Protein 6O93 (pdb70)

Structure (mmCIF, N/CA/C/O backbone):
data_6O93
#
_entry.id   6O93
#
_cell.length_a   102.750
_cell.length_b   102.750
_cell.length_c   205.750
_cell.angle_alpha   90.000
_cell.angle_beta   90.000
_cell.angle_gamma   120.000
#
_symmetry.space_group_name_H-M   'P 65 2 2'
#
loop_
_entity.id
_entity.type
_entity.pdbx_description
1 polymer 'D-alanyl transferase DltD'
2 non-polymer GLYCEROL
3 non-polymer 'PHOSPHATE ION'
4 non-polymer 'CHLORIDE ION'
5 non-polymer 'SODIUM ION'
6 water water
#
loop_
_atom_site.group_PDB
_atom_site.id
_atom_site.type_symbol
_atom_site.label_atom_id
_atom_site.label_alt_id
_atom_site.label_comp_id
_atom_site.label_asym_id
_atom_site.label_entity_id
_atom_site.label_seq_id
_atom_site.pdbx_PDB_ins_code
_atom_site.Cartn_x
_atom_site.Cartn_y
_atom_site.Cartn_z
_atom_site.occupancy
_atom_site.B_iso_or_equiv
_atom_site.auth_seq_id
_atom_site.auth_comp_id
_atom_site.auth_asym_id
_atom_site.auth_atom_id
_atom_site.pdbx_PDB_model_num
ATOM 1 N N . GLY A 1 1 ? -38.314 -26.581 22.977 1.00 39.19 27 GLY A N 1
ATOM 2 C CA . GLY A 1 1 ? -37.474 -25.680 23.744 1.00 37.92 27 GLY A CA 1
ATOM 3 C C . GLY A 1 1 ? -37.998 -24.257 23.755 1.00 35.59 27 GLY A C 1
ATOM 4 O O . GLY A 1 1 ? -38.685 -23.834 22.826 1.00 36.57 27 GLY A O 1
ATOM 7 N N . ALA A 1 2 ? -37.676 -23.517 24.814 1.00 31.73 28 ALA A N 1
ATOM 8 C CA . ALA A 1 2 ? -38.121 -22.134 24.918 1.00 28.94 28 ALA A CA 1
ATOM 9 C C . ALA A 1 2 ? -37.640 -21.327 23.718 1.00 26.79 28 ALA A C 1
ATOM 10 O O . ALA A 1 2 ? -36.495 -21.460 23.274 1.00 24.53 28 ALA A O 1
ATOM 17 N N . MET A 1 3 ? -38.529 -20.483 23.189 1.00 27.82 29 MET A N 1
ATOM 18 C CA . MET A 1 3 ? -38.178 -19.655 22.042 1.00 29.68 29 MET A CA 1
ATOM 19 C C . MET A 1 3 ? -36.989 -18.747 22.332 1.00 28.93 29 MET A C 1
ATOM 20 O O . MET A 1 3 ? -36.293 -18.338 21.396 1.00 28.55 29 MET A O 1
ATOM 34 N N . ALA A 1 4 ? -36.737 -18.427 23.605 1.00 28.60 30 ALA A N 1
ATOM 35 C CA . ALA A 1 4 ? -35.607 -17.575 23.952 1.00 28.96 30 ALA A CA 1
ATOM 36 C C . ALA A 1 4 ? -34.268 -18.255 23.699 1.00 27.34 30 ALA A C 1
ATOM 37 O O . ALA A 1 4 ? -33.240 -17.571 23.658 1.00 26.91 30 ALA A O 1
ATOM 44 N N . ILE A 1 5 ? -34.252 -19.577 23.537 1.00 27.09 31 ILE A N 1
ATOM 45 C CA . ILE A 1 5 ? -33.027 -20.297 23.193 1.00 26.89 31 ILE A CA 1
ATOM 46 C C . ILE A 1 5 ? -32.795 -20.084 21.700 1.00 25.37 31 ILE A C 1
ATOM 47 O O . ILE A 1 5 ? -33.418 -20.738 20.862 1.00 24.91 31 ILE A O 1
ATOM 63 N N . ASN A 1 6 ? -31.901 -19.162 21.362 1.00 25.60 32 ASN A N 1
ATOM 64 C CA . ASN A 1 6 ? -31.662 -18.757 19.978 1.00 24.11 32 ASN A CA 1
ATOM 65 C C . ASN A 1 6 ? -30.303 -19.302 19.549 1.00 22.23 32 ASN A C 1
ATOM 66 O O . ASN A 1 6 ? -29.263 -18.702 19.839 1.00 21.10 32 ASN A O 1
ATOM 77 N N . LEU A 1 7 ? -30.319 -20.439 18.847 1.00 22.87 33 LEU A N 1
ATOM 78 C CA . LEU A 1 7 ? -29.079 -21.097 18.450 1.00 24.57 33 LEU A CA 1
ATOM 79 C C . LEU A 1 7 ? -28.263 -20.271 17.467 1.00 25.30 33 LEU A C 1
ATOM 80 O O . LEU A 1 7 ? -27.054 -20.495 17.349 1.00 25.42 33 LEU A O 1
ATOM 96 N N . THR A 1 8 ? -28.887 -19.330 16.760 1.00 25.49 34 THR A N 1
ATOM 97 C CA . THR A 1 8 ? -28.198 -18.523 15.763 1.00 24.60 34 THR A CA 1
ATOM 98 C C . THR A 1 8 ? -27.907 -17.110 16.247 1.00 24.75 34 THR A C 1
ATOM 99 O O . THR A 1 8 ? -27.521 -16.259 15.439 1.00 25.09 34 THR A O 1
ATOM 110 N N . SER A 1 9 ? -28.081 -16.837 17.538 1.00 24.36 35 SER A N 1
ATOM 111 C CA . SER A 1 9 ? -27.777 -15.515 18.060 1.00 24.81 35 SER A CA 1
ATOM 112 C C . SER A 1 9 ?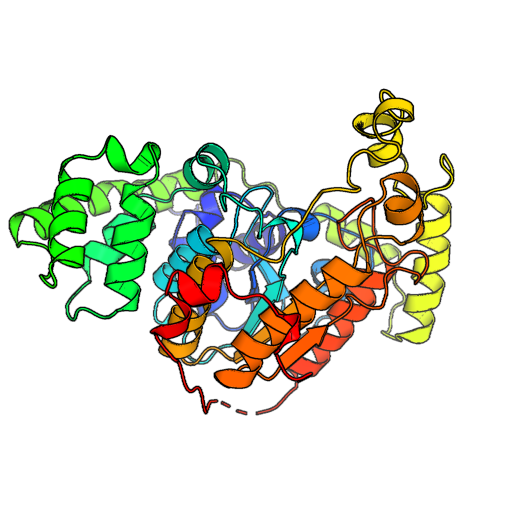 -26.289 -15.217 17.910 1.00 25.63 35 SER A C 1
ATOM 113 O O . SER A 1 9 ? -25.453 -16.118 17.804 1.00 22.82 35 SER A O 1
ATOM 121 N N . GLU A 1 10 ? -25.967 -13.923 17.900 1.00 29.10 36 GLU A N 1
ATOM 122 C CA . GLU A 1 10 ? -24.576 -13.502 17.782 1.00 32.29 36 GLU A CA 1
ATOM 123 C C . GLU A 1 10 ? -23.731 -14.078 18.912 1.00 30.67 36 GLU A C 1
ATOM 124 O O . GLU A 1 10 ? -22.615 -14.558 18.682 1.00 30.09 36 GLU A O 1
ATOM 136 N N . LYS A 1 11 ? -24.249 -14.044 20.141 1.00 31.01 37 LYS A N 1
ATOM 137 C CA . LYS A 1 11 ? -23.498 -14.563 21.279 1.00 30.66 37 LYS A CA 1
ATOM 138 C C . LYS A 1 11 ? -23.304 -16.074 21.177 1.00 27.01 37 LYS A C 1
ATOM 139 O O . LYS A 1 11 ? -22.236 -16.592 21.524 1.00 25.49 37 LYS A O 1
ATOM 158 N N . THR A 1 12 ? -24.321 -16.800 20.704 1.00 24.24 38 THR A N 1
ATOM 159 C CA . THR A 1 12 ? -24.198 -18.251 20.586 1.00 21.84 38 THR A CA 1
ATOM 160 C C . THR A 1 12 ? -23.096 -18.630 19.602 1.00 21.68 38 THR A C 1
ATOM 161 O O . THR A 1 12 ? -22.258 -19.493 19.891 1.00 20.57 38 THR A O 1
ATOM 172 N N . LEU A 1 13 ? -23.081 -17.995 18.427 1.00 22.46 39 LEU A N 1
ATOM 173 C CA . LEU A 1 13 ? -22.041 -18.289 17.446 1.00 23.60 39 LEU A CA 1
ATOM 174 C C . LEU A 1 13 ? -20.660 -17.954 17.996 1.00 23.75 39 LEU A C 1
ATOM 175 O O . LEU A 1 13 ? -19.705 -18.717 17.805 1.00 23.98 39 LEU A O 1
ATOM 191 N N . LYS A 1 14 ? -20.533 -16.819 18.688 1.00 22.77 40 LYS A N 1
ATOM 192 C CA . LYS A 1 14 ? -19.248 -16.452 19.274 1.00 23.30 40 LYS A CA 1
ATOM 193 C C . LYS A 1 14 ? -18.802 -17.477 20.309 1.00 23.49 40 LYS A C 1
ATOM 194 O O . LYS A 1 14 ? -17.635 -17.889 20.325 1.00 23.72 40 LYS A O 1
ATOM 213 N N . GLU A 1 15 ? -19.718 -17.903 21.182 1.00 23.07 41 GLU A N 1
ATOM 214 C CA . GLU A 1 15 ? -19.366 -18.863 22.222 1.00 23.08 41 GLU A CA 1
ATOM 215 C C . GLU A 1 15 ? -19.000 -20.217 21.629 1.00 21.66 41 GLU A C 1
ATOM 216 O O . GLU A 1 15 ? -18.077 -20.883 22.112 1.00 21.30 41 GLU A O 1
ATOM 228 N N . ALA A 1 16 ? -19.711 -20.641 20.584 1.00 21.44 42 ALA A N 1
ATOM 229 C CA . ALA A 1 16 ? -19.457 -21.942 19.975 1.00 20.76 42 ALA A CA 1
ATOM 230 C C . ALA A 1 16 ? -18.193 -21.964 19.124 1.00 19.16 42 ALA A C 1
ATOM 231 O O . ALA A 1 16 ? -17.637 -23.044 18.894 1.00 18.03 42 ALA A O 1
ATOM 238 N N . SER A 1 17 ? -17.722 -20.802 18.662 1.00 18.64 43 SER A N 1
ATOM 239 C CA . SER A 1 17 ? -16.606 -20.772 17.724 1.00 17.50 43 SER A CA 1
ATOM 240 C C . SER A 1 17 ? -15.338 -21.363 18.328 1.00 18.18 43 SER A C 1
ATOM 241 O O . SER A 1 17 ? -14.503 -21.906 17.596 1.00 18.05 43 SER A O 1
ATOM 249 N N . THR A 1 18 ? -15.174 -21.270 19.649 1.00 18.70 44 THR A N 1
ATOM 250 C CA . THR A 1 18 ? -13.989 -21.780 20.328 1.00 20.02 44 THR A CA 1
ATOM 251 C C . THR A 1 18 ? -14.283 -23.005 21.183 1.00 19.72 44 THR A C 1
ATOM 252 O O . THR A 1 18 ? -13.397 -23.465 21.913 1.00 20.20 44 THR A O 1
ATOM 263 N N . SER A 1 19 ? -15.501 -23.546 21.112 1.00 19.25 45 SER A N 1
ATOM 264 C CA . SER A 1 19 ? -15.891 -24.635 22.001 1.00 19.60 45 SER A CA 1
ATOM 265 C C . SER A 1 19 ? -15.369 -25.984 21.530 1.00 19.58 45 SER A C 1
ATOM 266 O O . SER A 1 19 ? -15.105 -26.861 22.360 1.00 19.99 45 SER A O 1
ATOM 274 N N . MET A 1 20 ? -15.211 -26.172 20.218 1.00 19.23 46 MET A N 1
ATOM 275 C CA . MET A 1 20 ? -14.872 -27.481 19.661 1.00 20.59 46 MET A CA 1
ATOM 276 C C . MET A 1 20 ? -15.882 -28.536 20.105 1.00 21.06 46 MET A C 1
ATOM 277 O O . MET A 1 20 ? -15.555 -29.718 20.239 1.00 21.40 46 MET A O 1
ATOM 291 N N . ALA A 1 21 ? -17.116 -28.109 20.336 1.00 20.23 47 ALA A N 1
ATOM 292 C CA . ALA A 1 21 ? -18.152 -29.011 20.825 1.00 19.41 47 ALA A CA 1
ATOM 293 C C . ALA A 1 21 ? -18.462 -30.066 19.769 1.00 18.13 47 ALA A C 1
ATOM 294 O O . ALA A 1 21 ? -18.834 -29.707 18.644 1.00 17.71 47 ALA A O 1
ATOM 301 N N . PRO A 1 22 ? -18.324 -31.361 20.071 1.00 18.05 48 PRO A N 1
ATOM 302 C CA . PRO A 1 22 ? -18.633 -32.376 19.049 1.00 19.49 48 PRO A CA 1
ATOM 303 C C . PRO A 1 22 ? -20.087 -32.374 18.603 1.00 20.89 48 PRO A C 1
ATOM 304 O O . PRO A 1 22 ? -20.364 -32.719 17.448 1.00 21.15 48 PRO A O 1
ATOM 315 N N . ASN A 1 23 ? -21.028 -31.995 19.472 1.00 22.52 49 ASN A N 1
ATOM 316 C CA . ASN A 1 23 ? -22.422 -31.921 19.046 1.00 22.91 49 ASN A CA 1
ATOM 317 C C . ASN A 1 23 ? -22.641 -30.802 18.035 1.00 21.30 49 ASN A C 1
ATOM 318 O O . ASN A 1 23 ? -23.539 -30.899 17.193 1.00 21.90 49 ASN A O 1
ATOM 329 N N . VAL A 1 24 ? -21.840 -29.735 18.102 1.00 19.56 50 VAL A N 1
ATOM 330 C CA . VAL A 1 24 ? -21.888 -28.713 17.062 1.00 15.75 50 VAL A CA 1
ATOM 331 C C . VAL A 1 24 ? -21.241 -29.230 15.784 1.00 17.41 50 VAL A C 1
ATOM 332 O O . VAL A 1 24 ? -21.739 -28.992 14.677 1.00 17.35 50 VAL A O 1
ATOM 345 N N . LEU A 1 25 ? -20.120 -29.943 15.915 1.00 19.05 51 LEU A N 1
ATOM 346 C CA . LEU A 1 25 ? -19.458 -30.510 14.746 1.00 19.13 51 LEU A CA 1
ATOM 347 C C . LEU A 1 25 ? -20.375 -31.477 14.006 1.00 19.34 51 LEU A C 1
ATOM 348 O O . LEU A 1 25 ? -20.386 -31.509 12.770 1.00 18.48 51 LEU A O 1
ATOM 364 N N . LYS A 1 26 ? -21.149 -32.277 14.744 1.00 20.13 52 LYS A N 1
ATOM 365 C CA . LYS A 1 26 ? -22.063 -33.237 14.137 1.00 21.62 52 LYS A CA 1
ATOM 366 C C . LYS A 1 26 ? -23.379 -32.615 13.689 1.00 19.50 52 LYS A C 1
ATOM 367 O O . LYS A 1 26 ? -24.134 -33.268 12.958 1.00 19.09 52 LYS A O 1
ATOM 386 N N . GLY A 1 27 ? -23.681 -31.390 14.116 1.00 17.34 53 GLY A N 1
ATOM 387 C CA . GLY A 1 27 ? -24.923 -30.735 13.770 1.00 17.41 53 GLY A CA 1
ATOM 388 C C . GLY A 1 27 ? -24.791 -29.873 12.530 1.00 17.83 53 GLY A C 1
ATOM 389 O O . GLY A 1 27 ? -23.783 -29.893 11.821 1.00 17.73 53 GLY A O 1
ATOM 393 N N . ASN A 1 28 ? -25.844 -29.098 12.272 1.00 19.10 54 ASN A N 1
ATOM 394 C CA . ASN A 1 28 ? -25.883 -28.192 11.127 1.00 19.70 54 ASN A CA 1
ATOM 395 C C . ASN A 1 28 ? -26.222 -26.758 11.502 1.00 19.50 54 ASN A C 1
ATOM 396 O O . ASN A 1 28 ? -25.588 -25.835 10.988 1.00 19.81 54 ASN A O 1
ATOM 407 N N . VAL A 1 29 ? -27.199 -26.549 12.388 1.00 19.98 55 VAL A N 1
ATOM 408 C CA . VAL A 1 29 ? -27.738 -25.208 12.621 1.00 19.70 55 VAL A CA 1
ATOM 409 C C . VAL A 1 29 ? -26.620 -24.227 12.957 1.00 18.97 55 VAL A C 1
ATOM 410 O O . VAL A 1 29 ? -26.438 -23.205 12.285 1.00 19.28 55 VAL A O 1
ATOM 423 N N . ILE A 1 30 ? -25.854 -24.522 14.008 1.00 18.58 56 ILE A N 1
ATOM 424 C CA . ILE A 1 30 ? -24.927 -23.530 14.546 1.00 19.06 56 ILE A CA 1
ATOM 425 C C . ILE A 1 30 ? -23.737 -23.338 13.613 1.00 19.22 56 ILE A C 1
ATOM 426 O O . ILE A 1 30 ? -23.402 -22.208 13.236 1.00 19.78 56 ILE A O 1
ATOM 442 N N . LYS A 1 31 ? -23.074 -24.431 13.225 1.00 17.97 57 LYS A N 1
ATOM 443 C CA . LYS A 1 31 ? -21.861 -24.289 12.426 1.00 17.17 57 LYS A CA 1
ATOM 444 C C . LYS A 1 31 ? -22.170 -23.713 11.048 1.00 16.16 57 LYS A C 1
ATOM 445 O O . LYS A 1 31 ? -21.405 -22.891 10.530 1.00 17.20 57 LYS A O 1
ATOM 464 N N . ASN A 1 32 ? -23.288 -24.123 10.441 1.00 15.94 58 ASN A N 1
ATOM 465 C CA . ASN A 1 32 ? -23.632 -23.611 9.117 1.00 17.24 58 ASN A CA 1
ATOM 466 C C . ASN A 1 32 ? -23.952 -22.124 9.168 1.00 19.19 58 ASN A C 1
ATOM 467 O O . ASN A 1 32 ? -23.548 -21.366 8.279 1.00 20.18 58 ASN A O 1
ATOM 478 N N . LYS A 1 33 ? -24.682 -21.688 10.196 1.00 20.06 59 LYS A N 1
ATOM 479 C CA . LYS A 1 33 ? -24.998 -20.270 10.325 1.00 21.06 59 LYS A CA 1
ATOM 480 C C . LYS A 1 33 ? -23.732 -19.443 10.508 1.00 19.15 59 LYS A C 1
ATOM 481 O O . LYS A 1 33 ? -23.592 -18.369 9.914 1.00 19.87 59 LYS A O 1
ATOM 500 N N . ALA A 1 34 ? -22.792 -19.935 11.316 1.00 18.40 60 ALA A N 1
ATOM 501 C CA . ALA A 1 34 ? -21.554 -19.199 11.557 1.00 18.55 60 ALA A CA 1
ATOM 502 C C . ALA A 1 34 ? -20.763 -19.017 10.267 1.00 18.79 60 ALA A C 1
ATOM 503 O O . ALA A 1 34 ? -20.268 -17.920 9.976 1.00 19.01 60 ALA A O 1
ATOM 510 N N . VAL A 1 35 ? -20.628 -20.086 9.481 1.00 18.33 61 VAL A N 1
ATOM 511 C CA . VAL A 1 35 ? -19.857 -20.007 8.244 1.00 17.79 61 VAL A CA 1
ATOM 512 C C . VAL A 1 35 ? -20.606 -19.194 7.195 1.00 17.58 61 VAL A C 1
ATOM 513 O O . VAL A 1 35 ? -19.998 -18.431 6.433 1.00 18.72 61 VAL A O 1
ATOM 526 N N . ALA A 1 36 ? -21.934 -19.332 7.141 1.00 16.83 62 ALA A N 1
ATOM 527 C CA . ALA A 1 36 ? -22.716 -18.583 6.163 1.00 18.67 62 ALA A CA 1
ATOM 528 C C . ALA A 1 36 ? -22.637 -17.081 6.407 1.00 20.20 62 ALA A C 1
ATOM 529 O O . ALA A 1 36 ? -22.812 -16.292 5.471 1.00 20.36 62 ALA A O 1
ATOM 536 N N . SER A 1 37 ? -22.374 -16.667 7.650 1.00 22.09 63 SER A N 1
ATOM 537 C CA . SER A 1 37 ? -22.311 -15.244 7.964 1.00 25.77 63 SER A CA 1
ATOM 538 C C . SER A 1 37 ? -21.108 -14.563 7.329 1.00 26.53 63 SER A C 1
ATOM 539 O O . SER A 1 37 ? -21.116 -13.337 7.181 1.00 27.83 63 SER A O 1
ATOM 547 N N . GLY A 1 38 ? -20.079 -15.321 6.954 1.00 26.96 64 GLY A N 1
ATOM 548 C CA . GLY A 1 38 ? -18.867 -14.752 6.406 1.00 28.59 64 GLY A CA 1
ATOM 549 C C . GLY A 1 38 ? -17.904 -14.201 7.433 1.00 29.59 64 GLY A C 1
ATOM 550 O O . GLY A 1 38 ? -16.770 -13.857 7.073 1.00 30.15 64 GLY A O 1
ATOM 554 N N . LYS A 1 39 ? -18.309 -14.110 8.699 1.00 31.03 65 LYS A N 1
ATOM 555 C CA . LYS A 1 39 ? -17.449 -13.589 9.750 1.00 33.96 65 LYS A CA 1
ATOM 556 C C . LYS A 1 39 ? -16.603 -14.663 10.416 1.00 30.12 65 LYS A C 1
ATOM 557 O O . LYS A 1 39 ? -15.579 -14.334 11.025 1.00 30.45 65 LYS A O 1
ATOM 576 N N . TYR A 1 40 ? -16.999 -15.929 10.316 1.00 25.87 66 TYR A N 1
ATOM 577 C CA . TYR A 1 40 ? -16.299 -17.028 10.967 1.00 24.04 66 TYR A CA 1
ATOM 578 C C . TYR A 1 40 ? -15.614 -17.886 9.912 1.00 22.95 66 TYR A C 1
ATOM 579 O O . TYR A 1 40 ? -16.273 -18.419 9.011 1.00 22.78 66 TYR A O 1
ATOM 597 N N . VAL A 1 41 ? -14.296 -18.016 10.030 1.00 21.06 67 VAL A N 1
ATOM 598 C CA . VAL A 1 41 ? -13.499 -18.832 9.117 1.00 19.35 67 VAL A CA 1
ATOM 599 C C . VAL A 1 41 ? -13.401 -20.232 9.719 1.00 18.23 67 VAL A C 1
ATOM 600 O O . VAL A 1 41 ? -12.809 -20.385 10.801 1.00 18.88 67 VAL A O 1
ATOM 613 N N . PRO A 1 42 ? -13.960 -21.261 9.081 1.00 17.05 68 PRO A N 1
ATOM 614 C CA . PRO A 1 42 ? -13.864 -22.608 9.659 1.00 16.82 68 PRO A CA 1
ATOM 615 C C . PRO A 1 42 ? -12.423 -23.097 9.664 1.00 16.61 68 PRO A C 1
ATOM 616 O O . PRO A 1 42 ? -11.727 -23.038 8.648 1.00 16.48 68 PRO A O 1
ATOM 627 N N . PHE A 1 43 ? -11.980 -23.568 10.827 1.00 16.97 69 PHE A N 1
ATOM 628 C CA . PHE A 1 43 ? -10.676 -24.203 10.999 1.00 16.61 69 PHE A CA 1
ATOM 629 C C . PHE A 1 43 ? -10.924 -25.701 11.125 1.00 16.76 69 PHE A C 1
ATOM 630 O O . PHE A 1 43 ? -11.298 -26.184 12.197 1.00 16.41 69 PHE A O 1
ATOM 647 N N . PHE A 1 44 ? -10.715 -26.433 10.033 1.00 17.94 70 PHE A N 1
ATOM 648 C CA . PHE A 1 44 ? -10.830 -27.885 10.055 1.00 17.99 70 PHE A CA 1
ATOM 649 C C . PHE A 1 44 ? -9.522 -28.485 10.558 1.00 20.04 70 PHE A C 1
ATOM 650 O O . PHE A 1 44 ? -8.458 -28.250 9.974 1.00 21.05 70 PHE A O 1
ATOM 667 N N . GLY A 1 45 ? -9.599 -29.255 11.640 1.00 19.63 71 GLY A N 1
ATOM 668 C CA . GLY A 1 45 ? -8.422 -29.882 12.211 1.00 18.94 71 GLY A CA 1
ATOM 669 C C . GLY A 1 45 ? -8.782 -30.970 13.201 1.00 17.48 71 GLY A C 1
ATOM 670 O O . GLY A 1 45 ? -9.835 -31.601 13.077 1.00 16.53 71 GLY A O 1
ATOM 674 N N . SER A 1 46 ? -7.918 -31.197 14.191 1.00 17.00 72 SER A N 1
ATOM 675 C CA . SER A 1 46 ? -8.192 -32.191 15.221 1.00 17.39 72 SER A CA 1
ATOM 676 C C . SER A 1 46 ? -7.743 -31.669 16.586 1.00 17.86 72 SER A C 1
ATOM 677 O O . SER A 1 46 ? -8.005 -30.507 16.914 1.00 18.80 72 SER A O 1
ATOM 685 N N . SER A 1 47 ? -7.078 -32.503 17.396 1.00 17.23 73 SER A N 1
ATOM 686 C CA . SER A 1 47 ? -6.857 -32.154 18.797 1.00 18.18 73 SER A CA 1
ATOM 687 C C . SER A 1 47 ? -5.952 -30.939 18.973 1.00 18.91 73 SER A C 1
ATOM 688 O O . SER A 1 47 ? -5.999 -30.297 20.029 1.00 19.05 73 SER A O 1
ATOM 696 N N . GLU A 1 48 ? -5.134 -30.602 17.976 1.00 19.41 74 GLU A N 1
ATOM 697 C CA . GLU A 1 48 ? -4.241 -29.457 18.119 1.00 19.88 74 GLU A CA 1
ATOM 698 C C . GLU A 1 48 ? -5.004 -28.146 18.265 1.00 19.54 74 GLU A C 1
ATOM 699 O O . GLU A 1 48 ? -4.460 -27.182 18.816 1.00 19.21 74 GLU A O 1
ATOM 711 N N . LEU A 1 49 ? -6.250 -28.089 17.789 1.00 18.97 75 LEU A N 1
ATOM 712 C CA . LEU A 1 49 ? -7.031 -26.860 17.859 1.00 18.18 75 LEU A CA 1
ATOM 713 C C . LEU A 1 49 ? -7.251 -26.381 19.290 1.00 19.20 75 LEU A C 1
ATOM 714 O O . LEU A 1 49 ? -7.472 -25.184 19.500 1.00 19.00 75 LEU A O 1
ATOM 730 N N . SER A 1 50 ? -7.199 -27.278 20.274 1.00 20.62 76 SER A N 1
ATOM 731 C CA . SER A 1 50 ? -7.471 -26.914 21.659 1.00 21.86 76 SER A CA 1
ATOM 732 C C . SER A 1 50 ? -6.250 -26.371 22.390 1.00 23.51 76 SER A C 1
ATOM 733 O O . SER A 1 50 ? -6.380 -25.942 23.542 1.00 23.73 76 SER A O 1
ATOM 741 N N . ARG A 1 51 ? -5.076 -26.373 21.757 1.00 24.78 77 ARG A N 1
ATOM 742 C CA . ARG A 1 51 ? -3.849 -25.888 22.389 1.00 27.48 77 ARG A CA 1
ATOM 743 C C . ARG A 1 51 ? -3.872 -24.362 22.393 1.00 26.59 77 ARG A C 1
ATOM 744 O O . ARG A 1 51 ? -3.197 -23.685 21.613 1.00 25.76 77 ARG A O 1
ATOM 765 N N . PHE A 1 52 ? -4.665 -23.817 23.308 1.00 25.44 78 PHE A N 1
ATOM 766 C CA . PHE A 1 52 ? -4.850 -22.379 23.392 1.00 24.93 78 PHE A CA 1
ATOM 767 C C . PHE A 1 52 ? -3.693 -21.715 24.128 1.00 25.18 78 PHE A C 1
ATOM 768 O O . PHE A 1 52 ? -3.084 -22.290 25.035 1.00 25.49 78 PHE A O 1
ATOM 785 N N . SER A 1 53 ? -3.393 -20.490 23.713 1.00 24.25 79 SER A N 1
ATOM 786 C CA . SER A 1 53 ? -2.455 -19.617 24.405 1.00 24.65 79 SER A CA 1
ATOM 787 C C . SER A 1 53 ? -2.706 -18.204 23.899 1.00 25.54 79 SER A C 1
ATOM 788 O O . SER A 1 53 ? -3.618 -17.964 23.104 1.00 24.28 79 SER A O 1
ATOM 796 N N . ALA A 1 54 ? -1.884 -17.261 24.362 1.00 28.48 80 ALA A N 1
ATOM 797 C CA . ALA A 1 54 ? -2.012 -15.885 23.899 1.00 29.56 80 ALA A CA 1
ATOM 798 C C . ALA A 1 54 ? -1.809 -15.766 22.394 1.00 27.79 80 ALA A C 1
ATOM 799 O O . ALA A 1 54 ? -2.243 -14.776 21.797 1.00 27.56 80 ALA A O 1
ATOM 806 N N . PHE A 1 55 ? -1.175 -16.757 21.770 1.00 26.23 81 PHE A N 1
ATOM 807 C CA . PHE A 1 55 ? -0.828 -16.704 20.358 1.00 24.02 81 PHE A CA 1
ATOM 808 C C . PHE A 1 55 ? -1.679 -17.631 19.506 1.00 23.20 81 PHE A C 1
ATOM 809 O O . PHE A 1 55 ? -1.430 -17.748 18.301 1.00 21.74 81 PHE A O 1
ATOM 826 N N . HIS A 1 56 ? -2.668 -18.291 20.098 1.00 23.53 82 HIS A N 1
ATOM 827 C CA . HIS A 1 56 ? -3.634 -19.054 19.326 1.00 22.47 82 HIS A CA 1
ATOM 828 C C . HIS A 1 56 ? -4.453 -18.105 18.451 1.00 21.77 82 HIS A C 1
ATOM 829 O O . HIS A 1 56 ? -4.800 -17.002 18.889 1.00 21.07 82 HIS A O 1
ATOM 843 N N . PRO A 1 57 ? -4.776 -18.494 17.213 1.00 21.92 83 PRO A N 1
ATOM 844 C CA . PRO A 1 57 ? -5.520 -17.574 16.335 1.00 21.73 83 PRO A CA 1
ATOM 845 C C . PRO A 1 57 ? -6.829 -17.076 16.923 1.00 22.64 83 PRO A C 1
ATOM 846 O O . PRO A 1 57 ? -7.223 -15.937 16.647 1.00 23.63 83 PRO A O 1
ATOM 857 N N . SER A 1 58 ? -7.525 -17.893 17.718 1.00 22.63 84 SER A N 1
ATOM 858 C CA . SER A 1 58 ? -8.763 -17.437 18.341 1.00 22.39 84 SER A CA 1
ATOM 859 C C . SER A 1 58 ? -8.515 -16.279 19.298 1.00 23.20 84 SER A C 1
ATOM 860 O O . SER A 1 58 ? -9.367 -15.393 19.435 1.00 23.35 84 SER A O 1
ATOM 868 N N . VAL A 1 59 ? -7.361 -16.266 19.966 1.00 23.25 85 VAL A N 1
ATOM 869 C CA . VAL A 1 59 ? -7.064 -15.203 20.921 1.00 23.57 85 VAL A CA 1
ATOM 870 C C . VAL A 1 59 ? -6.538 -13.968 20.203 1.00 23.79 85 VAL A C 1
ATOM 871 O O . VAL A 1 59 ? -6.947 -12.841 20.503 1.00 25.34 85 VAL A O 1
ATOM 884 N N . LEU A 1 60 ? -5.624 -14.157 19.249 1.00 22.38 86 LEU A N 1
ATOM 885 C CA . LEU A 1 60 ? -5.070 -13.022 18.520 1.00 21.99 86 LEU A CA 1
ATOM 886 C C . LEU A 1 60 ? -6.149 -12.296 17.726 1.00 21.66 86 LEU A C 1
ATOM 887 O O . LEU A 1 60 ? -6.145 -11.062 17.645 1.00 21.83 86 LEU A O 1
ATOM 903 N N . SER A 1 61 ? -7.084 -13.042 17.133 1.00 20.75 87 SER A N 1
ATOM 904 C CA . SER A 1 61 ? -8.139 -12.408 16.348 1.00 22.15 87 SER A CA 1
ATOM 905 C C . SER A 1 61 ? -9.049 -11.560 17.229 1.00 23.59 87 SER A C 1
ATOM 906 O O . SER A 1 61 ? -9.482 -10.477 16.820 1.00 23.45 87 SER A O 1
ATOM 914 N N . GLU A 1 62 ? -9.349 -12.036 18.439 1.00 24.67 88 GLU A N 1
ATOM 915 C CA . GLU A 1 62 ? -10.178 -11.263 19.359 1.00 26.36 88 GLU A CA 1
ATOM 916 C C . GLU A 1 62 ? -9.405 -10.083 19.938 1.00 27.00 88 GLU A C 1
ATOM 917 O O . GLU A 1 62 ? -9.953 -8.983 20.080 1.00 27.41 88 GLU A O 1
ATOM 929 N N . LYS A 1 63 ? -8.131 -10.292 20.277 1.00 27.25 89 LYS A N 1
ATOM 930 C CA . LYS A 1 63 ? -7.338 -9.225 20.879 1.00 28.06 89 LYS A CA 1
ATOM 931 C C . LYS A 1 63 ? -7.243 -8.018 19.957 1.00 28.39 89 LYS A C 1
ATOM 932 O O . LYS A 1 63 ? -7.347 -6.872 20.410 1.00 28.59 89 LYS A O 1
ATOM 951 N N . TYR A 1 64 ? -7.049 -8.252 18.658 1.00 28.11 90 TYR A N 1
ATOM 952 C CA . TYR A 1 64 ? -6.811 -7.176 17.705 1.00 29.33 90 TYR A CA 1
ATOM 953 C C . TYR A 1 64 ? -8.012 -6.917 16.801 1.00 29.75 90 TYR A C 1
ATOM 954 O O . TYR A 1 64 ? -7.864 -6.308 15.737 1.00 29.97 90 TYR A O 1
ATOM 972 N N . GLN A 1 65 ? -9.199 -7.364 17.211 1.00 30.45 91 GLN A N 1
ATOM 973 C CA . GLN A 1 65 ? -10.461 -6.931 16.613 1.00 31.18 91 GLN A CA 1
ATOM 974 C C . GLN A 1 65 ? -10.432 -7.031 15.089 1.00 29.61 91 GLN A C 1
ATOM 975 O O . GLN A 1 65 ? -10.708 -6.068 14.370 1.00 30.02 91 GLN A O 1
ATOM 989 N N . ARG A 1 66 ? -10.102 -8.218 14.594 1.00 27.78 92 ARG A N 1
ATOM 990 C CA . ARG A 1 66 ? -10.079 -8.449 13.160 1.00 26.71 92 ARG A CA 1
ATOM 991 C C . ARG A 1 66 ? -11.502 -8.589 12.622 1.00 27.16 92 ARG A C 1
ATOM 992 O O . ARG A 1 66 ? -12.472 -8.726 13.371 1.00 26.84 92 ARG A O 1
ATOM 1013 N N . ASN A 1 67 ? -11.621 -8.541 11.297 1.00 28.63 93 ASN A N 1
ATOM 1014 C CA . ASN A 1 67 ? -12.914 -8.697 10.642 1.00 31.11 93 ASN A CA 1
ATOM 1015 C C . ASN A 1 67 ? -13.317 -10.157 10.477 1.00 28.39 93 ASN A C 1
ATOM 1016 O O . ASN A 1 67 ? -14.252 -10.446 9.723 1.00 28.36 93 ASN A O 1
ATOM 1027 N N . TYR A 1 68 ? -12.635 -11.076 11.157 1.00 25.64 94 TYR A N 1
ATOM 1028 C CA . TYR A 1 68 ? -12.978 -12.488 11.109 1.00 23.29 94 TYR A CA 1
ATOM 1029 C C . TYR A 1 68 ? -12.589 -13.126 12.432 1.00 22.71 94 TYR A C 1
ATOM 1030 O O . TYR A 1 68 ? -11.770 -12.594 13.186 1.00 23.73 94 TYR A O 1
ATOM 1048 N N . ARG A 1 69 ? -13.185 -14.285 12.704 1.00 22.23 95 ARG A N 1
ATOM 1049 C CA . ARG A 1 69 ? -12.830 -15.093 13.855 1.00 21.76 95 ARG A CA 1
ATOM 1050 C C . ARG A 1 69 ? -12.728 -16.537 13.387 1.00 21.91 95 ARG A C 1
ATOM 1051 O O . ARG A 1 69 ? -13.501 -16.957 12.514 1.00 23.40 95 ARG A O 1
ATOM 1072 N N . PRO A 1 70 ? -11.794 -17.314 13.926 1.00 19.61 96 PRO A N 1
ATOM 1073 C CA . PRO A 1 70 ? -11.803 -18.752 13.645 1.00 18.50 96 PRO A CA 1
ATOM 1074 C C . PRO A 1 70 ? -13.039 -19.415 14.227 1.00 18.77 96 PRO A C 1
ATOM 1075 O O . PRO A 1 70 ? -13.590 -18.980 15.242 1.00 19.50 96 PRO A O 1
ATOM 1086 N N . PHE A 1 71 ? -13.479 -20.481 13.566 1.00 17.46 97 PHE A N 1
ATOM 1087 C CA . PHE A 1 71 ? -14.509 -21.366 14.106 1.00 17.55 97 PHE A CA 1
ATOM 1088 C C . PHE A 1 71 ? -13.908 -22.766 14.132 1.00 17.37 97 PHE A C 1
ATOM 1089 O O . PHE A 1 71 ? -13.821 -23.432 13.096 1.00 17.05 97 PHE A O 1
ATOM 1106 N N . LEU A 1 72 ? -13.486 -23.203 15.315 1.00 18.23 98 LEU A N 1
ATOM 1107 C CA . LEU A 1 72 ? -12.743 -24.450 15.444 1.00 17.59 98 LEU A CA 1
ATOM 1108 C C . LEU A 1 72 ? -13.671 -25.640 15.221 1.00 17.05 98 LEU A C 1
ATOM 1109 O O . LEU A 1 72 ? -14.677 -25.797 15.920 1.00 17.63 98 LEU A O 1
ATOM 1125 N N . LEU A 1 73 ? -13.332 -26.478 14.243 1.00 16.32 99 LEU A N 1
ATOM 1126 C CA . LEU A 1 73 ? -14.130 -27.652 13.895 1.00 16.61 99 LEU A CA 1
ATOM 1127 C C . LEU A 1 73 ? -13.213 -28.870 13.901 1.00 16.70 99 LEU A C 1
ATOM 1128 O O . LEU A 1 73 ? -12.448 -29.087 12.955 1.00 15.79 99 LEU A O 1
ATOM 1144 N N . GLY A 1 74 ? -13.292 -29.652 14.963 1.00 16.78 100 GLY A N 1
ATOM 1145 C CA . GLY A 1 74 ? -12.520 -30.874 15.074 1.00 18.09 100 GLY A CA 1
ATOM 1146 C C . GLY A 1 74 ? -12.107 -31.117 16.507 1.00 20.02 100 GLY A C 1
ATOM 1147 O O . GLY A 1 74 ? -12.269 -30.272 17.387 1.00 20.97 100 GLY A O 1
ATOM 1151 N N . GLU A 1 75 ? -11.575 -32.308 16.728 1.00 21.19 101 GLU A N 1
ATOM 1152 C CA . GLU A 1 75 ? -11.001 -32.700 18.011 1.00 22.98 101 GLU A CA 1
ATOM 1153 C C . GLU A 1 75 ? -10.190 -33.968 17.764 1.00 21.06 101 GLU A C 1
ATOM 1154 O O . GLU A 1 75 ? -9.987 -34.379 16.615 1.00 20.04 101 GLU A O 1
ATOM 1166 N N . ALA A 1 76 ? -9.720 -34.588 18.844 1.00 20.46 102 ALA A N 1
ATOM 1167 C CA . ALA A 1 76 ? -9.025 -35.863 18.729 1.00 19.81 102 ALA A CA 1
ATOM 1168 C C . ALA A 1 76 ? -9.921 -36.878 18.035 1.00 19.38 102 ALA A C 1
ATOM 1169 O O . ALA A 1 76 ? -11.045 -37.132 18.478 1.00 17.54 102 ALA A O 1
ATOM 1176 N N . GLY A 1 77 ? -9.425 -37.450 16.940 1.00 20.95 103 GLY A N 1
ATOM 1177 C CA . GLY A 1 77 ? -10.136 -38.488 16.226 1.00 22.10 103 GLY A CA 1
ATOM 1178 C C . GLY A 1 77 ? -10.913 -38.040 15.005 1.00 22.92 103 GLY A C 1
ATOM 1179 O O . GLY A 1 77 ? -11.528 -38.888 14.346 1.00 23.66 103 GLY A O 1
ATOM 1183 N N . THR A 1 78 ? -10.913 -36.746 14.678 1.00 21.15 104 THR A N 1
ATOM 1184 C CA . THR A 1 78 ? -11.626 -36.238 13.504 1.00 20.45 104 THR A CA 1
ATOM 1185 C C . THR A 1 78 ? -10.619 -36.070 12.370 1.00 20.67 104 THR A C 1
ATOM 1186 O O . THR A 1 78 ? -9.832 -35.120 12.360 1.00 22.00 104 THR A O 1
ATOM 1197 N N . GLN A 1 79 ? -10.652 -36.993 11.406 1.00 18.40 105 GLN A N 1
ATOM 1198 C CA . GLN A 1 79 ? -9.751 -36.967 10.266 1.00 18.17 105 GLN A CA 1
ATOM 1199 C C . GLN A 1 79 ? -10.527 -36.582 8.999 1.00 17.56 105 GLN A C 1
ATOM 1200 O O . GLN A 1 79 ? -11.647 -36.053 9.077 1.00 17.57 105 GLN A O 1
ATOM 1214 N N . SER A 1 80 ? -9.930 -36.846 7.833 1.00 15.87 106 SER A N 1
ATOM 1215 C CA . SER A 1 80 ? -10.423 -36.247 6.596 1.00 15.74 106 SER A CA 1
ATOM 1216 C C . SER A 1 80 ? -11.824 -36.734 6.247 1.00 15.29 106 SER A C 1
ATOM 1217 O O . SER A 1 80 ? -12.651 -35.956 5.759 1.00 14.88 106 SER A O 1
ATOM 1225 N N . LEU A 1 81 ? -12.108 -38.016 6.476 1.00 16.09 107 LEU A N 1
ATOM 1226 C CA . LEU A 1 81 ? -13.412 -38.554 6.098 1.00 17.42 107 LEU A CA 1
ATOM 1227 C C . LEU A 1 81 ? -14.526 -37.877 6.887 1.00 16.50 107 LEU A C 1
ATOM 1228 O O . LEU A 1 81 ? -15.543 -37.462 6.320 1.00 15.24 107 LEU A O 1
ATOM 1244 N N . THR A 1 82 ? -14.346 -37.753 8.204 1.00 17.26 108 THR A N 1
ATOM 1245 C CA . THR A 1 82 ? -15.296 -37.006 9.021 1.00 17.38 108 THR A CA 1
ATOM 1246 C C . THR A 1 82 ? -15.445 -35.578 8.514 1.00 17.23 108 THR A C 1
ATOM 1247 O O . THR A 1 82 ? -16.562 -35.067 8.372 1.00 16.13 108 THR A O 1
ATOM 1258 N N . GLN A 1 83 ? -14.319 -34.915 8.237 1.00 17.59 109 GLN A N 1
ATOM 1259 C CA . GLN A 1 83 ? -14.358 -33.515 7.830 1.00 17.24 109 GLN A CA 1
ATOM 1260 C C . GLN A 1 83 ? -15.002 -33.343 6.461 1.00 16.83 109 GLN A C 1
ATOM 1261 O O . GLN A 1 83 ? -15.675 -32.334 6.218 1.00 16.22 109 GLN A O 1
ATOM 1275 N N . ALA A 1 84 ? -14.809 -34.305 5.557 1.00 16.45 110 ALA A N 1
ATOM 1276 C CA . ALA A 1 84 ? -15.440 -34.214 4.244 1.00 17.17 110 ALA A CA 1
ATOM 1277 C C . ALA A 1 84 ? -16.956 -34.119 4.371 1.00 16.30 110 ALA A C 1
ATOM 1278 O O . ALA A 1 84 ? -17.606 -33.380 3.622 1.00 16.74 110 ALA A O 1
ATOM 1285 N N . MET A 1 85 ? -17.538 -34.850 5.322 1.00 15.53 111 MET A N 1
ATOM 1286 C CA . MET A 1 85 ? -18.979 -34.781 5.530 1.00 16.52 111 MET A CA 1
ATOM 1287 C C . MET A 1 85 ? -19.378 -33.501 6.254 1.00 14.84 111 MET A C 1
ATOM 1288 O O . MET A 1 85 ? -20.459 -32.958 5.995 1.00 14.40 111 MET A O 1
ATOM 1302 N N . VAL A 1 86 ? -18.525 -33.008 7.153 1.00 13.42 112 VAL A N 1
ATOM 1303 C CA . VAL A 1 86 ? -18.759 -31.708 7.777 1.00 13.36 112 VAL A CA 1
ATOM 1304 C C . VAL A 1 86 ? -18.820 -30.622 6.712 1.00 14.50 112 VAL A C 1
ATOM 1305 O O . VAL A 1 86 ? -19.711 -29.764 6.720 1.00 14.63 112 VAL A O 1
ATOM 1318 N N . ILE A 1 87 ? -17.867 -30.645 5.777 1.00 16.03 113 ILE A N 1
ATOM 1319 C CA . ILE A 1 87 ? -17.831 -29.645 4.713 1.00 16.92 113 ILE A CA 1
ATOM 1320 C C . ILE A 1 87 ? -19.066 -29.765 3.831 1.00 17.52 113 ILE A C 1
ATOM 1321 O O . ILE A 1 87 ? -19.738 -28.771 3.531 1.00 18.48 113 ILE A O 1
ATOM 1337 N N . HIS A 1 88 ? -19.380 -30.988 3.396 1.00 16.98 114 HIS A N 1
ATOM 1338 C CA . HIS A 1 88 ? -20.536 -31.186 2.528 1.00 17.72 114 HIS A CA 1
ATOM 1339 C C . HIS A 1 88 ? -21.816 -30.693 3.190 1.00 16.81 114 HIS A C 1
ATOM 1340 O O . HIS A 1 88 ? -22.679 -30.103 2.529 1.00 17.30 114 HIS A O 1
ATOM 1354 N N . SER A 1 89 ? -21.957 -30.919 4.498 1.00 17.10 115 SER A N 1
ATOM 1355 C CA . SER A 1 89 ? -23.181 -30.543 5.194 1.00 17.60 115 SER A CA 1
ATOM 1356 C C . SER A 1 89 ? -23.356 -29.035 5.291 1.00 18.78 115 SER A C 1
ATOM 1357 O O . SER A 1 89 ? -24.469 -28.572 5.555 1.00 17.84 115 SER A O 1
ATOM 1365 N N . MET A 1 90 ? -22.288 -28.260 5.087 1.00 20.09 116 MET A N 1
ATOM 1366 C CA . MET A 1 90 ? -22.423 -26.808 5.111 1.00 21.68 116 MET A CA 1
ATOM 1367 C C . MET A 1 90 ? -23.141 -26.292 3.872 1.00 25.16 116 MET A C 1
ATOM 1368 O O . MET A 1 90 ? -23.757 -25.221 3.917 1.00 26.42 116 MET A O 1
ATOM 1382 N N . GLY A 1 91 ? -23.079 -27.031 2.768 1.00 27.50 117 GLY A N 1
ATOM 1383 C CA . GLY A 1 91 ? -23.775 -26.615 1.564 1.00 29.57 117 GLY A CA 1
ATOM 1384 C C . GLY A 1 91 ? -23.311 -25.251 1.096 1.00 30.49 117 GLY A C 1
ATOM 1385 O O . GLY A 1 91 ? -22.117 -24.933 1.104 1.00 29.09 117 GLY A O 1
ATOM 1389 N N . ASP A 1 92 ? -24.273 -24.422 0.688 1.00 33.60 118 ASP A N 1
ATOM 1390 C CA . ASP A 1 92 ? -23.954 -23.090 0.191 1.00 35.48 118 ASP A CA 1
ATOM 1391 C C . ASP A 1 92 ? -23.434 -22.160 1.279 1.00 30.38 118 ASP A C 1
ATOM 1392 O O . ASP A 1 92 ? -22.969 -21.064 0.955 1.00 31.80 118 ASP A O 1
ATOM 1401 N N . ALA A 1 93 ? -23.493 -22.565 2.551 1.00 24.69 119 ALA A N 1
ATOM 1402 C CA . ALA A 1 93 ? -22.972 -21.718 3.619 1.00 21.64 119 ALA A CA 1
ATOM 1403 C C . ALA A 1 93 ? -21.485 -21.442 3.431 1.00 20.50 119 ALA A C 1
ATOM 1404 O O . ALA A 1 93 ? -21.010 -20.335 3.714 1.00 19.37 119 ALA A O 1
ATOM 1411 N N . ILE A 1 94 ? -20.732 -22.439 2.957 1.00 20.38 120 ILE A N 1
ATOM 1412 C CA . ILE A 1 94 ? -19.292 -22.292 2.758 1.00 21.32 120 ILE A CA 1
ATOM 1413 C C . ILE A 1 94 ? -18.934 -21.896 1.331 1.00 21.75 120 ILE A C 1
ATOM 1414 O O . ILE A 1 94 ? -17.757 -21.610 1.057 1.00 21.21 120 ILE A O 1
ATOM 1430 N N . ALA A 1 95 ? -19.905 -21.849 0.421 1.00 23.53 121 ALA A N 1
ATOM 1431 C CA . 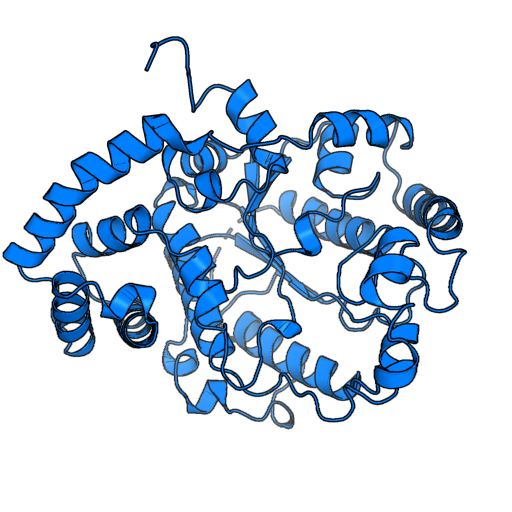ALA A 1 95 ? -19.611 -21.576 -0.979 1.00 23.70 121 ALA A CA 1
ATOM 1432 C C . ALA A 1 95 ? -18.954 -20.210 -1.145 1.00 24.99 121 ALA A C 1
ATOM 1433 O O . ALA A 1 95 ? -19.417 -19.211 -0.588 1.00 25.55 121 ALA A O 1
ATOM 1440 N N . ASN A 1 96 ? -17.866 -20.177 -1.916 1.00 25.32 122 ASN A N 1
ATOM 1441 C CA . ASN A 1 96 ? -17.163 -18.949 -2.279 1.00 25.45 122 ASN A CA 1
ATOM 1442 C C . ASN A 1 96 ? -16.501 -18.268 -1.088 1.00 24.66 122 ASN A C 1
ATOM 1443 O O . ASN A 1 96 ? -16.157 -17.087 -1.167 1.00 25.81 122 ASN A O 1
ATOM 1454 N N . LYS A 1 97 ? -16.307 -18.980 0.015 1.00 23.95 123 LYS A N 1
ATOM 1455 C CA . LYS A 1 97 ? -15.735 -18.407 1.221 1.00 23.59 123 LYS A CA 1
ATOM 1456 C C . LYS A 1 97 ? -14.334 -18.968 1.454 1.00 22.93 123 LYS A C 1
ATOM 1457 O O . LYS A 1 97 ? -13.776 -19.682 0.611 1.00 21.83 123 LYS A O 1
ATOM 1476 N N . LYS A 1 98 ? -13.755 -18.630 2.602 1.00 23.61 124 LYS A N 1
ATOM 1477 C CA . LYS A 1 98 ? -12.405 -19.041 2.948 1.00 23.86 124 LYS A CA 1
ATOM 1478 C C . LYS A 1 98 ? -12.430 -20.010 4.121 1.00 22.44 124 LYS A C 1
ATOM 1479 O O . LYS A 1 98 ? -13.293 -19.928 5.000 1.00 23.03 124 LYS A O 1
ATOM 1498 N N . ALA A 1 99 ? -11.472 -20.933 4.124 1.00 20.04 125 ALA A N 1
ATOM 1499 C CA . ALA A 1 99 ? -11.362 -21.923 5.182 1.00 17.36 125 ALA A CA 1
ATOM 1500 C C . ALA A 1 99 ? -9.893 -22.204 5.458 1.00 16.89 125 ALA A C 1
ATOM 1501 O O . ALA A 1 99 ? -9.012 -21.887 4.654 1.00 17.14 125 ALA A O 1
ATOM 1508 N N . VAL A 1 100 ? -9.640 -22.796 6.620 1.00 16.57 126 VAL A N 1
ATOM 1509 C CA . VAL A 1 100 ? -8.308 -23.225 7.025 1.00 16.59 126 VAL A CA 1
ATOM 1510 C C . VAL A 1 100 ? -8.380 -24.710 7.344 1.00 16.25 126 VAL A C 1
ATOM 1511 O O . VAL A 1 100 ? -9.309 -25.158 8.026 1.00 16.78 126 VAL A O 1
ATOM 1524 N N . PHE A 1 101 ? -7.410 -25.470 6.841 1.00 16.77 127 PHE A N 1
ATOM 1525 C CA . PHE A 1 101 ? -7.383 -26.922 7.001 1.00 18.03 127 PHE A CA 1
ATOM 1526 C C . PHE A 1 101 ? -6.032 -27.309 7.584 1.00 19.10 127 PHE A C 1
ATOM 1527 O O . PHE A 1 101 ? -4.999 -27.149 6.927 1.00 20.18 127 PHE A O 1
ATOM 1544 N N . ILE A 1 102 ? -6.034 -27.819 8.810 1.00 19.99 128 ILE A N 1
ATOM 1545 C CA . ILE A 1 102 ? -4.807 -28.184 9.506 1.00 21.51 128 ILE A CA 1
ATOM 1546 C C . ILE A 1 102 ? -4.620 -29.689 9.367 1.00 21.76 128 ILE A C 1
ATOM 1547 O O . ILE A 1 102 ? -5.355 -30.481 9.967 1.00 20.62 128 ILE A O 1
ATOM 1563 N N . LEU A 1 103 ? -3.638 -30.085 8.565 1.00 22.11 129 LEU A N 1
ATOM 1564 C CA . LEU A 1 103 ? -3.310 -31.490 8.408 1.00 22.68 129 LEU A CA 1
ATOM 1565 C C . LEU A 1 103 ? -2.511 -31.982 9.608 1.00 24.18 129 LEU A C 1
ATOM 1566 O O . LEU A 1 103 ? -1.786 -31.224 10.256 1.00 26.37 129 LEU A O 1
ATOM 1582 N N . SER A 1 104 ? -2.669 -33.265 9.912 1.00 23.71 130 SER A N 1
ATOM 1583 C CA . SER A 1 104 ? -1.850 -33.931 10.912 1.00 23.62 130 SER A CA 1
ATOM 1584 C C . SER A 1 104 ? -1.165 -35.113 10.243 1.00 21.99 130 SER A C 1
ATOM 1585 O O . SER A 1 104 ? -1.858 -36.013 9.738 1.00 22.14 130 SER A O 1
ATOM 1593 N N . PRO A 1 105 ? 0.167 -35.162 10.186 1.00 21.45 131 PRO A N 1
ATOM 1594 C CA . PRO A 1 105 ? 0.818 -36.351 9.614 1.00 20.44 131 PRO A CA 1
ATOM 1595 C C . PRO A 1 105 ? 0.370 -37.638 10.272 1.00 19.91 131 PRO A C 1
ATOM 1596 O O . PRO A 1 105 ? 0.324 -38.687 9.615 1.00 19.26 131 PRO A O 1
ATOM 1607 N N . GLN A 1 106 ? 0.022 -37.581 11.559 1.00 21.01 132 GLN A N 1
ATOM 1608 C CA . GLN A 1 106 ? -0.369 -38.775 12.295 1.00 22.34 132 GLN A CA 1
ATOM 1609 C C . GLN A 1 106 ? -1.680 -39.361 11.789 1.00 20.12 132 GLN A C 1
ATOM 1610 O O . GLN A 1 106 ? -1.987 -40.516 12.099 1.00 20.30 132 GLN A O 1
ATOM 1624 N N . TRP A 1 107 ? -2.458 -38.592 11.023 1.00 19.19 133 TRP A N 1
ATOM 1625 C CA . TRP A 1 107 ? -3.676 -39.127 10.424 1.00 19.47 133 TRP A CA 1
ATOM 1626 C C . TRP A 1 107 ? -3.376 -40.264 9.458 1.00 18.84 133 TRP A C 1
ATOM 1627 O O . TRP A 1 107 ? -4.174 -41.201 9.331 1.00 18.86 133 TRP A O 1
ATOM 1648 N N . PHE A 1 108 ? -2.244 -40.193 8.763 1.00 18.26 134 PHE A N 1
ATOM 1649 C CA . PHE A 1 108 ? -1.988 -41.035 7.596 1.00 17.75 134 PHE A CA 1
ATOM 1650 C C . PHE A 1 108 ? -1.292 -42.332 8.007 1.00 18.36 134 PHE A C 1
ATOM 1651 O O . PHE A 1 108 ? -0.217 -42.684 7.524 1.00 19.26 134 PHE A O 1
ATOM 1668 N N . VAL A 1 109 ? -1.947 -43.057 8.912 1.00 19.20 135 VAL A N 1
ATOM 1669 C CA . VAL A 1 109 ? -1.435 -44.350 9.348 1.00 20.52 135 VAL A CA 1
ATOM 1670 C C . VAL A 1 109 ? -1.815 -45.429 8.338 1.00 20.77 135 VAL A C 1
ATOM 1671 O O . VAL A 1 109 ? -2.677 -45.240 7.473 1.00 19.64 135 VAL A O 1
ATOM 1684 N N . LYS A 1 110 ? -1.151 -46.581 8.459 1.00 23.64 136 LYS A N 1
ATOM 1685 C CA . LYS A 1 110 ? -1.271 -47.636 7.457 1.00 25.18 136 LYS A CA 1
ATOM 1686 C C . LYS A 1 110 ? -2.724 -48.036 7.226 1.00 24.37 136 LYS A C 1
ATOM 1687 O O . LYS A 1 110 ? -3.149 -48.219 6.079 1.00 22.98 136 LYS A O 1
ATOM 1706 N N . LYS A 1 111 ? -3.496 -48.192 8.295 1.00 25.66 137 LYS A N 1
ATOM 1707 C CA . LYS A 1 111 ? -4.884 -48.621 8.183 1.00 27.45 137 LYS A CA 1
ATOM 1708 C C . LYS A 1 111 ? -5.868 -47.458 8.157 1.00 24.91 137 LYS A C 1
ATOM 1709 O O . LYS A 1 111 ? -7.079 -47.691 8.102 1.00 23.80 137 LYS A O 1
ATOM 1728 N N . GLY A 1 112 ? -5.385 -46.220 8.187 1.00 23.86 138 GLY A N 1
ATOM 1729 C CA . GLY A 1 112 ? -6.269 -45.076 8.112 1.00 22.43 138 GLY A CA 1
ATOM 1730 C C . GLY A 1 112 ? -6.919 -44.766 9.449 1.00 20.48 138 GLY A C 1
ATOM 1731 O O . GLY A 1 112 ? -6.481 -45.213 10.515 1.00 19.80 138 GLY A O 1
ATOM 1735 N N . VAL A 1 113 ? -7.992 -43.985 9.379 1.00 18.56 139 VAL A N 1
ATOM 1736 C CA . VAL A 1 113 ? -8.667 -43.548 10.605 1.00 17.22 139 VAL A CA 1
ATOM 1737 C C . VAL A 1 113 ? -9.216 -44.768 11.338 1.00 16.86 139 VAL A C 1
ATOM 1738 O O . VAL A 1 113 ? -9.879 -45.618 10.713 1.00 15.72 139 VAL A O 1
ATOM 1751 N N . PRO A 1 114 ? -8.967 -44.920 12.640 1.00 17.59 140 PRO A N 1
ATOM 1752 C CA . PRO A 1 114 ? -9.496 -46.088 13.358 1.00 17.64 140 PRO A CA 1
ATOM 1753 C C . PRO A 1 114 ? -11.018 -46.117 13.360 1.00 15.90 140 PRO A C 1
ATOM 1754 O O . PRO A 1 114 ? -11.683 -45.084 13.254 1.00 15.88 140 PRO A O 1
ATOM 1765 N N . ASN A 1 115 ? -11.570 -47.328 13.491 1.00 15.68 141 ASN A N 1
ATOM 1766 C CA . ASN A 1 115 ? -13.023 -47.490 13.524 1.00 16.03 141 ASN A CA 1
ATOM 1767 C C . ASN A 1 115 ? -13.655 -46.619 14.604 1.00 15.24 141 ASN A C 1
ATOM 1768 O O . ASN A 1 115 ? -14.639 -45.914 14.354 1.00 14.40 141 ASN A O 1
ATOM 1779 N N . ASP A 1 116 ? -13.099 -46.658 15.819 1.00 16.78 142 ASP A N 1
ATOM 1780 C CA . ASP A 1 116 ? -13.706 -45.948 16.939 1.00 18.49 142 ASP A CA 1
ATOM 1781 C C . ASP A 1 116 ? -13.560 -44.439 16.803 1.00 18.89 142 ASP A C 1
ATOM 1782 O O . ASP A 1 116 ? -14.382 -43.691 17.344 1.00 18.59 142 ASP A O 1
ATOM 1791 N N . SER A 1 117 ? -12.523 -43.971 16.106 1.00 18.76 143 SER A N 1
ATOM 1792 C CA . SER A 1 117 ? -12.368 -42.534 15.904 1.00 18.64 143 SER A CA 1
ATOM 1793 C C . SER A 1 117 ? -13.419 -42.009 14.937 1.00 17.59 143 SER A C 1
ATOM 1794 O O . SER A 1 117 ? -14.053 -40.978 15.190 1.00 17.10 143 SER A O 1
ATOM 1802 N N . PHE A 1 118 ? -13.619 -42.706 13.817 1.00 17.66 144 PHE A N 1
ATOM 1803 C CA . PHE A 1 118 ? -14.695 -42.326 12.911 1.00 16.86 144 PHE A CA 1
ATOM 1804 C C . PHE A 1 118 ? -16.053 -42.502 13.578 1.00 15.48 144 PHE A C 1
ATOM 1805 O O . PHE A 1 118 ? -16.923 -41.632 13.467 1.00 15.75 144 PHE A O 1
ATOM 1822 N N . GLY A 1 119 ? -16.248 -43.621 14.279 1.00 14.94 145 GLY A N 1
ATOM 1823 C CA . GLY A 1 119 ? -17.538 -43.884 14.895 1.00 15.70 145 GLY A CA 1
ATOM 1824 C C . GLY A 1 119 ? -17.899 -42.871 15.964 1.00 16.45 145 GLY A C 1
ATOM 1825 O O . GLY A 1 119 ? -19.068 -42.502 16.112 1.00 15.89 145 GLY A O 1
ATOM 1829 N N . ALA A 1 120 ? -16.904 -42.405 16.725 1.00 16.40 146 ALA A N 1
ATOM 1830 C CA . ALA A 1 120 ? -17.174 -41.440 17.783 1.00 16.16 146 ALA A CA 1
ATOM 1831 C C . ALA A 1 120 ? -17.666 -40.108 17.235 1.00 17.48 146 ALA A C 1
ATOM 1832 O O . ALA A 1 120 ? -18.346 -39.373 17.955 1.00 18.70 146 ALA A O 1
ATOM 1839 N N . HIS A 1 121 ? -17.350 -39.788 15.981 1.00 18.20 147 HIS A N 1
ATOM 1840 C CA . HIS A 1 121 ? -17.724 -38.510 15.386 1.00 20.12 147 HIS A CA 1
ATOM 1841 C C . HIS A 1 121 ? -18.684 -38.665 14.214 1.00 20.28 147 HIS A C 1
ATOM 1842 O O . HIS A 1 121 ? -18.960 -37.681 13.515 1.00 21.14 147 HIS A O 1
ATOM 1857 N N . TYR A 1 122 ? -19.204 -39.866 13.985 1.00 18.88 148 TYR A N 1
ATOM 1858 C CA . TYR A 1 122 ? -20.127 -40.088 12.883 1.00 18.08 148 TYR A CA 1
ATOM 1859 C C . TYR A 1 122 ? -21.409 -39.293 13.092 1.00 17.47 148 TYR A C 1
ATOM 1860 O O . TYR A 1 122 ? -22.039 -39.369 14.151 1.00 17.92 148 TYR A O 1
ATOM 1878 N N . SER A 1 123 ? -21.793 -38.526 12.074 1.00 16.62 149 SER A N 1
ATOM 1879 C CA . SER A 1 123 ? -23.006 -37.714 12.102 1.00 17.11 149 SER A CA 1
ATOM 1880 C C . SER A 1 123 ? -24.056 -38.372 11.215 1.00 16.48 149 SER A C 1
ATOM 1881 O O . SER A 1 123 ? -23.945 -38.343 9.984 1.00 16.65 149 SER A O 1
ATOM 1889 N N . GLN A 1 124 ? -25.075 -38.964 11.838 1.00 16.43 150 GLN A N 1
ATOM 1890 C CA . GLN A 1 124 ? -26.177 -39.521 11.062 1.00 16.39 150 GLN A CA 1
ATOM 1891 C C . GLN A 1 124 ? -26.957 -38.419 10.357 1.00 16.72 150 GLN A C 1
ATOM 1892 O O . GLN A 1 124 ? -27.413 -38.601 9.221 1.00 16.40 150 GLN A O 1
ATOM 1906 N N . LEU A 1 125 ? -27.117 -37.268 11.015 1.00 17.47 151 LEU A N 1
ATOM 1907 C CA . LEU A 1 125 ? -27.750 -36.113 10.386 1.00 17.72 151 LEU A CA 1
ATOM 1908 C C . LEU A 1 125 ? -27.095 -35.787 9.049 1.00 15.91 151 LEU A C 1
ATOM 1909 O O . LEU A 1 125 ? -27.751 -35.769 8.002 1.00 15.50 151 LEU A O 1
ATOM 1925 N N . GLN A 1 126 ? -25.788 -35.520 9.070 1.00 16.04 152 GLN A N 1
ATOM 1926 C CA . GLN A 1 126 ? -25.096 -35.088 7.859 1.00 15.93 152 GLN A CA 1
ATOM 1927 C C . GLN A 1 126 ? -25.055 -36.198 6.812 1.00 15.74 152 GLN A C 1
ATOM 1928 O O . GLN A 1 126 ? -25.189 -35.932 5.611 1.00 14.86 152 GLN A O 1
ATOM 1942 N N . THR A 1 127 ? -24.882 -37.447 7.245 1.00 16.30 153 THR A N 1
ATOM 1943 C CA . THR A 1 127 ? -24.847 -38.560 6.301 1.00 15.99 153 THR A CA 1
ATOM 1944 C C . THR A 1 127 ? -26.207 -38.765 5.643 1.00 15.19 153 THR A C 1
ATOM 1945 O O . THR A 1 127 ? -26.298 -38.930 4.421 1.00 15.53 153 THR A O 1
ATOM 1956 N N . TYR A 1 128 ? -27.279 -38.758 6.438 1.00 16.02 154 TYR A N 1
ATOM 1957 C CA . TYR A 1 128 ? -28.621 -38.899 5.877 1.00 16.92 154 TYR A CA 1
ATOM 1958 C C . TYR A 1 128 ? -28.980 -37.711 4.989 1.00 17.84 154 TYR A C 1
ATOM 1959 O O . TYR A 1 128 ? -29.594 -37.884 3.928 1.00 16.54 154 TYR A O 1
ATOM 1977 N N . GLN A 1 129 ? -28.622 -36.497 5.414 1.00 18.66 155 GLN A N 1
ATOM 1978 C CA . GLN A 1 129 ? -28.873 -35.320 4.589 1.00 21.10 155 GLN A CA 1
ATOM 1979 C C . GLN A 1 129 ? -28.183 -35.446 3.236 1.00 20.69 155 GLN A C 1
ATOM 1980 O O . GLN A 1 129 ? -28.768 -35.118 2.197 1.00 20.88 155 GLN A O 1
ATOM 1994 N N . TRP A 1 130 ? -26.936 -35.919 3.234 1.00 19.85 156 TRP A N 1
ATOM 1995 C CA . TRP A 1 130 ? -26.195 -36.083 1.988 1.00 20.38 156 TRP A CA 1
ATOM 1996 C C . TRP A 1 130 ? -26.927 -37.017 1.030 1.00 21.22 156 TRP A C 1
ATOM 1997 O O . TRP A 1 130 ? -27.071 -36.716 -0.161 1.00 22.45 156 TRP A O 1
ATOM 2018 N N . LEU A 1 131 ? -27.416 -38.152 1.536 1.00 21.27 157 LEU A N 1
ATOM 2019 C CA . LEU A 1 131 ? -28.088 -39.113 0.666 1.00 21.22 157 LEU A CA 1
ATOM 2020 C C . LEU A 1 131 ? -29.475 -38.637 0.255 1.00 21.67 157 LEU A C 1
ATOM 2021 O O . LEU A 1 131 ? -29.915 -38.917 -0.866 1.00 22.13 157 LEU A O 1
ATOM 2037 N N . ALA A 1 132 ? -30.172 -37.912 1.133 1.00 22.03 158 ALA A N 1
ATOM 2038 C CA . ALA A 1 132 ? -31.521 -37.459 0.811 1.00 24.00 158 ALA A CA 1
ATOM 2039 C C . ALA A 1 132 ? -31.514 -36.452 -0.333 1.00 26.22 158 ALA A C 1
ATOM 2040 O O . ALA A 1 132 ? -32.430 -36.444 -1.164 1.00 27.75 158 ALA A O 1
ATOM 2047 N N . ASN A 1 133 ? -30.490 -35.602 -0.398 1.00 26.60 159 ASN A N 1
ATOM 2048 C CA . ASN A 1 133 ? -30.420 -34.535 -1.387 1.00 29.44 159 ASN A CA 1
ATOM 2049 C C . ASN A 1 133 ? -29.612 -34.919 -2.619 1.00 30.59 159 ASN A C 1
ATOM 2050 O O . ASN A 1 133 ? -29.379 -34.069 -3.483 1.00 30.90 159 ASN A O 1
ATOM 2061 N N . LEU A 1 134 ? -29.183 -36.171 -2.724 1.00 31.34 160 LEU A N 1
ATOM 2062 C CA . LEU A 1 134 ? -28.354 -36.591 -3.846 1.00 32.78 160 LEU A CA 1
ATOM 2063 C C . LEU A 1 134 ? -29.205 -36.718 -5.105 1.00 34.32 160 LEU A C 1
ATOM 2064 O O . LEU A 1 134 ? -30.118 -37.549 -5.165 1.00 35.35 160 LEU A O 1
ATOM 2080 N N . THR A 1 135 ? -28.908 -35.888 -6.111 1.00 34.27 161 THR A N 1
ATOM 2081 C CA . THR A 1 135 ? -29.611 -35.925 -7.387 1.00 35.13 161 THR A CA 1
ATOM 2082 C C . THR A 1 135 ? -28.727 -36.306 -8.563 1.00 37.06 161 THR A C 1
ATOM 2083 O O . THR A 1 135 ? -29.255 -36.784 -9.574 1.00 37.54 161 THR A O 1
ATOM 2094 N N . GLU A 1 136 ? -27.416 -36.103 -8.471 1.00 39.02 162 GLU A N 1
ATOM 2095 C CA . GLU A 1 136 ? -26.487 -36.524 -9.510 1.00 43.11 162 GLU A CA 1
ATOM 2096 C C . GLU A 1 136 ? -25.288 -37.177 -8.843 1.00 41.10 162 GLU A C 1
ATOM 2097 O O . GLU A 1 136 ? -24.750 -36.645 -7.867 1.00 40.91 162 GLU A O 1
ATOM 2109 N N . LEU A 1 137 ? -24.874 -38.323 -9.371 1.00 39.37 163 LEU A N 1
ATOM 2110 C CA . LEU A 1 137 ? -23.830 -39.127 -8.755 1.00 37.61 163 LEU A CA 1
ATOM 2111 C C . LEU A 1 137 ? -22.461 -38.698 -9.267 1.00 36.51 163 LEU A C 1
ATOM 2112 O O . LEU A 1 137 ? -22.266 -38.532 -10.475 1.00 37.45 163 LEU A O 1
ATOM 2128 N N . THR A 1 138 ? -21.519 -38.521 -8.346 1.00 35.09 164 THR A N 1
ATOM 2129 C CA . THR A 1 138 ? -20.139 -38.209 -8.680 1.00 35.20 164 THR A CA 1
ATOM 2130 C C . THR A 1 138 ? -19.227 -39.311 -8.157 1.00 34.43 164 THR A C 1
ATOM 2131 O O . THR A 1 138 ? -19.619 -40.123 -7.312 1.00 33.24 164 THR A O 1
ATOM 2142 N N . SER A 1 139 ? -17.995 -39.331 -8.672 1.00 34.01 165 SER A N 1
ATOM 2143 C CA . SER A 1 139 ? -17.006 -40.285 -8.180 1.00 32.86 165 SER A CA 1
ATOM 2144 C C . SER A 1 139 ? -16.758 -40.094 -6.690 1.00 29.13 165 SER A C 1
ATOM 2145 O O . SER A 1 139 ? -16.559 -41.069 -5.955 1.00 29.15 165 SER A O 1
ATOM 2153 N N . GLY A 1 140 ? -16.764 -38.844 -6.225 1.00 26.07 166 GLY A N 1
ATOM 2154 C CA . GLY A 1 140 ? -16.604 -38.594 -4.803 1.00 25.08 166 GLY A CA 1
ATOM 2155 C C . GLY A 1 140 ? -17.695 -39.242 -3.973 1.00 24.25 166 GLY A C 1
ATOM 2156 O O . GLY A 1 140 ? -17.430 -39.789 -2.901 1.00 23.99 166 GLY A O 1
ATOM 2160 N N . ASP A 1 141 ? -18.939 -39.188 -4.456 1.00 24.31 167 ASP A N 1
ATOM 2161 C CA . ASP A 1 141 ? -20.035 -39.837 -3.744 1.00 22.69 167 ASP A CA 1
ATOM 2162 C C . ASP A 1 141 ? -19.814 -41.338 -3.656 1.00 21.95 167 ASP A C 1
ATOM 2163 O O . ASP A 1 141 ? -20.115 -41.961 -2.629 1.00 21.07 167 ASP A O 1
ATOM 2172 N N . GLN A 1 142 ? -19.289 -41.939 -4.725 1.00 22.70 168 GLN A N 1
ATOM 2173 C CA . GLN A 1 142 ? -19.043 -43.376 -4.721 1.00 23.40 168 GLN A CA 1
ATOM 2174 C C . GLN A 1 142 ? -17.876 -43.730 -3.811 1.00 22.65 168 GLN A C 1
ATOM 2175 O O . GLN A 1 142 ? -17.890 -44.780 -3.158 1.00 23.21 168 GLN A O 1
ATOM 2189 N N . TYR A 1 143 ? -16.854 -42.872 -3.752 1.00 21.71 169 TYR A N 1
ATOM 2190 C CA . TYR A 1 143 ? -15.750 -43.125 -2.833 1.00 20.44 169 TYR A CA 1
ATOM 2191 C C . TYR A 1 143 ? -16.214 -43.028 -1.385 1.00 19.91 169 TYR A C 1
ATOM 2192 O O . TYR A 1 143 ? -15.849 -43.867 -0.553 1.00 18.72 169 TYR A O 1
ATOM 2210 N N . LEU A 1 144 ? -17.018 -42.012 -1.064 1.00 20.01 170 LEU A N 1
ATOM 2211 C CA . LEU A 1 144 ? -17.576 -41.909 0.281 1.00 20.28 170 LEU A CA 1
ATOM 2212 C C . LEU A 1 144 ? -18.377 -43.155 0.631 1.00 18.64 170 LEU A C 1
ATOM 2213 O O . LEU A 1 144 ? -18.236 -43.710 1.726 1.00 17.44 170 LEU A O 1
ATOM 2229 N N . ALA A 1 145 ? -19.226 -43.611 -0.293 1.00 19.30 171 ALA A N 1
ATOM 2230 C CA . ALA A 1 145 ? -20.021 -44.810 -0.048 1.00 20.03 171 ALA A CA 1
ATOM 2231 C C . ALA A 1 145 ? -19.128 -46.010 0.243 1.00 20.03 171 ALA A C 1
ATOM 2232 O O . ALA A 1 145 ? -19.369 -46.762 1.195 1.00 18.74 171 ALA A O 1
ATOM 2239 N N . GLN A 1 146 ? -18.089 -46.206 -0.571 1.00 21.41 172 GLN A N 1
ATOM 2240 C CA . GLN A 1 146 ? -17.192 -47.340 -0.375 1.00 24.33 172 GLN A CA 1
ATOM 2241 C C . GLN A 1 146 ? -16.547 -47.299 1.006 1.00 22.06 172 GLN A C 1
ATOM 2242 O O . GLN A 1 146 ? -16.503 -48.312 1.714 1.00 22.63 172 GLN A O 1
ATOM 2256 N N . ARG A 1 147 ? -16.040 -46.132 1.409 1.00 19.77 173 ARG A N 1
ATOM 2257 C CA . ARG A 1 147 ? -15.353 -46.033 2.693 1.00 18.41 173 ARG A CA 1
ATOM 2258 C C . ARG A 1 147 ? -16.316 -46.237 3.855 1.00 17.30 173 ARG A C 1
ATOM 2259 O O . ARG A 1 147 ? -15.989 -46.932 4.823 1.00 17.22 173 ARG A O 1
ATOM 2280 N N . LEU A 1 148 ? -17.508 -45.641 3.779 1.00 16.52 174 LEU A N 1
ATOM 2281 C CA . LEU A 1 148 ? -18.438 -45.710 4.901 1.00 16.65 174 LEU A CA 1
ATOM 2282 C C . LEU A 1 148 ? -18.839 -47.148 5.208 1.00 15.07 174 LEU A C 1
ATOM 2283 O O . LEU A 1 148 ? -19.020 -47.510 6.377 1.00 14.70 174 LEU A O 1
ATOM 2299 N N . THR A 1 149 ? -18.982 -47.986 4.178 1.00 15.28 175 THR A N 1
ATOM 2300 C CA . THR A 1 149 ? -19.348 -49.380 4.404 1.00 17.14 175 THR A CA 1
ATOM 2301 C C . THR A 1 149 ? -18.274 -50.157 5.150 1.00 18.87 175 THR A C 1
ATOM 2302 O O . THR A 1 149 ? -18.530 -51.295 5.555 1.00 20.13 175 THR A O 1
ATOM 2313 N N . LYS A 1 150 ? -17.087 -49.585 5.337 1.00 20.36 176 LYS A N 1
ATOM 2314 C CA . LYS A 1 150 ? -16.015 -50.273 6.039 1.00 22.74 176 LYS A CA 1
ATOM 2315 C C . LYS A 1 150 ? -16.075 -50.091 7.550 1.00 20.44 176 LYS A C 1
ATOM 2316 O O . LYS A 1 150 ? -15.334 -50.774 8.264 1.00 21.11 176 LYS A O 1
ATOM 2335 N N . PHE A 1 151 ? -16.945 -49.199 8.059 1.00 18.41 177 PHE A N 1
ATOM 2336 C CA . PHE A 1 151 ? -16.932 -48.886 9.481 1.00 16.86 177 PHE A CA 1
ATOM 2337 C C . PHE A 1 151 ? -18.122 -49.505 10.206 1.00 15.76 177 PHE A C 1
ATOM 2338 O O . PHE A 1 151 ? -19.244 -49.485 9.688 1.00 15.40 177 PHE A O 1
ATOM 2355 N N . PRO A 1 152 ? -17.911 -50.061 11.406 1.00 15.79 178 PRO A N 1
ATOM 2356 C CA . PRO A 1 152 ? -19.030 -50.722 12.102 1.00 15.67 178 PRO A CA 1
ATOM 2357 C C . PRO A 1 152 ? -20.208 -49.805 12.385 1.00 14.91 178 PRO A C 1
ATOM 2358 O O . PRO A 1 152 ? -21.356 -50.262 12.353 1.00 14.43 178 PRO A O 1
ATOM 2369 N N . VAL A 1 153 ? -19.967 -48.524 12.674 1.00 15.42 179 VAL A N 1
ATOM 2370 C CA . VAL A 1 153 ? -21.078 -47.637 13.012 1.00 15.77 179 VAL A CA 1
ATOM 2371 C C . VAL A 1 153 ? -22.060 -47.543 11.853 1.00 16.29 179 VAL A C 1
ATOM 2372 O O . VAL A 1 153 ? -23.258 -47.312 12.060 1.00 18.04 179 VAL A O 1
ATOM 2385 N N . VAL A 1 154 ? -21.577 -47.726 10.627 1.00 15.88 180 VAL A N 1
ATOM 2386 C CA . VAL A 1 154 ? -22.424 -47.697 9.441 1.00 15.33 180 VAL A CA 1
ATOM 2387 C C . VAL A 1 154 ? -22.980 -49.079 9.119 1.00 16.13 180 VAL A C 1
ATOM 2388 O O . VAL A 1 154 ? -24.123 -49.202 8.670 1.00 15.80 180 VAL A O 1
ATOM 2401 N N . GLN A 1 155 ? -22.190 -50.131 9.353 1.00 16.19 181 GLN A N 1
ATOM 2402 C CA . GLN A 1 155 ? -22.602 -51.476 8.963 1.00 17.33 181 GLN A CA 1
ATOM 2403 C C . GLN A 1 155 ? -23.847 -51.932 9.711 1.00 17.45 181 GLN A C 1
ATOM 2404 O O . GLN A 1 155 ? -24.586 -52.788 9.213 1.00 17.61 181 GLN A O 1
ATOM 2418 N N . LYS A 1 156 ? -24.096 -51.390 10.900 1.00 16.66 182 LYS A N 1
ATOM 2419 C CA . LYS A 1 156 ? -25.291 -51.757 11.648 1.00 18.58 182 LYS A CA 1
ATOM 2420 C C . LYS A 1 156 ? -26.541 -51.046 11.142 1.00 18.43 182 LYS A C 1
ATOM 2421 O O . LYS A 1 156 ? -27.637 -51.326 11.637 1.00 17.90 182 LYS A O 1
ATOM 2440 N N . ASP A 1 157 ? -26.400 -50.145 10.173 1.00 19.07 183 ASP A N 1
ATOM 2441 C CA . ASP A 1 157 ? -27.518 -49.420 9.573 1.00 18.90 183 ASP A CA 1
ATOM 2442 C C . ASP A 1 157 ? -27.813 -50.082 8.230 1.00 19.13 183 ASP A C 1
ATOM 2443 O O . ASP A 1 157 ? -27.150 -49.802 7.228 1.00 19.76 183 ASP A O 1
ATOM 2452 N N . LYS A 1 158 ? -28.815 -50.963 8.213 1.00 21.58 184 LYS A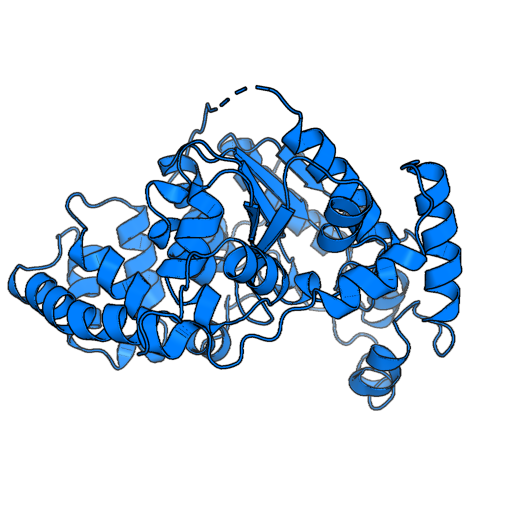 N 1
ATOM 2453 C CA . LYS A 1 158 ? -29.044 -51.813 7.048 1.00 24.97 184 LYS A CA 1
ATOM 2454 C C . LYS A 1 158 ? -29.533 -51.008 5.850 1.00 22.08 184 LYS A C 1
ATOM 2455 O O . LYS A 1 158 ? -29.055 -51.202 4.727 1.00 21.16 184 LYS A O 1
ATOM 2474 N N . VAL A 1 159 ? -30.500 -50.111 6.059 1.00 19.33 185 VAL A N 1
ATOM 2475 C CA . VAL A 1 159 ? -30.988 -49.293 4.952 1.00 18.63 185 VAL A CA 1
ATOM 2476 C C . VAL A 1 159 ? -29.854 -48.451 4.384 1.00 17.78 185 VAL A C 1
ATOM 2477 O O . VAL A 1 159 ? -29.705 -48.320 3.163 1.00 17.10 185 VAL A O 1
ATOM 2490 N N . LEU A 1 160 ? -29.032 -47.874 5.262 1.00 16.25 186 LEU A N 1
ATOM 2491 C CA . LEU A 1 160 ? -27.868 -47.125 4.807 1.00 15.60 186 LEU A CA 1
ATOM 2492 C C . LEU A 1 160 ? -26.934 -48.013 3.995 1.00 16.89 186 LEU A C 1
ATOM 2493 O O . LEU A 1 160 ? -26.508 -47.645 2.894 1.00 16.44 186 LEU A O 1
ATOM 2509 N N . MET A 1 161 ? -26.612 -49.198 4.522 1.00 17.62 187 MET A N 1
ATOM 2510 C CA . MET A 1 161 ? -25.723 -50.109 3.807 1.00 18.89 187 MET A CA 1
ATOM 2511 C C . MET A 1 161 ? -26.287 -50.465 2.439 1.00 20.79 187 MET A C 1
ATOM 2512 O O . MET A 1 161 ? -25.548 -50.527 1.449 1.00 20.96 187 MET A O 1
ATOM 2526 N N . GLU A 1 162 ? -27.597 -50.703 2.364 1.00 22.10 188 GLU A N 1
ATOM 2527 C CA . GLU A 1 162 ? -28.215 -51.017 1.081 1.00 24.07 188 GLU A CA 1
ATOM 2528 C C . GLU A 1 162 ? -28.130 -49.831 0.129 1.00 22.92 188 GLU A C 1
ATOM 2529 O O . GLU A 1 162 ? -27.886 -50.004 -1.071 1.00 24.67 188 GLU A O 1
ATOM 2541 N N . THR A 1 163 ? -28.317 -48.617 0.648 1.00 20.46 189 THR A N 1
ATOM 2542 C CA . THR A 1 163 ? -28.201 -47.429 -0.190 1.00 19.56 189 THR A CA 1
ATOM 2543 C C . THR A 1 163 ? -26.770 -47.237 -0.679 1.00 20.01 189 THR A C 1
ATOM 2544 O O . THR A 1 163 ? -26.545 -46.920 -1.853 1.00 20.12 189 THR A O 1
ATOM 2555 N N . LEU A 1 164 ? -25.787 -47.425 0.204 1.00 20.16 190 LEU A N 1
ATOM 2556 C CA . LEU A 1 164 ? -24.395 -47.252 -0.198 1.00 21.75 190 LEU A CA 1
ATOM 2557 C C . LEU A 1 164 ? -23.981 -48.287 -1.234 1.00 23.65 190 LEU A C 1
ATOM 2558 O O . LEU A 1 164 ? -23.112 -48.013 -2.072 1.00 24.04 190 LEU A O 1
ATOM 2574 N N . ALA A 1 165 ? -24.585 -49.477 -1.198 1.00 25.15 191 ALA A N 1
ATOM 2575 C CA . ALA A 1 165 ? -24.286 -50.484 -2.210 1.00 28.14 191 ALA A CA 1
ATOM 2576 C C . ALA A 1 165 ? -24.719 -50.016 -3.593 1.00 29.94 191 ALA A C 1
ATOM 2577 O O . ALA A 1 165 ? -24.001 -50.222 -4.579 1.00 31.20 191 ALA A O 1
ATOM 2584 N N . ASN A 1 166 ? -25.892 -49.385 -3.688 1.00 31.03 192 ASN A N 1
ATOM 2585 C CA . ASN A 1 166 ? -26.355 -48.882 -4.977 1.00 33.83 192 ASN A CA 1
ATOM 2586 C C . ASN A 1 166 ? -25.459 -47.759 -5.485 1.00 32.35 192 ASN A C 1
ATOM 2587 O O . ASN A 1 166 ? -25.161 -47.691 -6.683 1.00 34.86 192 ASN A O 1
ATOM 2598 N N . LEU A 1 167 ? -25.021 -46.867 -4.593 1.00 28.10 193 LEU A N 1
ATOM 2599 C CA . LEU A 1 167 ? -24.116 -45.798 -5.001 1.00 26.84 193 LEU A CA 1
ATOM 2600 C C . LEU A 1 167 ? -22.856 -46.365 -5.640 1.00 28.59 193 LEU A C 1
ATOM 2601 O O . LEU A 1 167 ? -22.420 -45.904 -6.702 1.00 28.92 193 LEU A O 1
ATOM 2617 N N . GLN A 1 168 ? -22.250 -47.369 -5.000 1.00 29.72 194 GLN A N 1
ATOM 2618 C CA . GLN A 1 168 ? -21.049 -47.978 -5.559 1.00 33.07 194 GLN A CA 1
ATOM 2619 C C . GLN A 1 168 ? -21.329 -48.607 -6.915 1.00 34.15 194 GLN A C 1
ATOM 2620 O O . GLN A 1 168 ? -20.440 -48.657 -7.772 1.00 35.85 194 GLN A O 1
ATOM 2634 N N . ALA A 1 169 ? -22.552 -49.083 -7.132 1.00 34.04 195 ALA A N 1
ATOM 2635 C CA . ALA A 1 169 ? -22.931 -49.653 -8.417 1.00 35.70 195 ALA A CA 1
ATOM 2636 C C . ALA A 1 169 ? -23.299 -48.593 -9.447 1.00 36.86 195 ALA A C 1
ATOM 2637 O O . ALA A 1 169 ? -23.688 -48.949 -10.564 1.00 38.24 195 ALA A O 1
ATOM 2644 N N . GLY A 1 170 ? -23.185 -47.312 -9.104 1.00 36.29 196 GLY A N 1
ATOM 2645 C CA . GLY A 1 170 ? -23.497 -46.246 -10.033 1.00 37.62 196 GLY A CA 1
ATOM 2646 C C . GLY A 1 170 ? -24.946 -45.824 -10.061 1.00 38.00 196 GLY A C 1
ATOM 2647 O O . GLY A 1 170 ? -25.379 -45.219 -11.048 1.00 39.58 196 GLY A O 1
ATOM 2651 N N . GLN A 1 171 ? -25.710 -46.116 -9.012 1.00 37.42 197 GLN A N 1
ATOM 2652 C CA . GLN A 1 171 ? -27.132 -45.814 -8.959 1.00 38.26 197 GLN A CA 1
ATOM 2653 C C . GLN A 1 171 ? -27.417 -44.845 -7.822 1.00 33.98 197 GLN A C 1
ATOM 2654 O O . GLN A 1 171 ? -26.794 -44.918 -6.759 1.00 32.67 197 GLN A O 1
ATOM 2668 N N . LEU A 1 172 ? -28.363 -43.938 -8.052 1.00 32.22 198 LEU A N 1
ATOM 2669 C CA . LEU A 1 172 ? -28.802 -43.031 -7.009 1.00 29.34 198 LEU A CA 1
ATOM 2670 C C . LEU A 1 172 ? -29.607 -43.793 -5.959 1.00 27.32 198 LEU A C 1
ATOM 2671 O O . LEU A 1 172 ? -30.055 -44.917 -6.200 1.00 27.37 198 LEU A O 1
ATOM 2687 N N . PRO A 1 173 ? -29.801 -43.203 -4.780 1.00 25.53 199 PRO A N 1
ATOM 2688 C CA . PRO A 1 173 ? -30.643 -43.853 -3.771 1.00 25.39 199 PRO A CA 1
ATOM 2689 C C . PRO A 1 173 ? -32.047 -44.090 -4.302 1.00 26.40 199 PRO A C 1
ATOM 2690 O O . PRO A 1 173 ? -32.648 -43.219 -4.935 1.00 26.73 199 PRO A O 1
ATOM 2701 N N . GLN A 1 174 ? -32.566 -45.287 -4.042 1.00 27.32 200 GLN A N 1
ATOM 2702 C CA . GLN A 1 174 ? -33.925 -45.613 -4.445 1.00 28.93 200 GLN A CA 1
ATOM 2703 C C . GLN A 1 174 ? -34.917 -44.695 -3.736 1.00 27.54 200 GLN A C 1
ATOM 2704 O O . GLN A 1 174 ? -34.632 -44.123 -2.680 1.00 25.98 200 GLN A O 1
ATOM 2718 N N . ARG A 1 175 ? -36.099 -44.553 -4.338 1.00 29.40 201 ARG A N 1
ATOM 2719 C CA . ARG A 1 175 ? -37.131 -43.697 -3.762 1.00 29.96 201 ARG A CA 1
ATOM 2720 C C . ARG A 1 175 ? -37.421 -44.083 -2.316 1.00 27.59 201 ARG A C 1
ATOM 2721 O O . ARG A 1 175 ? -37.491 -43.221 -1.433 1.00 26.79 201 ARG A O 1
ATOM 2742 N N . SER A 1 176 ? -37.588 -45.382 -2.054 1.00 26.00 202 SER A N 1
ATOM 2743 C CA . SER A 1 176 ? -37.867 -45.828 -0.693 1.00 25.10 202 SER A CA 1
ATOM 2744 C C . SER A 1 176 ? -36.694 -45.551 0.238 1.00 22.46 202 SER A C 1
ATOM 2745 O O . SER A 1 176 ? -36.891 -45.361 1.445 1.00 21.81 202 SER A O 1
ATOM 2753 N N . GLN A 1 177 ? -35.471 -45.526 -0.296 1.00 21.35 203 GLN A N 1
ATOM 2754 C CA . GLN A 1 177 ? -34.307 -45.223 0.530 1.00 20.01 203 GLN A CA 1
ATOM 2755 C C . GLN A 1 177 ? -34.256 -43.737 0.864 1.00 19.84 203 GLN A C 1
ATOM 2756 O O . GLN A 1 177 ? -34.034 -43.355 2.020 1.00 17.58 203 GLN A O 1
ATOM 2770 N N . ARG A 1 178 ? -34.469 -42.883 -0.139 1.00 21.72 204 ARG A N 1
ATOM 2771 C CA . ARG A 1 178 ? -34.525 -41.448 0.110 1.00 24.65 204 ARG A CA 1
ATOM 2772 C C . ARG A 1 178 ? -35.653 -41.102 1.073 1.00 24.51 204 ARG A C 1
ATOM 2773 O O . ARG A 1 178 ? -35.465 -40.305 2.000 1.00 24.73 204 ARG A O 1
ATOM 2794 N N . ASP A 1 179 ? -36.838 -41.685 0.865 1.00 24.35 205 ASP A N 1
ATOM 2795 C CA . ASP A 1 179 ? -37.953 -41.439 1.774 1.00 23.30 205 ASP A CA 1
ATOM 2796 C C . ASP A 1 179 ? -37.583 -41.803 3.207 1.00 22.06 205 ASP A C 1
ATOM 2797 O O . ASP A 1 179 ? -37.946 -41.092 4.151 1.00 21.51 205 ASP A O 1
ATOM 2806 N N . TYR A 1 180 ? -36.862 -42.912 3.388 1.00 21.89 206 TYR A N 1
ATOM 2807 C CA . TYR A 1 180 ? -36.463 -43.330 4.729 1.00 21.02 206 TYR A CA 1
ATOM 2808 C C . TYR A 1 180 ? -35.580 -42.279 5.391 1.00 19.83 206 TYR A C 1
ATOM 2809 O O . TYR A 1 180 ? -35.800 -41.905 6.549 1.00 19.24 206 TYR A O 1
ATOM 2827 N N . PHE A 1 181 ? -34.565 -41.794 4.671 1.00 18.75 207 PHE A N 1
ATOM 2828 C CA . PHE A 1 181 ? -33.696 -40.765 5.230 1.00 19.53 207 PHE A CA 1
ATOM 2829 C C . PHE A 1 181 ? -34.488 -39.509 5.568 1.00 19.92 207 PHE A C 1
ATOM 2830 O O . PHE A 1 181 ? -34.252 -38.878 6.605 1.00 19.22 207 PHE A O 1
ATOM 2847 N N . ILE A 1 182 ? -35.445 -39.141 4.712 1.00 20.32 208 ILE A N 1
ATOM 2848 C CA . ILE A 1 182 ? -36.244 -37.943 4.957 1.00 20.97 208 ILE A CA 1
ATOM 2849 C C . ILE A 1 182 ? -37.072 -38.106 6.225 1.00 21.22 208 ILE A C 1
ATOM 2850 O O . ILE A 1 182 ? -37.200 -37.170 7.025 1.00 20.51 208 ILE A O 1
ATOM 2866 N N . MET A 1 183 ? -37.640 -39.296 6.433 1.00 21.59 209 MET A N 1
ATOM 2867 C CA . MET A 1 183 ? -38.387 -39.559 7.659 1.00 22.16 209 MET A CA 1
ATOM 2868 C C . MET A 1 183 ? -37.513 -39.359 8.889 1.00 20.52 209 MET A C 1
ATOM 2869 O O . MET A 1 183 ? -37.927 -38.724 9.865 1.00 21.41 209 MET A O 1
ATOM 2883 N N . ASN A 1 184 ? -36.302 -39.918 8.869 1.00 19.04 210 ASN A N 1
ATOM 2884 C CA . ASN A 1 184 ? -35.421 -39.807 10.027 1.00 20.26 210 ASN A CA 1
ATOM 2885 C C . ASN A 1 184 ? -34.900 -38.387 10.194 1.00 19.57 210 ASN A C 1
ATOM 2886 O O . ASN A 1 184 ? -34.725 -37.916 11.324 1.00 18.80 210 ASN A O 1
ATOM 2897 N N . LEU A 1 185 ? -34.646 -37.690 9.084 1.00 20.85 211 LEU A N 1
ATOM 2898 C CA . LEU A 1 185 ? -34.128 -36.329 9.168 1.00 22.23 211 LEU A CA 1
ATOM 2899 C C . LEU A 1 185 ? -35.068 -35.415 9.943 1.00 23.66 211 LEU A C 1
ATOM 2900 O O . LEU A 1 185 ? -34.610 -34.473 10.599 1.00 23.10 211 LEU A O 1
ATOM 2916 N N . ARG A 1 186 ? -36.377 -35.673 9.888 1.00 25.75 212 ARG A N 1
ATOM 2917 C CA . ARG A 1 186 ? -37.308 -34.892 10.698 1.00 28.75 212 ARG A CA 1
ATOM 2918 C C . ARG A 1 186 ? -36.953 -34.988 12.177 1.00 24.92 212 ARG A C 1
ATOM 2919 O O . ARG A 1 186 ? -37.014 -33.991 12.904 1.00 23.77 212 ARG A O 1
ATOM 2940 N N . PHE A 1 187 ? -36.570 -36.180 12.640 1.00 22.25 213 PHE A N 1
ATOM 2941 C CA . PHE A 1 187 ? -36.131 -36.321 14.024 1.00 21.33 213 PHE A CA 1
ATOM 2942 C C . PHE A 1 187 ? -34.731 -35.750 14.221 1.00 19.97 213 PHE A C 1
ATOM 2943 O O . PHE A 1 187 ? -34.474 -35.051 15.208 1.00 19.60 213 PHE A O 1
ATOM 2960 N N . LEU A 1 188 ? -33.816 -36.032 13.290 1.00 18.96 214 LEU A N 1
ATOM 2961 C CA . LEU A 1 188 ? -32.428 -35.620 13.465 1.00 18.37 214 LEU A CA 1
ATOM 2962 C C . LEU A 1 188 ? -32.294 -34.101 13.488 1.00 18.65 214 LEU A C 1
ATOM 2963 O O . LEU A 1 188 ? -31.492 -33.556 14.253 1.00 18.26 214 LEU A O 1
ATOM 2979 N N . ASN A 1 189 ? -33.064 -33.400 12.651 1.00 19.30 215 ASN A N 1
ATOM 2980 C CA . ASN A 1 189 ? -33.013 -31.941 12.650 1.00 21.13 215 ASN A CA 1
ATOM 2981 C C . ASN A 1 189 ? -33.625 -31.367 13.921 1.00 21.93 215 ASN A C 1
ATOM 2982 O O . ASN A 1 189 ? -33.122 -30.379 14.468 1.00 20.50 215 ASN A O 1
ATOM 2993 N N . ARG A 1 190 ? -34.712 -31.968 14.405 1.00 23.09 216 ARG A N 1
ATOM 2994 C CA . ARG A 1 190 ? -35.290 -31.529 15.669 1.00 24.32 216 ARG A CA 1
ATOM 2995 C C . ARG A 1 190 ? -34.309 -31.740 16.815 1.00 22.69 216 ARG A C 1
ATOM 2996 O O . ARG A 1 190 ? -34.170 -30.880 17.692 1.00 22.50 216 ARG A O 1
ATOM 3017 N N . GLU A 1 191 ? -33.610 -32.876 16.819 1.00 21.66 217 GLU A N 1
ATOM 3018 C CA . GLU A 1 191 ? -32.633 -33.140 17.868 1.00 21.84 217 GLU A CA 1
ATOM 3019 C C . GLU A 1 191 ? -31.432 -32.211 17.756 1.00 21.01 217 GLU A C 1
ATOM 3020 O O . GLU A 1 191 ? -30.824 -31.862 18.775 1.00 20.77 217 GLU A O 1
ATOM 3032 N N . ASP A 1 192 ? -31.081 -31.796 16.538 1.00 20.52 218 ASP A N 1
ATOM 3033 C CA . ASP A 1 192 ? -30.048 -30.779 16.367 1.00 21.47 218 ASP A CA 1
ATOM 3034 C C . ASP A 1 192 ? -30.456 -29.475 17.044 1.00 22.35 218 ASP A C 1
ATOM 3035 O O . ASP A 1 192 ? -29.675 -28.875 17.792 1.00 22.14 218 ASP A O 1
ATOM 3044 N N . GLU A 1 193 ? -31.689 -29.025 16.800 1.00 22.86 219 GLU A N 1
ATOM 3045 C CA . GLU A 1 193 ? -32.168 -27.791 17.417 1.00 24.23 219 GLU A CA 1
ATOM 3046 C C . GLU A 1 193 ? -32.215 -27.912 18.936 1.00 22.63 219 GLU A C 1
ATOM 3047 O O . GLU A 1 193 ? -31.896 -26.957 19.652 1.00 22.22 219 GLU A O 1
ATOM 3059 N N . LEU A 1 194 ? -32.599 -29.080 19.448 1.00 22.79 220 LEU A N 1
ATOM 3060 C CA . LEU A 1 194 ? -32.833 -29.238 20.879 1.00 23.97 220 LEU A CA 1
ATOM 3061 C C . LEU A 1 194 ? -31.563 -29.549 21.664 1.00 22.97 220 LEU A C 1
ATOM 3062 O O . LEU A 1 194 ? -31.403 -29.064 22.789 1.00 24.05 220 LEU A O 1
ATOM 3078 N N . PHE A 1 195 ? -30.656 -30.350 21.100 1.00 21.11 221 PHE A N 1
ATOM 3079 C CA . PHE A 1 195 ? -29.574 -30.944 21.873 1.00 20.47 221 PHE A CA 1
ATOM 3080 C C . PHE A 1 195 ? -28.173 -30.562 21.416 1.00 19.49 221 PHE A C 1
ATOM 3081 O O . PHE A 1 195 ? -27.207 -30.950 22.083 1.00 18.86 221 PHE A O 1
ATOM 3098 N N . SER A 1 196 ? -28.022 -29.817 20.319 1.00 19.94 222 SER A N 1
ATOM 3099 C CA . SER A 1 196 ? -26.689 -29.557 19.780 1.00 20.76 222 SER A CA 1
ATOM 3100 C C . SER A 1 196 ? -25.828 -28.693 20.693 1.00 20.30 222 SER A C 1
ATOM 3101 O O . SER A 1 196 ? -24.614 -28.618 20.472 1.00 20.24 222 SER A O 1
ATOM 3109 N N . GLN A 1 197 ? -26.409 -28.043 21.700 1.00 20.07 223 GLN A N 1
ATOM 3110 C CA . GLN A 1 197 ? -25.637 -27.223 22.624 1.00 20.20 223 GLN A CA 1
ATOM 3111 C C . GLN A 1 197 ? -25.294 -27.944 23.921 1.00 20.33 223 GLN A C 1
ATOM 3112 O O . GLN A 1 197 ? -24.564 -27.386 24.747 1.00 19.57 223 GLN A O 1
ATOM 3126 N N . ILE A 1 198 ? -25.796 -29.163 24.122 1.00 21.47 224 ILE A N 1
ATOM 3127 C CA . ILE A 1 198 ? -25.445 -29.923 25.314 1.00 24.45 224 ILE A CA 1
ATOM 3128 C C . ILE A 1 198 ? -23.958 -30.243 25.280 1.00 25.26 224 ILE A C 1
ATOM 3129 O O . ILE A 1 198 ? -23.431 -30.736 24.274 1.00 24.23 224 ILE A O 1
ATOM 3145 N N . GLY A 1 199 ? -23.268 -29.949 26.381 1.00 26.39 225 GLY A N 1
ATOM 3146 C CA . GLY A 1 199 ? -21.843 -30.176 26.468 1.00 26.98 225 GLY A CA 1
ATOM 3147 C C . GLY A 1 199 ? -20.974 -29.097 25.860 1.00 27.80 225 GLY A C 1
ATOM 3148 O O . GLY A 1 199 ? -19.745 -29.186 25.968 1.00 28.08 225 GLY A O 1
ATOM 3152 N N . MET A 1 200 ? -21.557 -28.084 25.220 1.00 28.28 226 MET A N 1
ATOM 3153 C CA . MET A 1 200 ? -20.760 -26.995 24.668 1.00 27.67 226 MET A CA 1
ATOM 3154 C C . MET A 1 200 ? -20.138 -26.194 25.805 1.00 26.86 226 MET A C 1
ATOM 3155 O O . MET A 1 200 ? -20.852 -25.636 26.645 1.00 27.49 226 MET A O 1
ATOM 3169 N N . VAL A 1 201 ? -18.812 -26.142 25.835 1.00 25.14 227 VAL A N 1
ATOM 3170 C CA . VAL A 1 201 ? -18.075 -25.351 26.811 1.00 25.19 227 VAL A CA 1
ATOM 3171 C C . VAL A 1 201 ? -17.200 -24.395 26.014 1.00 23.96 227 VAL A C 1
ATOM 3172 O O . VAL A 1 201 ? -16.169 -24.792 25.457 1.00 22.86 227 VAL A O 1
ATOM 3185 N N . SER A 1 202 ? -17.617 -23.137 25.942 1.00 25.57 228 SER A N 1
ATOM 3186 C CA . SER A 1 202 ? -16.853 -22.132 25.225 1.00 27.20 228 SER A CA 1
ATOM 3187 C C . SER A 1 202 ? -15.521 -21.872 25.919 1.00 27.62 228 SER A C 1
ATOM 3188 O O . SER A 1 202 ? -15.413 -21.919 27.147 1.00 28.79 228 SER A O 1
ATOM 3196 N N . ARG A 1 203 ? -14.497 -21.602 25.112 1.00 26.29 229 ARG A N 1
ATOM 3197 C CA . ARG A 1 203 ? -13.201 -21.182 25.625 1.00 27.06 229 ARG A CA 1
ATOM 3198 C C . ARG A 1 203 ? -13.067 -19.667 25.679 1.00 28.92 229 ARG A C 1
ATOM 3199 O O . ARG A 1 203 ? -11.952 -19.158 25.841 1.00 28.24 229 ARG A O 1
ATOM 3220 N N . GLU A 1 204 ? -14.177 -18.939 25.552 1.00 31.20 230 GLU A N 1
ATOM 3221 C CA . GLU A 1 204 ? -14.121 -17.484 25.646 1.00 33.55 230 GLU A CA 1
ATOM 3222 C C . GLU A 1 204 ? -13.503 -17.005 26.954 1.00 32.10 230 GLU A C 1
ATOM 3223 O O . GLU A 1 204 ? -12.771 -15.999 26.925 1.00 32.66 230 GLU A O 1
ATOM 3235 N N . PRO A 1 205 ? -13.739 -17.643 28.106 1.00 29.55 231 PRO A N 1
ATOM 3236 C CA . PRO A 1 205 ? -13.030 -17.207 29.322 1.00 29.97 231 PRO A CA 1
ATOM 3237 C C . PRO A 1 205 ? -11.521 -17.333 29.204 1.00 30.31 231 PRO A C 1
ATOM 3238 O O . PRO A 1 205 ? -10.787 -16.484 29.724 1.00 30.37 231 PRO A O 1
ATOM 3249 N N . ILE A 1 206 ? -11.034 -18.379 28.533 1.00 30.96 232 ILE A N 1
ATOM 3250 C CA . ILE A 1 206 ? -9.597 -18.514 28.318 1.00 32.91 232 ILE A CA 1
ATOM 3251 C C . ILE A 1 206 ? -9.101 -17.428 27.372 1.00 30.68 232 ILE A C 1
ATOM 3252 O O . ILE A 1 206 ? -8.014 -16.867 27.560 1.00 30.83 232 ILE A O 1
ATOM 3268 N N . VAL A 1 207 ? -9.889 -17.114 26.342 1.00 27.79 233 VAL A N 1
ATOM 3269 C CA . VAL A 1 207 ? -9.518 -16.057 25.404 1.00 27.16 233 VAL A CA 1
ATOM 3270 C C . VAL A 1 207 ? -9.314 -14.741 26.144 1.00 30.80 233 VAL A C 1
ATOM 3271 O O . VAL A 1 207 ? -8.298 -14.058 25.968 1.00 30.79 233 VAL A O 1
ATOM 3284 N N . GLU A 1 208 ? -10.277 -14.368 26.988 1.00 35.18 234 GLU A N 1
ATOM 3285 C CA . GLU A 1 208 ? -10.202 -13.082 27.670 1.00 39.91 234 GLU A CA 1
ATOM 3286 C C . GLU A 1 208 ? -9.094 -13.062 28.713 1.00 40.94 234 GLU A C 1
ATOM 3287 O O . GLU A 1 208 ? -8.559 -11.990 29.022 1.00 42.30 234 GLU A O 1
ATOM 3299 N N . LYS A 1 209 ? -8.723 -14.225 29.250 1.00 39.54 235 LYS A N 1
ATOM 3300 C CA . LYS A 1 209 ? -7.602 -14.278 30.181 1.00 40.18 235 LYS A CA 1
ATOM 3301 C C . LYS A 1 209 ? -6.280 -14.100 29.444 1.00 37.08 235 LYS A C 1
ATOM 3302 O O . LYS A 1 209 ? -5.416 -13.325 29.873 1.00 36.80 235 LYS A O 1
ATOM 3321 N N . ASP A 1 210 ? -6.110 -14.805 28.322 1.00 33.79 236 ASP A N 1
ATOM 3322 C CA . ASP A 1 210 ? -4.855 -14.732 27.582 1.00 32.24 236 ASP A CA 1
ATOM 3323 C C . ASP A 1 210 ? -4.693 -13.394 26.873 1.00 31.84 236 ASP A C 1
ATOM 3324 O O . ASP A 1 210 ? -3.562 -12.970 26.611 1.00 32.24 236 ASP A O 1
ATOM 3333 N N . MET A 1 211 ? -5.800 -12.717 26.552 1.00 31.92 237 MET A N 1
ATOM 3334 C CA . MET A 1 211 ? -5.706 -11.395 25.942 1.00 33.67 237 MET A CA 1
ATOM 3335 C C . MET A 1 211 ? -4.916 -10.430 26.816 1.00 35.19 237 MET A C 1
ATOM 3336 O O . MET A 1 211 ? -4.233 -9.540 26.297 1.00 34.29 237 MET A O 1
ATOM 3350 N N . LYS A 1 212 ? -4.993 -10.591 28.139 1.00 36.97 238 LYS A N 1
ATOM 3351 C CA . LYS A 1 212 ? -4.271 -9.721 29.060 1.00 39.17 238 LYS A CA 1
ATOM 3352 C C . LYS A 1 212 ? -2.760 -9.895 28.976 1.00 39.41 238 LYS A C 1
ATOM 3353 O O . LYS A 1 212 ? -2.029 -9.073 29.539 1.00 40.56 238 LYS A O 1
ATOM 3372 N N . GLN A 1 213 ? -2.277 -10.934 28.296 1.00 38.52 239 GLN A N 1
ATOM 3373 C CA . GLN A 1 213 ? -0.848 -11.150 28.122 1.00 39.02 239 GLN A CA 1
ATOM 3374 C C . GLN A 1 213 ? -0.290 -10.473 26.878 1.00 37.14 239 GLN A C 1
ATOM 3375 O O . GLN A 1 213 ? 0.933 -10.371 26.744 1.00 37.95 239 GLN A O 1
ATOM 3389 N N . LEU A 1 214 ? -1.147 -10.011 25.975 1.00 35.58 240 LEU A N 1
ATOM 3390 C CA . LEU A 1 214 ? -0.714 -9.506 24.684 1.00 34.14 240 LEU A CA 1
ATOM 3391 C C . LEU A 1 214 ? -0.595 -7.985 24.700 1.00 33.37 240 LEU A C 1
ATOM 3392 O O . LEU A 1 214 ? -1.352 -7.303 25.397 1.00 34.49 240 LEU A O 1
ATOM 3408 N N . PRO A 1 215 ? 0.340 -7.422 23.937 1.00 30.80 241 PRO A N 1
ATOM 3409 C CA . PRO A 1 215 ? 0.429 -5.962 23.844 1.00 32.22 241 PRO A CA 1
ATOM 3410 C C . PRO A 1 215 ? -0.785 -5.372 23.141 1.00 33.41 241 PRO A C 1
ATOM 3411 O O . PRO A 1 215 ? -1.550 -6.061 22.464 1.00 32.70 241 PRO A O 1
ATOM 3422 N N . ALA A 1 216 ? -0.949 -4.058 23.317 1.00 36.52 242 ALA A N 1
ATOM 3423 C CA . ALA A 1 216 ? -2.118 -3.373 22.776 1.00 37.85 242 ALA A CA 1
ATOM 3424 C C . ALA A 1 216 ? -2.131 -3.382 21.253 1.00 37.62 242 ALA A C 1
ATOM 3425 O O . ALA A 1 216 ? -3.208 -3.397 20.647 1.00 38.22 242 ALA A O 1
ATOM 3432 N N . THR A 1 217 ? -0.961 -3.362 20.619 1.00 37.08 243 THR A N 1
ATOM 3433 C CA . THR A 1 217 ? -0.859 -3.382 19.168 1.00 35.96 243 THR A CA 1
ATOM 3434 C C . THR A 1 217 ? -0.085 -4.613 18.718 1.00 33.93 243 THR A C 1
ATOM 3435 O O . THR A 1 217 ? 0.793 -5.114 19.429 1.00 32.61 243 THR A O 1
ATOM 3446 N N . TYR A 1 218 ? -0.424 -5.097 17.526 1.00 32.60 244 TYR A N 1
ATOM 3447 C CA . TYR A 1 218 ? 0.178 -6.308 16.988 1.00 30.35 244 TYR A CA 1
ATOM 3448 C C . TYR A 1 218 ? 1.556 -6.009 16.409 1.00 29.60 244 TYR A C 1
ATOM 3449 O O . TYR A 1 218 ? 1.719 -5.079 15.614 1.00 29.63 244 TYR A O 1
ATOM 3467 N N . ASN A 1 219 ? 2.545 -6.801 16.815 1.00 28.75 245 ASN A N 1
ATOM 3468 C CA . ASN A 1 219 ? 3.861 -6.794 16.187 1.00 27.81 245 ASN A CA 1
ATOM 3469 C C . ASN A 1 219 ? 4.403 -8.211 16.264 1.00 26.59 245 ASN A C 1
ATOM 3470 O O . ASN A 1 219 ? 4.573 -8.747 17.364 1.00 26.32 245 ASN A O 1
ATOM 3481 N N . PHE A 1 220 ? 4.665 -8.816 15.104 1.00 30.45 246 PHE A N 1
ATOM 3482 C CA . PHE A 1 220 ? 5.058 -10.221 15.071 1.00 29.93 246 PHE A CA 1
ATOM 3483 C C . PHE A 1 220 ? 6.328 -10.461 15.881 1.00 31.72 246 PHE A C 1
ATOM 3484 O O . PHE A 1 220 ? 6.354 -11.313 16.777 1.00 30.99 246 PHE A O 1
ATOM 3501 N N . ASN A 1 221 ? 7.397 -9.721 15.577 1.00 34.15 247 ASN A N 1
ATOM 3502 C CA . ASN A 1 221 ? 8.674 -9.960 16.244 1.00 36.07 247 ASN A CA 1
ATOM 3503 C C . ASN A 1 221 ? 8.545 -9.817 17.756 1.00 35.87 247 ASN A C 1
ATOM 3504 O O . ASN A 1 221 ? 9.112 -10.616 18.512 1.00 36.45 247 ASN A O 1
ATOM 3515 N N . GLU A 1 222 ? 7.801 -8.810 18.217 1.00 35.57 248 GLU A N 1
ATOM 3516 C CA . GLU A 1 222 ? 7.547 -8.676 19.647 1.00 34.56 248 GLU A CA 1
ATOM 3517 C C . GLU A 1 222 ? 6.827 -9.908 20.183 1.00 33.10 248 GLU A C 1
ATOM 3518 O O . GLU A 1 222 ? 7.200 -10.458 21.226 1.00 33.85 248 GLU A O 1
ATOM 3530 N N . LEU A 1 223 ? 5.793 -10.360 19.471 1.00 30.91 249 LEU A N 1
ATOM 3531 C CA . LEU A 1 223 ? 5.037 -11.528 19.910 1.00 30.57 249 LEU A CA 1
ATOM 3532 C C . LEU A 1 223 ? 5.892 -12.790 19.873 1.00 30.09 249 LEU A C 1
ATOM 3533 O O . LEU A 1 223 ? 5.797 -13.636 20.771 1.00 29.26 249 LEU A O 1
ATOM 3549 N N . ASP A 1 224 ? 6.726 -12.939 18.841 1.00 30.25 250 ASP A N 1
ATOM 3550 C CA . ASP A 1 224 ? 7.569 -14.127 18.736 1.00 30.45 250 ASP A CA 1
ATOM 3551 C C . ASP A 1 224 ? 8.500 -14.239 19.936 1.00 32.55 250 ASP A C 1
ATOM 3552 O O . ASP A 1 224 ? 8.651 -15.321 20.517 1.00 31.46 250 ASP A O 1
ATOM 3561 N N . GLN A 1 225 ? 9.129 -13.126 20.325 1.00 36.10 251 GLN A N 1
ATOM 3562 C CA . GLN A 1 225 ? 9.988 -13.128 21.504 1.00 40.49 251 GLN A CA 1
ATOM 3563 C C . GLN A 1 225 ? 9.184 -13.381 22.773 1.00 37.85 251 GLN A C 1
ATOM 3564 O O . GLN A 1 225 ? 9.625 -14.125 23.657 1.00 38.40 251 GLN A O 1
ATOM 3578 N N . LEU A 1 226 ? 8.003 -12.768 22.885 1.00 35.63 252 LEU A N 1
ATOM 3579 C CA . LEU A 1 226 ? 7.170 -12.977 24.065 1.00 34.71 252 LEU A CA 1
ATOM 3580 C C . LEU A 1 226 ? 6.728 -14.432 24.172 1.00 33.15 252 LEU A C 1
ATOM 3581 O O . LEU A 1 226 ? 6.639 -14.983 25.276 1.00 34.01 252 LEU A O 1
ATOM 3597 N N . ALA A 1 227 ? 6.449 -15.072 23.035 1.00 31.34 253 ALA A N 1
ATOM 3598 C CA . ALA A 1 227 ? 6.030 -16.470 23.059 1.00 31.49 253 ALA A CA 1
ATOM 3599 C C . ALA A 1 227 ? 7.129 -17.364 23.616 1.00 33.44 253 ALA A C 1
ATOM 3600 O O . ALA A 1 227 ? 6.846 -18.345 24.313 1.00 33.59 253 ALA A O 1
ATOM 3607 N N . GLY A 1 228 ? 8.389 -17.041 23.322 1.00 35.69 254 GLY A N 1
ATOM 3608 C CA . GLY A 1 228 ? 9.487 -17.808 23.885 1.00 37.55 254 GLY A CA 1
ATOM 3609 C C . GLY A 1 228 ? 9.577 -17.671 25.392 1.00 40.32 254 GLY A C 1
ATOM 3610 O O . GLY A 1 228 ? 9.827 -18.650 26.100 1.00 41.35 254 GLY A O 1
ATOM 3614 N N . LYS A 1 229 ? 9.372 -16.456 25.905 1.00 41.73 255 LYS A N 1
ATOM 3615 C CA . LYS A 1 229 ? 9.435 -16.237 27.346 1.00 43.82 255 LYS A CA 1
ATOM 3616 C C . LYS A 1 229 ? 8.305 -16.968 28.061 1.00 42.13 255 LYS A C 1
ATOM 3617 O O . LYS A 1 229 ? 8.532 -17.649 29.068 1.00 43.72 255 LYS A O 1
ATOM 3636 N N . ILE A 1 230 ? 7.076 -16.841 27.556 1.00 39.80 256 ILE A N 1
ATOM 3637 C CA . ILE A 1 230 ? 5.942 -17.516 28.184 1.00 39.58 256 ILE A CA 1
ATOM 3638 C C . ILE A 1 230 ? 6.107 -19.027 28.095 1.00 39.95 256 ILE A C 1
ATOM 3639 O O . ILE A 1 230 ? 5.878 -19.751 29.071 1.00 42.23 256 ILE A O 1
ATOM 3655 N N . ALA A 1 231 ? 6.511 -19.528 26.925 1.00 37.91 257 ALA A N 1
ATOM 3656 C CA . ALA A 1 231 ? 6.691 -20.965 26.757 1.00 37.16 257 ALA A CA 1
ATOM 3657 C C . ALA A 1 231 ? 7.753 -21.507 27.706 1.00 40.21 257 ALA A C 1
ATOM 3658 O O . ALA A 1 231 ? 7.585 -22.589 28.283 1.00 40.05 257 ALA A O 1
ATOM 3665 N N . ALA A 1 232 ? 8.854 -20.770 27.882 1.00 42.45 258 ALA A N 1
ATOM 3666 C CA . ALA A 1 232 ? 9.943 -21.249 28.728 1.00 46.36 258 ALA A CA 1
ATOM 3667 C C . ALA A 1 232 ? 9.472 -21.529 30.150 1.00 50.12 258 ALA A C 1
ATOM 3668 O O . ALA A 1 232 ? 10.009 -22.422 30.815 1.00 51.47 258 ALA A O 1
ATOM 3675 N N . LYS A 1 233 ? 8.478 -20.780 30.634 1.00 52.60 259 LYS A N 1
ATOM 3676 C CA . LYS A 1 233 ? 7.935 -21.038 31.964 1.00 56.29 259 LYS A CA 1
ATOM 3677 C C . LYS A 1 233 ? 7.217 -22.381 32.022 1.00 54.29 259 LYS A C 1
ATOM 3678 O O . LYS A 1 233 ? 7.288 -23.085 33.037 1.00 56.42 259 LYS A O 1
ATOM 3697 N N . ALA A 1 234 ? 6.524 -22.755 30.947 1.00 50.12 260 ALA A N 1
ATOM 3698 C CA . ALA A 1 234 ? 5.566 -23.851 30.974 1.00 47.91 260 ALA A CA 1
ATOM 3699 C C . ALA A 1 234 ? 6.134 -25.172 30.465 1.00 47.04 260 ALA A C 1
ATOM 3700 O O . ALA A 1 234 ? 5.361 -26.099 30.201 1.00 44.42 260 ALA A O 1
ATOM 3707 N N . ILE A 1 235 ? 7.454 -25.288 30.327 1.00 49.20 261 ILE A N 1
ATOM 3708 C CA . ILE A 1 235 ? 8.060 -26.518 29.827 1.00 50.65 261 ILE A CA 1
ATOM 3709 C C . ILE A 1 235 ? 9.321 -26.829 30.622 1.00 53.90 261 ILE A C 1
ATOM 3710 O O . ILE A 1 235 ? 10.259 -27.444 30.102 1.00 54.88 261 ILE A O 1
ATOM 3726 N N . ASN A 1 236 ? 9.346 -26.425 31.892 1.00 55.41 262 ASN A N 1
ATOM 3727 C CA . ASN A 1 236 ? 10.567 -26.478 32.685 1.00 57.26 262 ASN A CA 1
ATOM 3728 C C . ASN A 1 236 ? 10.741 -27.774 33.471 1.00 55.69 262 ASN A C 1
ATOM 3729 O O . ASN A 1 236 ? 11.804 -27.969 34.070 1.00 58.48 262 ASN A O 1
ATOM 3740 N N . ASN A 1 237 ? 9.746 -28.662 33.492 1.00 50.63 263 ASN A N 1
ATOM 3741 C CA . ASN A 1 237 ? 9.859 -29.905 34.247 1.00 48.39 263 ASN A CA 1
ATOM 3742 C C . ASN A 1 237 ? 10.398 -31.060 33.411 1.00 45.72 263 ASN A C 1
ATOM 3743 O O . ASN A 1 237 ? 10.378 -32.204 33.874 1.00 45.27 263 ASN A O 1
ATOM 3754 N N . ASN A 1 238 ? 10.879 -30.789 32.201 1.00 45.41 264 ASN A N 1
ATOM 3755 C CA . ASN A 1 238 ? 11.430 -31.828 31.342 1.00 46.34 264 ASN A CA 1
ATOM 3756 C C . ASN A 1 238 ? 12.356 -31.173 30.327 1.00 48.06 264 ASN A C 1
ATOM 3757 O O . ASN A 1 238 ? 12.389 -29.948 30.184 1.00 48.82 264 ASN A O 1
ATOM 3768 N N . LYS A 1 239 ? 13.104 -32.011 29.612 1.00 49.15 265 LYS A N 1
ATOM 3769 C CA . LYS A 1 239 ? 14.106 -31.549 28.662 1.00 51.76 265 LYS A CA 1
ATOM 3770 C C . LYS A 1 239 ? 13.633 -31.593 27.216 1.00 48.95 265 LYS A C 1
ATOM 3771 O O . LYS A 1 239 ? 14.404 -31.235 26.320 1.00 50.08 265 LYS A O 1
ATOM 3790 N N . PHE A 1 240 ? 12.396 -32.019 26.963 1.00 45.37 266 PHE A N 1
ATOM 3791 C CA . PHE A 1 240 ? 11.887 -32.162 25.606 1.00 42.45 266 PHE A CA 1
ATOM 3792 C C . PHE A 1 240 ? 11.065 -30.963 25.153 1.00 42.52 266 PHE A C 1
ATOM 3793 O O . PHE A 1 240 ? 10.446 -31.019 24.086 1.00 41.70 266 PHE A O 1
ATOM 3810 N N . GLU A 1 241 ? 11.050 -29.881 25.931 1.00 44.56 267 GLU A N 1
ATOM 3811 C CA . GLU A 1 241 ? 10.243 -28.700 25.618 1.00 45.21 267 GLU A CA 1
ATOM 3812 C C . GLU A 1 241 ? 8.766 -29.063 25.477 1.00 41.29 267 GLU A C 1
ATOM 3813 O O . GLU A 1 241 ? 8.059 -28.540 24.614 1.00 40.07 267 GLU A O 1
ATOM 3825 N N . ILE A 1 242 ? 8.297 -29.966 26.337 1.00 39.47 268 ILE A N 1
ATOM 3826 C CA . ILE A 1 242 ? 6.898 -30.381 26.371 1.00 36.66 268 ILE A CA 1
ATOM 3827 C C . ILE A 1 242 ? 6.218 -29.704 27.551 1.00 36.64 268 ILE A C 1
ATOM 3828 O O . ILE A 1 242 ? 6.831 -29.513 28.610 1.00 38.08 268 ILE A O 1
ATOM 3844 N N . SER A 1 243 ? 4.950 -29.335 27.372 1.00 35.43 269 SER A N 1
ATOM 3845 C CA . SER A 1 243 ? 4.198 -28.699 28.446 1.00 37.41 269 SER A CA 1
ATOM 3846 C C . SER A 1 243 ? 4.224 -29.567 29.698 1.00 37.96 269 SER A C 1
ATOM 3847 O O . SER A 1 243 ? 4.154 -30.797 29.624 1.00 37.52 269 SER A O 1
ATOM 3855 N N . ASN A 1 244 ? 4.323 -28.912 30.857 1.00 39.13 270 ASN A N 1
ATOM 3856 C CA . ASN A 1 244 ? 4.496 -29.634 32.115 1.00 40.35 270 ASN A CA 1
ATOM 3857 C C . ASN A 1 244 ? 3.372 -30.637 32.341 1.00 40.62 270 ASN A C 1
ATOM 3858 O O . ASN A 1 244 ? 3.625 -31.812 32.632 1.00 41.34 270 ASN A O 1
ATOM 3869 N N . GLY A 1 245 ? 2.121 -30.190 32.218 1.00 40.19 271 GLY A N 1
ATOM 3870 C CA . GLY A 1 245 ? 0.998 -31.086 32.450 1.00 39.79 271 GLY A CA 1
ATOM 3871 C C . GLY A 1 245 ? 0.996 -32.270 31.503 1.00 37.90 271 GLY A C 1
ATOM 3872 O O . GLY A 1 245 ? 0.854 -33.420 31.924 1.00 38.53 271 GLY A O 1
ATOM 3876 N N . PHE A 1 246 ? 1.152 -32.001 30.206 1.00 35.44 272 PHE A N 1
ATOM 3877 C CA . PHE A 1 246 ? 1.201 -33.075 29.222 1.00 33.22 272 PHE A CA 1
ATOM 3878 C C . PHE A 1 246 ? 2.309 -34.070 29.550 1.00 34.73 272 PHE A C 1
ATOM 3879 O O . PHE A 1 246 ? 2.129 -35.285 29.401 1.00 34.98 272 PHE A O 1
ATOM 3896 N N . TYR A 1 247 ? 3.459 -33.576 30.015 1.00 35.62 273 TYR A N 1
ATOM 3897 C CA . TYR A 1 247 ? 4.605 -34.451 30.241 1.00 38.06 273 TYR A CA 1
ATOM 3898 C C . TYR A 1 247 ? 4.384 -35.359 31.445 1.00 43.38 273 TYR A C 1
ATOM 3899 O O . TYR A 1 247 ? 4.529 -36.582 31.347 1.00 42.35 273 TYR A O 1
ATOM 3917 N N . ARG A 1 248 ? 4.041 -34.777 32.597 1.00 50.90 274 ARG A N 1
ATOM 3918 C CA . ARG A 1 248 ? 3.900 -35.569 33.814 1.00 59.15 274 ARG A CA 1
ATOM 3919 C C . ARG A 1 248 ? 2.739 -36.553 33.740 1.00 60.34 274 ARG A C 1
ATOM 3920 O O . ARG A 1 248 ? 2.729 -37.533 34.492 1.00 62.14 274 ARG A O 1
ATOM 3941 N N . GLN A 1 249 ? 1.772 -36.325 32.852 1.00 59.66 275 GLN A N 1
ATOM 3942 C CA . GLN A 1 249 ? 0.600 -37.187 32.756 1.00 60.68 275 GLN A CA 1
ATOM 3943 C C . GLN A 1 249 ? 0.723 -38.266 31.690 1.00 57.34 275 GLN A C 1
ATOM 3944 O O . GLN A 1 249 ? 0.155 -39.349 31.860 1.00 58.57 275 GLN A O 1
ATOM 3958 N N . ARG A 1 250 ? 1.448 -38.006 30.603 1.00 53.48 276 ARG A N 1
ATOM 3959 C CA . ARG A 1 250 ? 1.494 -38.922 29.471 1.00 50.34 276 ARG A CA 1
ATOM 3960 C C . ARG A 1 250 ? 2.879 -39.470 29.162 1.00 47.44 276 ARG A C 1
ATOM 3961 O O . ARG A 1 250 ? 2.974 -40.555 28.586 1.00 47.37 276 ARG A O 1
ATOM 3982 N N . ILE A 1 251 ? 3.946 -38.760 29.515 1.00 45.40 277 ILE A N 1
ATOM 3983 C CA . ILE A 1 251 ? 5.306 -39.150 29.162 1.00 44.00 277 ILE A CA 1
ATOM 3984 C C . ILE A 1 251 ? 6.064 -39.685 30.372 1.00 45.69 277 ILE A C 1
ATOM 3985 O O . ILE A 1 251 ? 6.659 -40.762 30.315 1.00 45.99 277 ILE A O 1
ATOM 4001 N N . LYS A 1 252 ? 6.053 -38.939 31.475 1.00 46.91 278 LYS A N 1
ATOM 4002 C CA . LYS A 1 252 ? 6.850 -39.298 32.648 1.00 48.93 278 LYS A CA 1
ATOM 4003 C C . LYS A 1 252 ? 6.636 -40.733 33.112 1.00 49.63 278 LYS A C 1
ATOM 4004 O O . LYS A 1 252 ? 7.633 -41.432 33.353 1.00 50.96 278 LYS A O 1
ATOM 4023 N N . PRO A 1 253 ? 5.406 -41.236 33.253 1.00 49.01 279 PRO A N 1
ATOM 4024 C CA . PRO A 1 253 ? 5.235 -42.582 33.826 1.00 50.62 279 PRO A CA 1
ATOM 4025 C C . PRO A 1 253 ? 5.760 -43.701 32.941 1.00 50.38 279 PRO A C 1
ATOM 4026 O O . PRO A 1 253 ? 5.936 -44.821 33.438 1.00 51.36 279 PRO A O 1
ATOM 4037 N N . VAL A 1 254 ? 6.016 -43.444 31.659 1.00 48.64 280 VAL A N 1
ATOM 4038 C CA . VAL A 1 254 ? 6.412 -44.499 30.731 1.00 47.76 280 VAL A CA 1
ATOM 4039 C C . VAL A 1 254 ? 7.593 -44.040 29.887 1.00 46.41 280 VAL A C 1
ATOM 4040 O O . VAL A 1 254 ? 7.829 -44.570 28.795 1.00 46.31 280 VAL A O 1
ATOM 4053 N N . LEU A 1 255 ? 8.348 -43.064 30.388 1.00 45.17 281 LEU A N 1
ATOM 4054 C CA . LEU A 1 255 ? 9.443 -42.492 29.609 1.00 42.91 281 LEU A CA 1
ATOM 4055 C C . LEU A 1 255 ? 10.408 -43.538 29.064 1.00 42.91 281 LEU A C 1
ATOM 4056 O O . LEU A 1 255 ? 10.785 -43.430 27.885 1.00 40.41 281 LEU A O 1
ATOM 4072 N N . PRO A 1 256 ? 10.843 -44.546 29.829 1.00 45.19 282 PRO A N 1
ATOM 4073 C CA . PRO A 1 256 ? 11.788 -45.525 29.261 1.00 47.61 282 PRO A CA 1
ATOM 4074 C C . PRO A 1 256 ? 11.213 -46.320 28.101 1.00 49.27 282 PRO A C 1
ATOM 4075 O O . PRO A 1 256 ? 11.932 -46.601 27.133 1.00 48.80 282 PRO A O 1
ATOM 4086 N N . LYS A 1 257 ? 9.933 -46.696 28.169 1.00 52.39 283 LYS A N 1
ATOM 4087 C CA . LYS A 1 257 ? 9.329 -47.495 27.109 1.00 54.91 283 LYS A CA 1
ATOM 4088 C C . LYS A 1 257 ? 9.177 -46.721 25.807 1.00 50.85 283 LYS A C 1
ATOM 4089 O O . LYS A 1 257 ? 9.072 -47.340 24.743 1.00 50.81 283 LYS A O 1
ATOM 4108 N N . LEU A 1 258 ? 9.161 -45.388 25.863 1.00 46.67 284 LEU A N 1
ATOM 4109 C CA . LEU A 1 258 ? 8.959 -44.582 24.666 1.00 41.66 284 LEU A CA 1
ATOM 4110 C C . LEU A 1 258 ? 10.231 -44.391 23.852 1.00 41.55 284 LEU A C 1
ATOM 4111 O O . LEU A 1 258 ? 10.144 -43.974 22.692 1.00 39.20 284 LEU A O 1
ATOM 4127 N N . ALA A 1 259 ? 11.399 -44.678 24.421 1.00 38.78 285 ALA A N 1
ATOM 4128 C CA . ALA A 1 259 ? 12.640 -44.549 23.671 1.00 39.75 285 ALA A CA 1
ATOM 4129 C C . ALA A 1 259 ? 12.630 -45.495 22.479 1.00 38.96 285 ALA A C 1
ATOM 4130 O O . ALA A 1 259 ? 12.334 -46.685 22.617 1.00 39.94 285 ALA A O 1
ATOM 4137 N N . HIS A 1 260 ? 12.938 -44.959 21.301 1.00 38.03 286 HIS A N 1
ATOM 4138 C CA . HIS A 1 260 ? 13.001 -45.720 20.057 1.00 37.84 286 HIS A CA 1
ATOM 4139 C C . HIS A 1 260 ? 11.659 -46.329 19.668 1.00 36.04 286 HIS A C 1
ATOM 4140 O O . HIS A 1 260 ? 11.595 -47.121 18.721 1.00 37.11 286 HIS A O 1
ATOM 4154 N N . SER A 1 261 ? 10.579 -45.975 20.367 1.00 34.46 287 SER A N 1
ATOM 4155 C CA . SER A 1 261 ? 9.290 -46.616 20.148 1.00 32.77 287 SER A CA 1
ATOM 4156 C C . SER A 1 261 ? 8.684 -46.302 18.786 1.00 31.14 287 SER A C 1
ATOM 4157 O O . SER A 1 261 ? 7.736 -46.984 18.382 1.00 29.54 287 SER A O 1
ATOM 4165 N N . GLN A 1 262 ? 9.206 -45.306 18.067 1.00 30.95 288 GLN A N 1
ATOM 4166 C CA . GLN A 1 262 ? 8.605 -44.856 16.816 1.00 30.38 288 GLN A CA 1
ATOM 4167 C C . GLN A 1 262 ? 9.563 -44.975 15.633 1.00 29.60 288 GLN A C 1
ATOM 4168 O O . GLN A 1 262 ? 9.305 -44.395 14.574 1.00 26.74 288 GLN A O 1
ATOM 4182 N N . LYS A 1 263 ? 10.656 -45.730 15.784 1.00 32.31 289 LYS A N 1
ATOM 4183 C CA . LYS A 1 263 ? 11.611 -45.874 14.689 1.00 34.20 289 LYS A CA 1
ATOM 4184 C C . LYS A 1 263 ? 10.957 -46.446 13.439 1.00 32.51 289 LYS A C 1
ATOM 4185 O O . LYS A 1 263 ? 11.353 -46.102 12.320 1.00 32.17 289 LYS A O 1
ATOM 4204 N N . LYS A 1 264 ? 9.961 -47.313 13.602 1.00 32.90 290 LYS A N 1
ATOM 4205 C CA . LYS A 1 264 ? 9.333 -47.996 12.480 1.00 32.83 290 LYS A CA 1
ATOM 4206 C C . LYS A 1 264 ? 8.044 -47.329 12.016 1.00 30.50 290 LYS A C 1
ATOM 4207 O O . LYS A 1 264 ? 7.447 -47.786 11.036 1.00 29.58 290 LYS A O 1
ATOM 4226 N N . TRP A 1 265 ? 7.603 -46.267 12.684 1.00 29.32 291 TRP A N 1
ATOM 4227 C CA . TRP A 1 265 ? 6.370 -45.604 12.286 1.00 27.03 291 TRP A CA 1
ATOM 4228 C C . TRP A 1 265 ? 6.529 -44.964 10.913 1.00 26.01 291 TRP A C 1
ATOM 4229 O O . TRP A 1 265 ? 7.589 -44.429 10.572 1.00 25.10 291 TRP A O 1
ATOM 4250 N N . ASP A 1 266 ? 5.457 -45.018 10.126 1.00 25.10 292 ASP A N 1
ATOM 4251 C CA . ASP A 1 266 ? 5.502 -44.622 8.726 1.00 24.11 292 ASP A CA 1
ATOM 4252 C C . ASP A 1 266 ? 4.135 -44.086 8.330 1.00 22.91 292 ASP A C 1
ATOM 4253 O O . ASP A 1 266 ? 3.126 -44.778 8.497 1.00 24.42 292 ASP A O 1
ATOM 4262 N N . TYR A 1 267 ? 4.106 -42.860 7.809 1.00 20.71 293 TYR A N 1
ATOM 4263 C CA . TYR A 1 267 ? 2.868 -42.208 7.398 1.00 19.81 293 TYR A 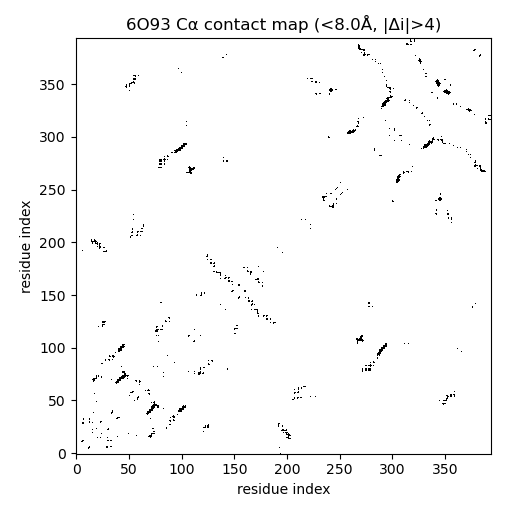CA 1
ATOM 4264 C C . TYR A 1 267 ? 2.777 -42.020 5.888 1.00 19.74 293 TYR A C 1
ATOM 4265 O O . TYR A 1 267 ? 1.926 -41.256 5.420 1.00 19.59 293 TYR A O 1
ATOM 4283 N N . ARG A 1 268 ? 3.633 -42.688 5.114 1.00 19.81 294 ARG A N 1
ATOM 4284 C CA . ARG A 1 268 ? 3.660 -42.475 3.672 1.00 19.52 294 ARG A CA 1
ATOM 4285 C C . ARG A 1 268 ? 2.542 -43.205 2.939 1.00 19.82 294 ARG A C 1
ATOM 4286 O O . ARG A 1 268 ? 2.194 -42.806 1.823 1.00 20.32 294 ARG A O 1
ATOM 4307 N N . PHE A 1 269 ? 1.974 -44.254 3.530 1.00 20.19 295 PHE A N 1
ATOM 4308 C CA . PHE A 1 269 ? 0.968 -45.079 2.871 1.00 21.67 295 PHE A CA 1
ATOM 4309 C C . PHE A 1 269 ? -0.265 -45.152 3.759 1.00 21.47 295 PHE A C 1
ATOM 4310 O O . PHE A 1 269 ? -0.171 -45.563 4.921 1.00 22.48 295 PHE A O 1
ATOM 4327 N N . SER A 1 270 ? -1.417 -44.757 3.218 1.00 19.37 296 SER A N 1
ATOM 4328 C CA . SER A 1 270 ? -2.611 -44.673 4.048 1.00 18.47 296 SER A CA 1
ATOM 4329 C C . SER A 1 270 ? -3.882 -44.478 3.229 1.00 17.88 296 SER A C 1
ATOM 4330 O O . SER A 1 270 ? -3.869 -43.764 2.216 1.00 16.64 296 SER A O 1
ATOM 4338 N N . PRO A 1 271 ? -5.001 -45.085 3.637 1.00 17.94 297 PRO A N 1
ATOM 4339 C CA . PRO A 1 271 ? -6.295 -44.684 3.065 1.00 17.59 297 PRO A CA 1
ATOM 4340 C C . PRO A 1 271 ? -6.639 -43.232 3.337 1.00 16.79 297 PRO A C 1
ATOM 4341 O O . PRO A 1 271 ? -7.533 -42.687 2.677 1.00 16.37 297 PRO A O 1
ATOM 4352 N N . GLU A 1 272 ? -5.959 -42.587 4.289 1.00 16.47 298 GLU A N 1
ATOM 4353 C CA . GLU A 1 272 ? -6.251 -41.192 4.597 1.00 16.54 298 GLU A CA 1
ATOM 4354 C C . GLU A 1 272 ? -5.969 -40.287 3.405 1.00 16.17 298 GLU A C 1
ATOM 4355 O O . GLU A 1 272 ? -6.585 -39.223 3.279 1.00 14.78 298 GLU A O 1
ATOM 4367 N N . TYR A 1 273 ? -5.043 -40.682 2.525 1.00 17.49 299 TYR A N 1
ATOM 4368 C CA . TYR A 1 273 ? -4.812 -39.904 1.312 1.00 17.63 299 TYR A CA 1
ATOM 4369 C C . TYR A 1 273 ? -6.058 -39.885 0.440 1.00 18.26 299 TYR A C 1
ATOM 4370 O O . TYR A 1 273 ? -6.372 -38.864 -0.186 1.00 18.28 299 TYR A O 1
ATOM 4388 N N . GLY A 1 274 ? -6.786 -41.003 0.393 1.00 18.24 300 GLY A N 1
ATOM 4389 C CA . GLY A 1 274 ? -8.064 -41.014 -0.299 1.00 18.74 300 GLY A CA 1
ATOM 4390 C C . GLY A 1 274 ? -9.133 -40.230 0.439 1.00 18.65 300 GLY A C 1
ATOM 4391 O O . GLY A 1 274 ? -9.904 -39.486 -0.174 1.00 19.82 300 GLY A O 1
ATOM 4395 N N . ASP A 1 275 ? -9.201 -40.388 1.764 1.00 17.64 301 ASP A N 1
ATOM 4396 C CA . ASP A 1 275 ? -10.170 -39.628 2.546 1.00 18.10 301 ASP A CA 1
ATOM 4397 C C . ASP A 1 275 ? -9.879 -38.136 2.463 1.00 17.79 301 ASP A C 1
ATOM 4398 O O . ASP A 1 275 ? -10.802 -37.312 2.429 1.00 16.25 301 ASP A O 1
ATOM 4407 N N . PHE A 1 276 ? -8.595 -37.773 2.433 1.00 17.44 302 PHE A N 1
ATOM 4408 C CA . PHE A 1 276 ? -8.215 -36.379 2.241 1.00 16.61 302 PHE A CA 1
ATOM 4409 C C . PHE A 1 276 ? -8.691 -35.869 0.889 1.00 17.02 302 PHE A C 1
ATOM 4410 O O . PHE A 1 276 ? -9.153 -34.728 0.773 1.00 16.54 302 PHE A O 1
ATOM 4427 N N . GLN A 1 277 ? -8.589 -36.705 -0.147 1.00 17.63 303 GLN A N 1
ATOM 4428 C CA . GLN A 1 277 ? -9.108 -36.330 -1.457 1.00 17.28 303 GLN A CA 1
ATOM 4429 C C . GLN A 1 277 ? -10.600 -36.034 -1.389 1.00 17.02 303 GLN A C 1
ATOM 4430 O O . GLN A 1 277 ? -11.093 -35.127 -2.071 1.00 17.95 303 GLN A O 1
ATOM 4444 N N . ALA A 1 278 ? -11.338 -36.791 -0.574 1.00 16.23 304 ALA A N 1
ATOM 4445 C CA . ALA A 1 278 ? -12.769 -36.542 -0.440 1.00 16.40 304 ALA A CA 1
ATOM 4446 C C . ALA A 1 278 ? -13.031 -35.136 0.083 1.00 16.94 304 ALA A C 1
ATOM 4447 O O . ALA A 1 278 ? -13.932 -34.442 -0.402 1.00 16.27 304 ALA A O 1
ATOM 4454 N N . ALA A 1 279 ? -12.249 -34.695 1.071 1.00 17.22 305 ALA A N 1
ATOM 4455 C CA . ALA A 1 279 ? -12.411 -33.343 1.592 1.00 18.36 305 ALA A CA 1
ATOM 4456 C C . ALA A 1 279 ? -12.027 -32.303 0.548 1.00 18.11 305 ALA A C 1
ATOM 4457 O O . ALA A 1 279 ? -12.665 -31.248 0.451 1.00 19.26 305 ALA A O 1
ATOM 4464 N N . LEU A 1 280 ? -10.995 -32.586 -0.248 1.00 17.55 306 LEU A N 1
ATOM 4465 C CA . LEU A 1 280 ? -10.570 -31.646 -1.280 1.00 17.81 306 LEU A CA 1
ATOM 4466 C C . LEU A 1 280 ? -11.642 -31.472 -2.350 1.00 20.46 306 LEU A C 1
ATOM 4467 O O . LEU A 1 280 ? -11.893 -30.350 -2.808 1.00 20.27 306 LEU A O 1
ATOM 4483 N N . GLU A 1 281 ? -12.283 -32.568 -2.766 1.00 21.74 307 GLU A N 1
ATOM 4484 C CA . GLU A 1 281 ? -13.334 -32.461 -3.772 1.00 23.48 307 GLU A CA 1
ATOM 4485 C C . GLU A 1 281 ? -14.512 -31.644 -3.252 1.00 22.19 307 GLU A C 1
ATOM 4486 O O . GLU A 1 281 ? -15.088 -30.838 -3.990 1.00 23.17 307 GLU A O 1
ATOM 4498 N N . GLN A 1 282 ? -14.882 -31.832 -1.982 1.00 20.51 308 GLN A N 1
ATOM 4499 C CA . GLN A 1 282 ? -15.978 -31.053 -1.413 1.00 21.29 308 GLN A CA 1
ATOM 4500 C C . GLN A 1 282 ? -15.635 -29.568 -1.375 1.00 19.68 308 GLN A C 1
ATOM 4501 O O . GLN A 1 282 ? -16.491 -28.718 -1.650 1.00 18.89 308 GLN A O 1
ATOM 4515 N N . LEU A 1 283 ? -14.389 -29.237 -1.029 1.00 19.10 309 LEU A N 1
ATOM 4516 C CA . LEU A 1 283 ? -13.980 -27.837 -0.987 1.00 19.61 309 LEU A CA 1
ATOM 4517 C C . LEU A 1 283 ? -13.964 -27.226 -2.383 1.00 20.19 309 LEU A C 1
ATOM 4518 O O . LEU A 1 283 ? -14.417 -26.093 -2.576 1.00 21.29 309 LEU A O 1
ATOM 4534 N N . ALA A 1 284 ? -13.456 -27.967 -3.370 1.00 20.86 310 ALA A N 1
ATOM 4535 C CA . ALA A 1 284 ? -13.398 -27.451 -4.733 1.00 22.30 310 ALA A CA 1
ATOM 4536 C C . ALA A 1 284 ? -14.785 -27.305 -5.344 1.00 24.31 310 ALA A C 1
ATOM 4537 O O . ALA A 1 284 ? -15.020 -26.371 -6.120 1.00 24.80 310 ALA A O 1
ATOM 4544 N N . GLU A 1 285 ? -15.712 -28.209 -5.015 1.00 26.00 311 GLU A N 1
ATOM 4545 C CA . GLU A 1 285 ? -17.049 -28.139 -5.597 1.00 30.23 311 GLU A CA 1
ATOM 4546 C C . GLU A 1 285 ? -17.794 -26.884 -5.159 1.00 29.67 311 GLU A C 1
ATOM 4547 O O . GLU A 1 285 ? -18.658 -26.393 -5.893 1.00 29.99 311 GLU A O 1
ATOM 4559 N N . LYS A 1 286 ? -17.478 -26.352 -3.979 1.00 28.78 312 LYS A N 1
ATOM 4560 C CA . LYS A 1 286 ? -18.105 -25.136 -3.480 1.00 29.16 312 LYS A CA 1
ATOM 4561 C C . LYS A 1 286 ? -17.198 -23.917 -3.626 1.00 27.70 312 LYS A C 1
ATOM 4562 O O . LYS A 1 286 ? -17.459 -22.879 -3.010 1.00 27.74 312 LYS A O 1
ATOM 4581 N N . ASN A 1 287 ? -16.143 -24.023 -4.433 1.00 26.95 313 ASN A N 1
ATOM 4582 C CA . ASN A 1 287 ? -15.270 -22.888 -4.729 1.00 26.67 313 ASN A CA 1
ATOM 4583 C C . ASN A 1 287 ? -14.727 -22.265 -3.445 1.00 23.71 313 ASN A C 1
ATOM 4584 O O . ASN A 1 287 ? -14.705 -21.044 -3.286 1.00 23.40 313 ASN A O 1
ATOM 4595 N N . VAL A 1 288 ? -14.292 -23.113 -2.518 1.00 20.91 314 VAL A N 1
ATOM 4596 C CA . VAL A 1 288 ? -13.767 -22.664 -1.234 1.00 19.55 314 VAL A CA 1
ATOM 4597 C C . VAL A 1 288 ? -12.272 -22.414 -1.374 1.00 19.55 314 VAL A C 1
ATOM 4598 O O . VAL A 1 288 ? -11.524 -23.293 -1.817 1.00 20.57 314 VAL A O 1
ATOM 4611 N N . ASP A 1 289 ? -11.839 -21.216 -0.990 1.00 19.18 315 ASP A N 1
ATOM 4612 C CA . ASP A 1 289 ? -10.425 -20.872 -0.938 1.00 19.24 315 ASP A CA 1
ATOM 4613 C C . ASP A 1 289 ? -9.874 -21.329 0.407 1.00 19.65 315 ASP A C 1
ATOM 4614 O O . ASP A 1 289 ? -10.416 -20.969 1.456 1.00 20.29 315 ASP A O 1
ATOM 4623 N N . VAL A 1 290 ? -8.809 -22.127 0.381 1.00 19.49 316 VAL A N 1
ATOM 4624 C CA . VAL A 1 290 ? -8.369 -22.858 1.563 1.00 19.43 316 VAL A CA 1
ATOM 4625 C C . VAL A 1 290 ? -6.878 -22.655 1.778 1.00 21.02 316 VAL A C 1
ATOM 4626 O O . VAL A 1 290 ? -6.085 -22.742 0.835 1.00 21.86 316 VAL A O 1
ATOM 4639 N N . LEU A 1 291 ? -6.501 -22.402 3.030 1.00 20.81 317 LEU A N 1
ATOM 4640 C CA . LEU A 1 291 ? -5.108 -22.421 3.456 1.00 19.84 317 LEU A CA 1
ATOM 4641 C C . LEU A 1 291 ? -4.852 -23.723 4.209 1.00 18.38 317 LEU A C 1
ATOM 4642 O O . LEU A 1 291 ? -5.494 -23.988 5.233 1.00 17.64 317 LEU A O 1
ATOM 4658 N N . PHE A 1 292 ? -3.924 -24.528 3.702 1.00 18.01 318 PHE A N 1
ATOM 4659 C CA . PHE A 1 292 ? -3.554 -25.790 4.326 1.00 17.16 318 PHE A CA 1
ATOM 4660 C C . PHE A 1 292 ? -2.298 -25.607 5.167 1.00 17.10 318 PHE A C 1
ATOM 4661 O O . PHE A 1 292 ? -1.340 -24.957 4.739 1.00 18.55 318 PHE A O 1
ATOM 4678 N N . VAL A 1 293 ? -2.307 -26.189 6.363 1.00 16.96 319 VAL A N 1
ATOM 4679 C CA . VAL A 1 293 ? -1.207 -26.074 7.314 1.00 18.09 319 VAL A CA 1
ATOM 4680 C C . VAL A 1 293 ? -0.670 -27.469 7.599 1.00 18.39 319 VAL A C 1
ATOM 4681 O O . VAL A 1 293 ? -1.445 -28.396 7.859 1.00 18.94 319 VAL A O 1
ATOM 4694 N N . ILE A 1 294 ? 0.650 -27.617 7.547 1.00 19.46 320 ILE A N 1
ATOM 4695 C CA . ILE A 1 294 ? 1.322 -28.865 7.887 1.00 20.73 320 ILE A CA 1
ATOM 4696 C C . ILE A 1 294 ? 2.244 -28.582 9.067 1.00 21.28 320 ILE A C 1
ATOM 4697 O O . ILE A 1 294 ? 3.195 -27.806 8.933 1.00 21.48 320 ILE A O 1
ATOM 4713 N N . PRO A 1 295 ? 2.018 -29.179 10.234 1.00 21.93 321 PRO A N 1
ATOM 4714 C CA . PRO A 1 295 ? 2.870 -28.897 11.385 1.00 23.05 321 PRO A CA 1
ATOM 4715 C C . PRO A 1 295 ? 4.092 -29.795 11.395 1.00 22.96 321 PRO A C 1
ATOM 4716 O O . PRO A 1 295 ? 4.150 -30.794 10.663 1.00 21.96 321 PRO A O 1
ATOM 4727 N N . PRO A 1 296 ? 5.093 -29.472 12.208 1.00 23.34 322 PRO A N 1
ATOM 4728 C CA . PRO A 1 296 ? 6.216 -30.397 12.395 1.00 22.92 322 PRO A CA 1
ATOM 4729 C C . PRO A 1 296 ? 6.021 -31.289 13.608 1.00 22.37 322 PRO A C 1
ATOM 4730 O O . PRO A 1 296 ? 4.992 -31.216 14.289 1.00 21.01 322 PRO A O 1
ATOM 4741 N N . VAL A 1 297 ? 7.004 -32.142 13.875 1.00 23.08 323 VAL A N 1
ATOM 4742 C CA . VAL A 1 297 ? 7.127 -32.850 15.142 1.00 24.40 323 VAL A CA 1
ATOM 4743 C C . VAL A 1 297 ? 8.386 -32.339 15.826 1.00 27.65 323 VAL A C 1
ATOM 4744 O O . VAL A 1 297 ? 9.430 -32.181 15.183 1.00 27.82 323 VAL A O 1
ATOM 4757 N N . ASN A 1 298 ? 8.282 -32.059 17.123 1.00 32.74 324 ASN A N 1
ATOM 4758 C CA . ASN A 1 298 ? 9.405 -31.498 17.865 1.00 39.03 324 ASN A CA 1
ATOM 4759 C C . ASN A 1 298 ? 10.648 -32.360 17.688 1.00 38.81 324 ASN A C 1
ATOM 4760 O O . ASN A 1 298 ? 10.624 -33.565 17.954 1.00 37.98 324 ASN A O 1
ATOM 4771 N N . LYS A 1 299 ? 11.734 -31.732 17.230 1.00 39.55 325 LYS A N 1
ATOM 4772 C CA . LYS A 1 299 ? 12.978 -32.462 17.004 1.00 40.90 325 LYS A CA 1
ATOM 4773 C C . LYS A 1 299 ? 13.456 -33.147 18.279 1.00 39.86 325 LYS A C 1
ATOM 4774 O O . LYS A 1 299 ? 13.878 -34.308 18.248 1.00 38.43 325 LYS A O 1
ATOM 4793 N N . ARG A 1 300 ? 13.395 -32.443 19.413 1.00 40.94 326 ARG A N 1
ATOM 4794 C CA . ARG A 1 300 ? 13.875 -33.018 20.665 1.00 44.05 326 ARG A CA 1
ATOM 4795 C C . ARG A 1 300 ? 13.117 -34.289 21.025 1.00 40.87 326 ARG A C 1
ATOM 4796 O O . ARG A 1 300 ? 13.685 -35.196 21.645 1.00 41.28 326 ARG A O 1
ATOM 4817 N N . TRP A 1 301 ? 11.843 -34.380 20.643 1.00 37.13 327 TRP A N 1
ATOM 4818 C CA . TRP A 1 301 ? 11.065 -35.574 20.949 1.00 34.26 327 TRP A CA 1
ATOM 4819 C C . TRP A 1 301 ? 11.315 -36.679 19.929 1.00 32.14 327 TRP A C 1
ATOM 4820 O O . TRP A 1 301 ? 11.477 -37.845 20.304 1.00 32.94 327 TRP A O 1
ATOM 4841 N N . SER A 1 302 ? 11.356 -36.334 18.639 1.00 30.01 328 SER A N 1
ATOM 4842 C CA . SER A 1 302 ? 11.606 -37.345 17.616 1.00 28.84 328 SER A CA 1
ATOM 4843 C C . SER A 1 302 ? 12.986 -37.971 17.775 1.00 30.06 328 SER A C 1
ATOM 4844 O O . SER A 1 302 ? 13.168 -39.156 17.469 1.00 30.12 328 SER A O 1
ATOM 4852 N N . ASP A 1 303 ? 13.970 -37.200 18.249 1.00 31.39 329 ASP A N 1
ATOM 4853 C CA . ASP A 1 303 ? 15.279 -37.777 18.534 1.00 33.38 329 ASP A CA 1
ATOM 4854 C C . ASP A 1 303 ? 15.181 -38.875 19.585 1.00 33.63 329 ASP A C 1
ATOM 4855 O O . ASP A 1 303 ? 15.954 -39.839 19.553 1.00 34.21 329 ASP A O 1
ATOM 4864 N N . TYR A 1 304 ? 14.239 -38.747 20.520 1.00 33.58 330 TYR A N 1
ATOM 4865 C CA . TYR A 1 304 ? 14.103 -39.725 21.592 1.00 34.31 330 TYR A CA 1
ATOM 4866 C C . TYR A 1 304 ? 13.275 -40.928 21.156 1.00 32.93 330 TYR A C 1
ATOM 4867 O O . TYR A 1 304 ? 13.611 -42.069 21.493 1.00 32.83 330 TYR A O 1
ATOM 4885 N N . THR A 1 305 ? 12.190 -40.695 20.410 1.00 31.01 331 THR A N 1
ATOM 4886 C CA . THR A 1 305 ? 11.319 -41.785 19.986 1.00 30.79 331 THR A CA 1
ATOM 4887 C C . THR A 1 305 ? 11.810 -42.479 18.724 1.00 30.60 331 THR A C 1
ATOM 4888 O O . THR A 1 305 ? 11.357 -43.590 18.430 1.00 30.35 331 THR A O 1
ATOM 4899 N N . GLY A 1 306 ? 12.712 -41.855 17.971 1.00 31.01 332 GLY A N 1
ATOM 4900 C CA . GLY A 1 306 ? 13.186 -42.427 16.730 1.00 30.84 332 GLY A CA 1
ATOM 4901 C C . GLY A 1 306 ? 12.320 -42.153 15.518 1.00 29.29 332 GLY A C 1
ATOM 4902 O O . GLY A 1 306 ? 12.632 -42.659 14.432 1.00 29.23 332 GLY A O 1
ATOM 4906 N N . LEU A 1 307 ? 11.244 -41.380 15.660 1.00 27.35 333 LEU A N 1
ATOM 4907 C CA . LEU A 1 307 ? 10.427 -41.020 14.508 1.00 25.39 333 LEU A CA 1
ATOM 4908 C C . LEU A 1 307 ? 11.281 -40.308 13.467 1.00 24.81 333 LEU A C 1
ATOM 4909 O O . LEU A 1 307 ? 12.026 -39.376 13.787 1.00 23.93 333 LEU A O 1
ATOM 4925 N N . SER A 1 308 ? 11.170 -40.748 12.216 1.00 24.25 334 SER A N 1
ATOM 4926 C CA . SER A 1 308 ? 12.044 -40.258 11.159 1.00 24.91 334 SER A CA 1
ATOM 4927 C C . SER A 1 308 ? 11.531 -38.925 10.630 1.00 23.96 334 SER A C 1
ATOM 4928 O O . SER A 1 308 ? 10.431 -38.853 10.071 1.00 21.97 334 SER A O 1
ATOM 4936 N N . GLN A 1 309 ? 12.335 -37.873 10.802 1.00 26.25 335 GLN A N 1
ATOM 4937 C CA . GLN A 1 309 ? 12.012 -36.584 10.201 1.00 25.82 335 GLN A CA 1
ATOM 4938 C C . GLN A 1 309 ? 12.123 -36.639 8.684 1.00 26.81 335 GLN A C 1
ATOM 4939 O O . GLN A 1 309 ? 11.413 -35.906 7.984 1.00 26.07 335 GLN A O 1
ATOM 4953 N N . ASP A 1 310 ? 13.005 -37.494 8.159 1.00 27.49 336 ASP A N 1
ATOM 4954 C CA . ASP A 1 310 ? 13.074 -37.691 6.715 1.00 28.14 336 ASP A CA 1
ATOM 4955 C C . ASP A 1 310 ? 11.764 -38.258 6.184 1.00 25.53 336 ASP A C 1
ATOM 4956 O O . ASP A 1 310 ? 11.275 -37.836 5.129 1.00 23.57 336 ASP A O 1
ATOM 4965 N N . MET A 1 311 ? 11.180 -39.217 6.907 1.00 25.40 337 MET A N 1
ATOM 4966 C CA . MET A 1 311 ? 9.885 -39.765 6.517 1.00 24.30 337 MET A CA 1
ATOM 4967 C C . MET A 1 311 ? 8.804 -38.691 6.550 1.00 23.10 337 MET A C 1
ATOM 4968 O O . MET A 1 311 ? 7.944 -38.637 5.664 1.00 22.83 337 MET A O 1
ATOM 4982 N N . LEU A 1 312 ? 8.831 -37.822 7.564 1.00 22.57 338 LEU A N 1
ATOM 4983 C CA . LEU A 1 312 ? 7.849 -36.746 7.631 1.00 20.65 338 LEU A CA 1
ATOM 4984 C C . LEU A 1 312 ? 7.967 -35.809 6.437 1.00 19.61 338 LEU A C 1
ATOM 4985 O O . LEU A 1 312 ? 6.956 -35.276 5.967 1.00 17.58 338 LEU A O 1
ATOM 5001 N N . GLN A 1 313 ? 9.185 -35.598 5.928 1.00 21.27 339 GLN A N 1
ATOM 5002 C CA . GLN A 1 313 ? 9.346 -34.777 4.731 1.00 21.24 339 GLN A CA 1
ATOM 5003 C C . GLN A 1 313 ? 8.818 -35.488 3.494 1.00 20.43 339 GLN A C 1
ATOM 5004 O O . GLN A 1 313 ? 8.302 -34.837 2.579 1.00 20.41 339 GLN A O 1
ATOM 5018 N N . GLN A 1 314 ? 8.938 -36.816 3.442 1.00 21.98 340 GLN A N 1
ATOM 5019 C CA . GLN A 1 314 ? 8.318 -37.567 2.357 1.00 21.94 340 GLN A CA 1
ATOM 5020 C C . GLN A 1 314 ? 6.803 -37.416 2.394 1.00 20.95 340 GLN A C 1
ATOM 5021 O O . GLN A 1 314 ? 6.155 -37.291 1.347 1.00 19.50 340 GLN A O 1
ATOM 5035 N N . VAL A 1 315 ? 6.223 -37.410 3.596 1.00 21.36 341 VAL A N 1
ATOM 5036 C CA . VAL A 1 315 ? 4.780 -37.230 3.737 1.00 20.59 341 VAL A CA 1
ATOM 5037 C C . VAL A 1 315 ? 4.371 -35.843 3.258 1.00 20.49 341 VAL A C 1
ATOM 5038 O O . VAL A 1 315 ? 3.405 -35.684 2.502 1.00 19.81 341 VAL A O 1
ATOM 5051 N N . ALA A 1 316 ? 5.100 -34.814 3.696 1.00 20.88 342 ALA A N 1
ATOM 5052 C CA . ALA A 1 316 ? 4.793 -33.458 3.255 1.00 21.21 342 ALA A CA 1
ATOM 5053 C C . ALA A 1 316 ? 4.876 -33.343 1.738 1.00 20.80 342 ALA A C 1
ATOM 5054 O O . ALA A 1 316 ? 4.028 -32.699 1.109 1.00 19.79 342 ALA A O 1
ATOM 5061 N N . ARG A 1 317 ? 5.891 -33.963 1.131 1.00 21.04 343 ARG A N 1
ATOM 5062 C CA . ARG A 1 317 ? 6.018 -33.908 -0.320 1.00 21.91 343 ARG A CA 1
ATOM 5063 C C . ARG A 1 317 ? 4.816 -34.550 -1.000 1.00 20.62 343 ARG A C 1
ATOM 5064 O O . ARG A 1 317 ? 4.339 -34.058 -2.029 1.00 20.99 343 ARG A O 1
ATOM 5085 N N . LYS A 1 318 ? 4.313 -35.653 -0.441 1.00 19.32 344 LYS A N 1
ATOM 5086 C CA . LYS A 1 318 ? 3.166 -36.326 -1.039 1.00 18.86 344 LYS A CA 1
ATOM 5087 C C . LYS A 1 318 ? 1.912 -35.474 -0.917 1.00 18.04 344 LYS A C 1
ATOM 5088 O O . LYS A 1 318 ? 1.145 -35.344 -1.878 1.00 18.07 344 LYS A O 1
ATOM 5107 N N . LEU A 1 319 ? 1.689 -34.891 0.260 1.00 17.32 345 LEU A N 1
ATOM 5108 C CA . LEU A 1 319 ? 0.518 -34.047 0.464 1.00 17.70 345 LEU A CA 1
ATOM 5109 C C . LEU A 1 319 ? 0.573 -32.811 -0.421 1.00 19.24 345 LEU A C 1
ATOM 5110 O O . LEU A 1 319 ? -0.421 -32.447 -1.062 1.00 20.23 345 LEU A O 1
ATOM 5126 N N . LYS A 1 320 ? 1.729 -32.145 -0.470 1.00 19.77 346 LYS A N 1
ATOM 5127 C CA . LYS A 1 320 ? 1.828 -30.925 -1.262 1.00 21.02 346 LYS A CA 1
ATOM 5128 C C . LYS A 1 320 ? 1.695 -31.214 -2.751 1.00 20.59 346 LYS A C 1
ATOM 5129 O O . LYS A 1 320 ? 1.234 -30.352 -3.506 1.00 21.43 346 LYS A O 1
ATOM 5148 N N . TYR A 1 321 ? 2.077 -32.414 -3.193 1.00 18.89 347 TYR A N 1
ATOM 5149 C CA . TYR A 1 321 ? 1.830 -32.783 -4.583 1.00 19.03 347 TYR A CA 1
ATOM 5150 C C . TYR A 1 321 ? 0.336 -32.923 -4.844 1.00 18.20 347 TYR A C 1
ATOM 5151 O O . TYR A 1 321 ? -0.191 -32.368 -5.815 1.00 18.27 347 TYR A O 1
ATOM 5169 N N . GLN A 1 322 ? -0.362 -33.660 -3.980 1.00 18.32 348 GLN A N 1
ATOM 5170 C CA . GLN A 1 322 ? -1.801 -33.838 -4.141 1.00 19.30 348 GLN A CA 1
ATOM 5171 C C . GLN A 1 322 ? -2.523 -32.495 -4.131 1.00 20.09 348 GLN A C 1
ATOM 5172 O O . GLN A 1 322 ? -3.495 -32.297 -4.869 1.00 20.52 348 GLN A O 1
ATOM 5186 N N . LEU A 1 323 ? -2.056 -31.559 -3.305 1.00 20.02 349 LEU A N 1
ATOM 5187 C CA . LEU A 1 323 ? -2.655 -30.229 -3.266 1.00 20.40 349 LEU A CA 1
ATOM 5188 C C . LEU A 1 323 ? -2.298 -29.431 -4.515 1.00 21.38 349 LEU A C 1
ATOM 5189 O O . LEU A 1 323 ? -3.176 -29.062 -5.304 1.00 20.87 349 LEU A O 1
ATOM 5205 N N . GLN A 1 324 ? -1.004 -29.163 -4.712 1.00 22.73 350 GLN A N 1
ATOM 5206 C CA . GLN A 1 324 ? -0.574 -28.300 -5.809 1.00 24.29 350 GLN A CA 1
ATOM 5207 C C . GLN A 1 324 ? -1.022 -28.845 -7.159 1.00 23.72 350 GLN A C 1
ATOM 5208 O O . GLN A 1 324 ? -1.414 -28.079 -8.046 1.00 24.83 350 GLN A O 1
ATOM 5222 N N . GLU A 1 325 ? -0.967 -30.165 -7.335 1.00 22.73 351 GLU A N 1
ATOM 5223 C CA . GLU A 1 325 ? -1.342 -30.767 -8.607 1.00 22.08 351 GLU A CA 1
ATOM 5224 C C . GLU A 1 325 ? -2.779 -30.445 -8.997 1.00 20.53 351 GLU A C 1
ATOM 5225 O O . GLU A 1 325 ? -3.104 -30.466 -10.190 1.00 20.28 351 GLU A O 1
ATOM 5237 N N . GLN A 1 326 ? -3.640 -30.136 -8.029 1.00 20.24 352 GLN A N 1
ATOM 5238 C CA . GLN A 1 326 ? -5.059 -29.929 -8.287 1.00 21.21 352 GLN A CA 1
ATOM 5239 C C . GLN A 1 326 ? -5.491 -28.478 -8.113 1.00 21.72 352 GLN A C 1
ATOM 5240 O O . GLN A 1 326 ? -6.692 -28.192 -8.166 1.00 22.24 352 GLN A O 1
ATOM 5254 N N . GLY A 1 327 ? -4.551 -27.558 -7.911 1.00 22.14 353 GLY A N 1
ATOM 5255 C CA . GLY A 1 327 ? -4.864 -26.146 -7.837 1.00 22.98 353 GLY A CA 1
ATOM 5256 C C . GLY A 1 327 ? -4.917 -25.565 -6.441 1.00 22.05 353 GLY A C 1
ATOM 5257 O O . GLY A 1 327 ? -5.254 -24.382 -6.297 1.00 22.73 353 GLY A O 1
ATOM 5261 N N . PHE A 1 328 ? -4.609 -26.350 -5.413 1.00 20.24 354 PHE A N 1
ATOM 5262 C CA . PHE A 1 328 ? -4.537 -25.846 -4.043 1.00 19.94 354 PHE A CA 1
ATOM 5263 C C . PHE A 1 328 ? -3.117 -25.343 -3.817 1.00 21.71 354 PHE A C 1
ATOM 5264 O O . PHE A 1 328 ? -2.195 -26.132 -3.593 1.00 21.54 354 PHE A O 1
ATOM 5281 N N . THR A 1 329 ? -2.940 -24.023 -3.875 1.00 23.21 355 THR A N 1
ATOM 5282 C CA . THR A 1 329 ? -1.619 -23.410 -3.837 1.00 25.65 355 THR A CA 1
ATOM 5283 C C . THR A 1 329 ? -1.347 -22.627 -2.558 1.00 25.15 355 THR A C 1
ATOM 5284 O O . THR A 1 329 ? -0.249 -22.081 -2.409 1.00 26.16 355 THR A O 1
ATOM 5295 N N . ASN A 1 330 ? -2.305 -22.550 -1.638 1.00 24.04 356 ASN A N 1
ATOM 5296 C CA . ASN A 1 330 ? -2.110 -21.875 -0.355 1.00 24.10 356 ASN A CA 1
ATOM 5297 C C . ASN A 1 330 ? -1.726 -22.937 0.670 1.00 23.26 356 ASN A C 1
ATOM 5298 O O . ASN A 1 330 ? -2.592 -23.612 1.231 1.00 22.28 356 ASN A O 1
ATOM 5309 N N . ILE A 1 331 ? -0.426 -23.080 0.920 1.00 23.86 357 ILE A N 1
ATOM 5310 C CA . ILE A 1 331 ? 0.092 -24.118 1.805 1.00 24.94 357 ILE A CA 1
ATOM 5311 C C . ILE A 1 331 ? 1.122 -23.494 2.735 1.00 25.97 357 ILE A C 1
ATOM 5312 O O . ILE A 1 331 ? 2.141 -22.966 2.275 1.00 28.09 357 ILE A O 1
ATOM 5328 N N . ALA A 1 332 ? 0.864 -23.568 4.039 1.00 24.42 358 ALA A N 1
ATOM 5329 C CA . ALA A 1 332 ? 1.826 -23.152 5.059 1.00 24.57 358 ALA A CA 1
ATOM 5330 C C . ALA A 1 332 ? 2.479 -24.419 5.601 1.00 24.48 358 ALA A C 1
ATOM 5331 O O . ALA A 1 332 ? 1.969 -25.060 6.520 1.00 24.07 358 ALA A O 1
ATOM 5338 N N . ASP A 1 333 ? 3.620 -24.782 5.019 1.00 24.95 359 ASP A N 1
ATOM 5339 C CA . ASP A 1 333 ? 4.322 -26.015 5.373 1.00 23.83 359 ASP A CA 1
ATOM 5340 C C . ASP A 1 333 ? 5.358 -25.695 6.443 1.00 22.28 359 ASP A C 1
ATOM 5341 O O . ASP A 1 333 ? 6.437 -25.178 6.145 1.00 23.12 359 ASP A O 1
ATOM 5350 N N . PHE A 1 334 ? 5.035 -26.013 7.695 1.00 21.02 360 PHE A N 1
ATOM 5351 C CA . PHE A 1 334 ? 5.964 -25.847 8.803 1.00 21.50 360 PHE A CA 1
ATOM 5352 C C . PHE A 1 334 ? 6.601 -27.169 9.232 1.00 21.19 360 PHE A C 1
ATOM 5353 O O . PHE A 1 334 ? 7.140 -27.259 10.340 1.00 20.17 360 PHE A O 1
ATOM 5370 N N . SER A 1 335 ? 6.556 -28.195 8.377 1.00 21.38 361 SER A N 1
ATOM 5371 C CA . SER A 1 335 ? 7.145 -29.480 8.733 1.00 21.93 361 SER A CA 1
ATOM 5372 C C . SER A 1 335 ? 8.661 -29.402 8.868 1.00 23.22 361 SER A C 1
ATOM 5373 O O . SER A 1 335 ? 9.252 -30.241 9.555 1.00 22.90 361 SER A O 1
ATOM 5381 N N . THR A 1 336 ? 9.298 -28.418 8.233 1.00 24.44 362 THR A N 1
ATOM 5382 C CA . THR A 1 336 ? 10.735 -28.215 8.363 1.00 27.83 362 THR A CA 1
ATOM 5383 C C . THR A 1 336 ? 11.112 -27.423 9.607 1.00 28.95 362 THR A C 1
ATOM 5384 O O . THR A 1 336 ? 12.304 -27.174 9.822 1.00 30.06 362 THR A O 1
ATOM 5395 N N . CYS A 1 337 ? 10.134 -27.023 10.425 1.00 28.07 363 CYS A N 1
ATOM 5396 C CA . CYS A 1 337 ? 10.380 -26.254 11.639 1.00 29.03 363 CYS A CA 1
ATOM 5397 C C . CYS A 1 337 ? 10.497 -27.136 12.875 1.00 29.18 363 CYS A C 1
ATOM 5398 O O . CYS A 1 337 ? 10.227 -26.674 13.993 1.00 28.03 363 CYS A O 1
ATOM 5406 N N . SER A 1 338 ? 10.899 -28.398 12.705 1.00 30.25 364 SER A N 1
ATOM 5407 C CA . SER A 1 338 ? 10.944 -29.323 13.832 1.00 31.92 364 SER A CA 1
ATOM 5408 C C . SER A 1 338 ? 11.901 -28.848 14.917 1.00 34.86 364 SER A C 1
ATOM 5409 O O . SER A 1 338 ? 11.661 -29.095 16.104 1.00 35.47 364 SER A O 1
ATOM 5417 N N . ASN A 1 339 ? 12.983 -28.172 14.540 1.00 37.40 365 ASN A N 1
ATOM 5418 C CA . ASN A 1 339 ? 13.979 -27.718 15.501 1.00 40.55 365 ASN A CA 1
ATOM 5419 C C . ASN A 1 339 ? 13.703 -26.314 16.027 1.00 40.66 365 ASN A C 1
ATOM 5420 O O . ASN A 1 339 ? 14.505 -25.794 16.809 1.00 41.73 365 ASN A O 1
ATOM 5431 N N . GLU A 1 340 ? 12.598 -25.692 15.623 1.00 39.08 366 GLU A N 1
ATOM 5432 C CA . GLU A 1 340 ? 12.259 -24.363 16.114 1.00 39.83 366 GLU A CA 1
ATOM 5433 C C . GLU A 1 340 ? 11.780 -24.462 17.558 1.00 38.20 366 GLU A C 1
ATOM 5434 O O . GLU A 1 340 ? 10.808 -25.166 17.852 1.00 36.22 366 GLU A O 1
ATOM 5446 N N . ARG A 1 341 ? 12.460 -23.758 18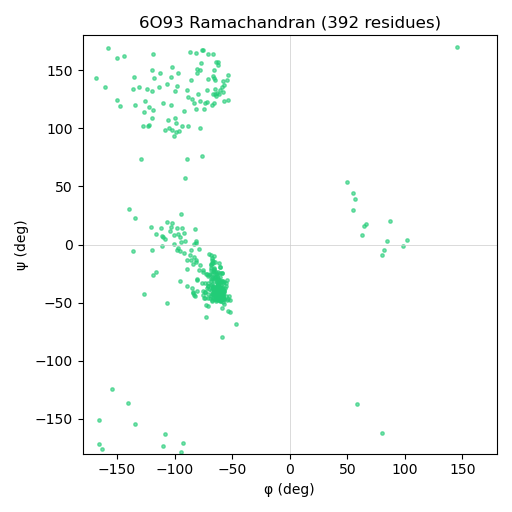.458 1.00 39.58 367 ARG A N 1
ATOM 5447 C CA . ARG A 1 341 ? 12.151 -23.856 19.877 1.00 41.11 367 ARG A CA 1
ATOM 5448 C C . ARG A 1 341 ? 10.812 -23.197 20.188 1.00 37.97 367 ARG A C 1
ATOM 5449 O O . ARG A 1 341 ? 10.457 -22.167 19.608 1.00 36.33 367 ARG A O 1
ATOM 5470 N N . TYR A 1 342 ? 10.067 -23.803 21.112 1.00 37.14 368 TYR A N 1
ATOM 5471 C CA . TYR A 1 342 ? 8.782 -23.287 21.579 1.00 36.28 368 TYR A CA 1
ATOM 5472 C C . TYR A 1 342 ? 7.729 -23.269 20.475 1.00 32.12 368 TYR A C 1
ATOM 5473 O O . TYR A 1 342 ? 6.695 -22.605 20.609 1.00 30.76 368 TYR A O 1
ATOM 5491 N N . PHE A 1 343 ? 7.972 -23.997 19.384 1.00 29.57 369 PHE A N 1
ATOM 5492 C CA . PHE A 1 343 ? 7.022 -24.047 18.277 1.00 26.28 369 PHE A CA 1
ATOM 5493 C C . PHE A 1 343 ? 5.821 -24.923 18.616 1.00 24.68 369 PHE A C 1
ATOM 5494 O O . PHE A 1 343 ? 4.681 -24.582 18.278 1.00 22.16 369 PHE A O 1
ATOM 5511 N N . MET A 1 344 ? 6.060 -26.044 19.285 1.00 25.16 370 MET A N 1
ATOM 5512 C CA . MET A 1 344 ? 5.018 -26.995 19.631 1.00 24.94 370 MET A CA 1
ATOM 5513 C C . MET A 1 344 ? 4.638 -26.852 21.099 1.00 25.97 370 MET A C 1
ATOM 5514 O O . MET A 1 344 ? 5.441 -26.421 21.930 1.00 26.43 370 MET A O 1
ATOM 5528 N N . ALA A 1 345 ? 3.392 -27.214 21.408 1.00 26.25 371 ALA A N 1
ATOM 5529 C CA . ALA A 1 345 ? 2.941 -27.228 22.794 1.00 27.42 371 ALA A CA 1
ATOM 5530 C C . ALA A 1 345 ? 3.398 -28.485 23.515 1.00 26.74 371 ALA A C 1
ATOM 5531 O O . ALA A 1 345 ? 3.618 -28.456 24.730 1.00 27.95 371 ALA A O 1
ATOM 5538 N N . ASP A 1 346 ? 3.549 -29.586 22.787 1.00 27.17 372 ASP A N 1
ATOM 5539 C CA . ASP A 1 346 ? 3.962 -30.848 23.382 1.00 28.76 372 ASP A CA 1
ATOM 5540 C C . ASP A 1 346 ? 4.649 -31.704 22.325 1.00 31.25 372 ASP A C 1
ATOM 5541 O O . ASP A 1 346 ? 5.616 -31.256 21.701 1.00 32.74 372 ASP A O 1
ATOM 5550 N N . THR A 1 347 ? 4.163 -32.924 22.100 1.00 34.33 373 THR A N 1
ATOM 5551 C CA . THR A 1 347 ? 4.844 -33.826 21.181 1.00 37.63 373 THR A CA 1
ATOM 5552 C C . THR A 1 347 ? 4.443 -33.572 19.733 1.00 36.58 373 THR A C 1
ATOM 5553 O O . THR A 1 347 ? 5.302 -33.573 18.845 1.00 38.87 373 THR A O 1
ATOM 5564 N N . ILE A 1 348 ? 3.157 -33.339 19.472 1.00 32.32 374 ILE A N 1
ATOM 5565 C CA . ILE A 1 348 ? 2.675 -33.286 18.096 1.00 28.61 374 ILE A CA 1
ATOM 5566 C C . ILE A 1 348 ? 1.728 -32.115 17.865 1.00 24.77 374 ILE A C 1
ATOM 5567 O O . ILE A 1 348 ? 1.314 -31.864 16.729 1.00 23.90 374 ILE A O 1
ATOM 5583 N N . HIS A 1 349 ? 1.378 -31.390 18.924 1.00 24.55 375 HIS A N 1
ATOM 5584 C CA . HIS A 1 349 ? 0.377 -30.333 18.844 1.00 24.75 375 HIS A CA 1
ATOM 5585 C C . HIS A 1 349 ? 1.045 -28.966 18.752 1.00 23.36 375 HIS A C 1
ATOM 5586 O O . HIS A 1 349 ? 1.957 -28.661 19.528 1.00 23.61 375 HIS A O 1
ATOM 5601 N N . LEU A 1 350 ? 0.583 -28.149 17.803 1.00 21.23 376 LEU A N 1
ATOM 5602 C CA . LEU A 1 350 ? 1.078 -26.787 17.668 1.00 21.17 376 LEU A CA 1
ATOM 5603 C C . LEU A 1 350 ? 0.966 -26.048 18.993 1.00 21.89 376 LEU A C 1
ATOM 5604 O O . LEU A 1 350 ? 0.031 -26.262 19.771 1.00 20.98 376 LEU A O 1
ATOM 5620 N N . GLY A 1 351 ? 1.927 -25.159 19.240 1.00 22.89 377 GLY A N 1
ATOM 5621 C CA . GLY A 1 351 ? 2.015 -24.421 20.479 1.00 23.95 377 GLY A CA 1
ATOM 5622 C C . GLY A 1 351 ? 2.289 -22.946 20.239 1.00 23.31 377 GLY A C 1
ATOM 5623 O O . GLY A 1 351 ? 1.973 -22.388 19.187 1.00 22.14 377 GLY A O 1
ATOM 5627 N N . TRP A 1 352 ? 2.904 -22.327 21.246 1.00 24.66 378 TRP A N 1
ATOM 5628 C CA . TRP A 1 352 ? 3.060 -20.878 21.321 1.00 25.19 378 TRP A CA 1
ATOM 5629 C C . TRP A 1 352 ? 3.553 -20.268 20.014 1.00 25.09 378 TRP A C 1
ATOM 5630 O O . TRP A 1 352 ? 2.810 -19.539 19.350 1.00 24.64 378 TRP A O 1
ATOM 5651 N N . ARG A 1 353 ? 4.800 -20.544 19.632 1.00 26.91 379 ARG A N 1
ATOM 5652 C CA . ARG A 1 353 ? 5.348 -19.949 18.421 1.00 27.80 379 ARG A CA 1
ATOM 5653 C C . ARG A 1 353 ? 4.815 -20.598 17.151 1.00 26.20 379 ARG A C 1
ATOM 5654 O O . ARG A 1 353 ? 4.828 -19.960 16.093 1.00 26.60 379 ARG A O 1
ATOM 5675 N N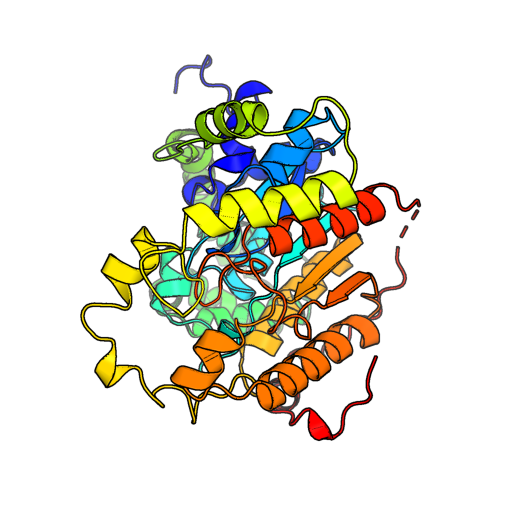 . GLY A 1 354 ? 4.349 -21.845 17.229 1.00 24.82 380 GLY A N 1
ATOM 5676 C CA . GLY A 1 354 ? 3.757 -22.474 16.059 1.00 22.42 380 GLY A CA 1
ATOM 5677 C C . GLY A 1 354 ? 2.453 -21.815 15.650 1.00 20.70 380 GLY A C 1
ATOM 5678 O O . GLY A 1 354 ? 2.241 -21.500 14.475 1.00 19.25 380 GLY A O 1
ATOM 5682 N N . TRP A 1 355 ? 1.559 -21.596 16.616 1.00 21.37 381 TRP A N 1
ATOM 5683 C CA . TRP A 1 355 ? 0.295 -20.936 16.306 1.00 21.55 381 TRP A CA 1
ATOM 5684 C C . TRP A 1 355 ? 0.518 -19.495 15.861 1.00 21.17 381 TRP A C 1
ATOM 5685 O O . TRP A 1 355 ? -0.181 -19.003 14.968 1.00 21.05 381 TRP A O 1
ATOM 5706 N N . LEU A 1 356 ? 1.483 -18.802 16.470 1.00 21.14 382 LEU A N 1
ATOM 5707 C CA . LEU A 1 356 ? 1.807 -17.450 16.025 1.00 21.91 382 LEU A CA 1
ATOM 5708 C C . LEU A 1 356 ? 2.203 -17.443 14.555 1.00 24.02 382 LEU A C 1
ATOM 5709 O O . LEU A 1 356 ? 1.756 -16.583 13.787 1.00 23.85 382 LEU A O 1
ATOM 5725 N N . ALA A 1 357 ? 3.047 -18.395 14.146 1.00 25.36 383 ALA A N 1
ATOM 5726 C CA . ALA A 1 357 ? 3.434 -18.489 12.743 1.00 25.16 383 ALA A CA 1
ATOM 5727 C C . ALA A 1 357 ? 2.235 -18.820 11.865 1.00 23.96 383 ALA A C 1
ATOM 5728 O O . ALA A 1 357 ? 2.055 -18.226 10.795 1.00 24.63 383 ALA A O 1
ATOM 5735 N N . VAL A 1 358 ? 1.401 -19.768 12.300 1.00 22.46 384 VAL A N 1
ATOM 5736 C CA . VAL A 1 358 ? 0.198 -20.099 11.541 1.00 20.80 384 VAL A CA 1
ATOM 5737 C C . VAL A 1 358 ? -0.723 -18.891 11.461 1.00 20.34 384 VAL A C 1
ATOM 5738 O O . VAL A 1 358 ? -1.275 -18.579 10.398 1.00 19.80 384 VAL A O 1
ATOM 5751 N N . ASP A 1 359 ? -0.897 -18.188 12.581 1.00 21.11 385 ASP A N 1
ATOM 5752 C CA . ASP A 1 359 ? -1.776 -17.023 12.602 1.00 22.51 385 ASP A CA 1
ATOM 5753 C C . ASP A 1 359 ? -1.357 -15.988 11.564 1.00 23.21 385 ASP A C 1
ATOM 5754 O O . ASP A 1 359 ? -2.208 -15.379 10.906 1.00 23.64 385 ASP A O 1
ATOM 5763 N N . ARG A 1 360 ? -0.050 -15.762 11.409 1.00 23.21 386 ARG A N 1
ATOM 5764 C CA . ARG A 1 360 ? 0.404 -14.796 10.414 1.00 23.98 386 ARG A CA 1
ATOM 5765 C C . ARG A 1 360 ? 0.023 -15.244 9.009 1.00 23.55 386 ARG A C 1
ATOM 5766 O O . ARG A 1 360 ? -0.449 -14.438 8.198 1.00 23.41 386 ARG A O 1
ATOM 5787 N N . GLN A 1 361 ? 0.211 -16.528 8.705 1.00 23.29 387 GLN A N 1
ATOM 5788 C CA . GLN A 1 361 ? -0.157 -17.031 7.388 1.00 23.68 387 GLN A CA 1
ATOM 5789 C C . GLN A 1 361 ? -1.665 -16.971 7.177 1.00 22.42 387 GLN A C 1
ATOM 5790 O O . GLN A 1 361 ? -2.128 -16.639 6.080 1.00 22.74 387 GLN A O 1
ATOM 5804 N N . VAL A 1 362 ? -2.448 -17.283 8.212 1.00 21.68 388 VAL A N 1
ATOM 5805 C CA . VAL A 1 362 ? -3.901 -17.184 8.095 1.00 21.01 388 VAL A CA 1
ATOM 5806 C C . VAL A 1 362 ? -4.312 -15.737 7.851 1.00 21.87 388 VAL A C 1
ATOM 5807 O O . VAL A 1 362 ? -5.115 -15.442 6.958 1.00 20.96 388 VAL A O 1
ATOM 5820 N N . ASP A 1 363 ? -3.769 -14.812 8.645 1.00 24.38 389 ASP A N 1
ATOM 5821 C CA . ASP A 1 363 ? -4.145 -13.408 8.510 1.00 26.39 389 ASP A CA 1
ATOM 5822 C C . ASP A 1 363 ? -3.805 -12.880 7.121 1.00 27.30 389 ASP A C 1
ATOM 5823 O O . ASP A 1 363 ? -4.630 -12.225 6.473 1.00 27.41 389 ASP A O 1
ATOM 5832 N N . GLU A 1 364 ? -2.587 -13.153 6.646 1.00 28.11 390 GLU A N 1
ATOM 5833 C CA . GLU A 1 364 ? -2.217 -12.749 5.294 1.00 29.57 390 GLU A CA 1
ATOM 5834 C C . GLU A 1 364 ? -3.144 -13.384 4.267 1.00 27.43 390 GLU A C 1
ATOM 5835 O O . GLU A 1 364 ? -3.542 -12.738 3.290 1.00 26.80 390 GLU A O 1
ATOM 5847 N N . PHE A 1 365 ? -3.506 -14.651 4.482 1.00 26.05 391 PHE A N 1
ATOM 5848 C CA . PHE A 1 365 ? -4.409 -15.349 3.573 1.00 24.19 391 PHE A CA 1
ATOM 5849 C C . PHE A 1 365 ? -5.787 -14.697 3.552 1.00 24.10 391 PHE A C 1
ATOM 5850 O O . PHE A 1 365 ? -6.416 -14.590 2.492 1.00 23.96 391 PHE A O 1
ATOM 5867 N N . MET A 1 366 ? -6.266 -14.240 4.711 1.00 23.97 392 MET A N 1
ATOM 5868 C CA . MET A 1 366 ? -7.583 -13.616 4.7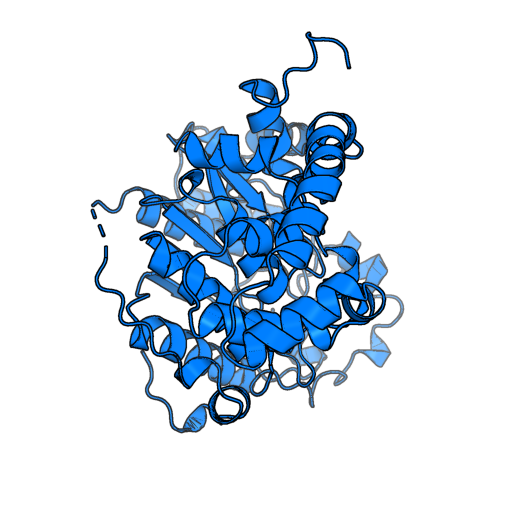73 1.00 25.68 392 MET A CA 1
ATOM 5869 C C . MET A 1 366 ? -7.603 -12.265 4.070 1.00 29.81 392 MET A C 1
ATOM 5870 O O . MET A 1 366 ? -8.662 -11.824 3.611 1.00 28.76 392 MET A O 1
ATOM 5884 N N . LYS A 1 367 ? -6.456 -11.597 3.977 1.00 34.38 393 LYS A N 1
ATOM 5885 C CA . LYS A 1 367 ? -6.365 -10.330 3.268 1.00 39.40 393 LYS A CA 1
ATOM 5886 C C . LYS A 1 367 ? -6.120 -10.502 1.774 1.00 42.17 393 LYS A C 1
ATOM 5887 O O . LYS A 1 367 ? -6.272 -9.531 1.024 1.00 44.19 393 LYS A O 1
ATOM 5906 N N . GLN A 1 368 ? -5.748 -11.697 1.325 1.00 61.85 394 GLN A N 1
ATOM 5907 C CA . GLN A 1 368 ? -5.561 -11.922 -0.100 1.00 63.50 394 GLN A CA 1
ATOM 5908 C C . GLN A 1 368 ? -6.857 -11.600 -0.842 1.00 68.25 394 GLN A C 1
ATOM 5909 O O . GLN A 1 368 ? -7.948 -11.908 -0.346 1.00 67.29 394 GLN A O 1
ATOM 5923 N N . PRO A 1 369 ? -6.784 -10.975 -2.031 1.00 74.22 395 PRO A N 1
ATOM 5924 C CA . PRO A 1 369 ? -8.013 -10.574 -2.731 1.00 76.97 395 PRO A CA 1
ATOM 5925 C C . PRO A 1 369 ? -8.939 -11.747 -3.044 1.00 75.78 395 PRO A C 1
ATOM 5926 O O . PRO A 1 369 ? -8.451 -12.839 -3.334 1.00 74.54 395 PRO A O 1
ATOM 5937 N N . LEU A 1 374 ? -11.697 -19.840 -8.643 1.00 49.23 400 LEU A N 1
ATOM 5938 C CA . LEU A 1 374 ? -10.467 -20.579 -8.378 1.00 48.91 400 LEU A CA 1
ATOM 5939 C C . LEU A 1 374 ? -10.255 -21.668 -9.427 1.00 48.03 400 LEU A C 1
ATOM 5940 O O . LEU A 1 374 ? -11.181 -22.404 -9.771 1.00 48.23 400 LEU A O 1
ATOM 5955 N N . ALA A 1 375 ? -9.023 -21.773 -9.923 1.00 46.88 401 ALA A N 1
ATOM 5956 C CA . ALA A 1 375 ? -8.697 -22.707 -11.002 1.00 45.16 401 ALA A CA 1
ATOM 5957 C C . ALA A 1 375 ? -8.296 -24.060 -10.413 1.00 41.24 401 ALA A C 1
ATOM 5958 O O . ALA A 1 375 ? -7.130 -24.460 -10.401 1.00 42.22 401 ALA A O 1
ATOM 5965 N N . TYR A 1 376 ? -9.305 -24.775 -9.922 1.00 36.71 402 TYR A N 1
ATOM 5966 C CA . TYR A 1 376 ? -9.108 -26.117 -9.392 1.00 32.01 402 TYR A CA 1
ATOM 5967 C C . TYR A 1 376 ? -9.177 -27.140 -10.518 1.00 30.74 402 TYR A C 1
ATOM 5968 O O . TYR A 1 376 ? -9.985 -27.014 -11.441 1.00 30.52 402 TYR A O 1
ATOM 5986 N N . GLN A 1 377 ? -8.314 -28.155 -10.434 1.00 29.55 403 GLN A N 1
ATOM 5987 C CA . GLN A 1 377 ? -8.270 -29.241 -11.410 1.00 30.69 403 GLN A CA 1
ATOM 5988 C C . GLN A 1 377 ? -8.303 -30.567 -10.645 1.00 27.46 403 GLN A C 1
ATOM 5989 O O . GLN A 1 377 ? -7.298 -31.272 -10.532 1.00 26.24 403 GLN A O 1
ATOM 6003 N N . ILE A 1 378 ? -9.481 -30.899 -10.116 1.00 26.08 404 ILE A N 1
ATOM 6004 C CA . ILE A 1 378 ? -9.632 -32.118 -9.333 1.00 25.12 404 ILE A CA 1
ATOM 6005 C C . ILE A 1 378 ? -9.394 -33.325 -10.224 1.00 24.70 404 ILE A C 1
ATOM 6006 O O . ILE A 1 378 ? -9.911 -33.407 -11.345 1.00 26.07 404 ILE A O 1
ATOM 6022 N N . ASP A 1 379 ? -8.603 -34.271 -9.724 1.00 23.81 405 ASP A N 1
ATOM 6023 C CA . ASP A 1 379 ? -8.287 -35.509 -10.429 1.00 23.90 405 ASP A CA 1
ATOM 6024 C C . ASP A 1 379 ? -8.772 -36.666 -9.565 1.00 22.41 405 ASP A C 1
ATOM 6025 O O . ASP A 1 379 ? -8.194 -36.939 -8.508 1.00 22.03 405 ASP A O 1
ATOM 6034 N N . ASP A 1 380 ? -9.838 -37.338 -10.009 1.00 23.33 406 ASP A N 1
ATOM 6035 C CA . ASP A 1 380 ? -10.434 -38.410 -9.218 1.00 24.72 406 ASP A CA 1
ATOM 6036 C C . ASP A 1 380 ? -9.465 -39.554 -8.961 1.00 23.73 406 ASP A C 1
ATOM 6037 O O . ASP A 1 380 ? -9.692 -40.347 -8.041 1.00 24.01 406 ASP A O 1
ATOM 6046 N N . ARG A 1 381 ? -8.394 -39.662 -9.749 1.00 23.03 407 ARG A N 1
ATOM 6047 C CA . ARG A 1 381 ? -7.458 -40.766 -9.581 1.00 22.83 407 ARG A CA 1
ATOM 6048 C C . ARG A 1 381 ? -6.735 -40.712 -8.241 1.00 20.83 407 ARG A C 1
ATOM 6049 O O . ARG A 1 381 ? -6.141 -41.715 -7.832 1.00 19.86 407 ARG A O 1
ATOM 6070 N N . PHE A 1 382 ? -6.781 -39.576 -7.541 1.00 19.61 408 PHE A N 1
ATOM 6071 C CA . PHE A 1 382 ? -6.234 -39.506 -6.192 1.00 19.79 408 PHE A CA 1
ATOM 6072 C C . PHE A 1 382 ? -7.068 -40.283 -5.178 1.00 20.72 408 PHE A C 1
ATOM 6073 O O . PHE A 1 382 ? -6.634 -40.429 -4.030 1.00 21.51 408 PHE A O 1
ATOM 6090 N N . TYR A 1 383 ? -8.249 -40.775 -5.566 1.00 20.13 409 TYR A N 1
ATOM 6091 C CA . TYR A 1 383 ? -9.020 -41.674 -4.715 1.00 20.68 409 TYR A CA 1
ATOM 6092 C C . TYR A 1 383 ? -8.486 -43.100 -4.730 1.00 21.04 409 TYR A C 1
ATOM 6093 O O . TYR A 1 383 ? -8.819 -43.882 -3.832 1.00 21.73 409 TYR A O 1
ATOM 6111 N N . GLN A 1 384 ? -7.676 -43.455 -5.723 1.00 20.53 410 GLN A N 1
ATOM 6112 C CA . GLN A 1 384 ? -7.347 -44.846 -5.985 1.00 22.05 410 GLN A CA 1
ATOM 6113 C C . GLN A 1 384 ? -6.318 -45.379 -4.992 1.00 23.22 410 GLN A C 1
ATOM 6114 O O . GLN A 1 384 ? -5.531 -44.636 -4.398 1.00 21.59 410 GLN A O 1
ATOM 6128 N N . THR A 1 385 ? -6.335 -46.704 -4.827 1.00 25.79 411 THR A N 1
ATOM 6129 C CA . THR A 1 385 ? -5.396 -47.365 -3.928 1.00 26.33 411 THR A CA 1
ATOM 6130 C C . THR A 1 385 ? -3.949 -47.145 -4.352 1.00 25.58 411 THR A C 1
ATOM 6131 O O . THR A 1 385 ? -3.058 -47.090 -3.496 1.00 25.42 411 THR A O 1
ATOM 6142 N N . ASP A 1 386 ? -3.686 -47.023 -5.657 1.00 24.66 412 ASP A N 1
ATOM 6143 C CA . ASP A 1 386 ? -2.306 -46.845 -6.099 1.00 24.84 412 ASP A CA 1
ATOM 6144 C C . ASP A 1 386 ? -1.743 -45.500 -5.651 1.00 22.46 412 ASP A C 1
ATOM 6145 O O . ASP A 1 386 ? -0.525 -45.369 -5.488 1.00 22.68 412 ASP A O 1
ATOM 6154 N N . TRP A 1 387 ? -2.598 -44.498 -5.429 1.00 21.30 413 TRP A N 1
ATOM 6155 C CA . TRP A 1 387 ? -2.107 -43.258 -4.837 1.00 20.14 413 TRP A CA 1
ATOM 6156 C C . TRP A 1 387 ? -1.963 -43.385 -3.325 1.00 21.61 413 TRP A C 1
ATOM 6157 O O . TRP A 1 387 ? -0.991 -42.883 -2.749 1.00 22.24 413 TRP A O 1
ATOM 6178 N N . GLN A 1 388 ? -2.920 -44.046 -2.668 1.00 22.03 414 GLN A N 1
ATOM 6179 C CA . GLN A 1 388 ? -2.799 -44.287 -1.235 1.00 23.04 414 GLN A CA 1
ATOM 6180 C C . GLN A 1 388 ? -1.496 -45.002 -0.912 1.00 24.70 414 GLN A C 1
ATOM 6181 O O . GLN A 1 388 ? -0.875 -44.743 0.125 1.00 24.81 414 GLN A O 1
ATOM 6195 N N . GLN A 1 389 ? -1.062 -45.899 -1.796 1.00 26.47 415 GLN A N 1
ATOM 6196 C CA . GLN A 1 389 ? 0.136 -46.697 -1.588 1.00 27.80 415 GLN A CA 1
ATOM 6197 C C . GLN A 1 389 ? 1.344 -46.159 -2.344 1.00 26.15 415 GLN A C 1
ATOM 6198 O O . GLN A 1 389 ? 2.383 -46.823 -2.377 1.00 27.35 415 GLN A O 1
ATOM 6212 N N . GLN A 1 390 ? 1.237 -44.977 -2.946 1.00 24.22 416 GLN A N 1
ATOM 6213 C CA . GLN A 1 390 ? 2.324 -44.455 -3.764 1.00 21.85 416 GLN A CA 1
ATOM 6214 C C . GLN A 1 390 ? 3.500 -44.030 -2.895 1.00 20.11 416 GLN A C 1
ATOM 6215 O O . GLN A 1 390 ? 3.329 -43.332 -1.890 1.00 18.62 416 GLN A O 1
ATOM 6229 N N . ASN A 1 391 ? 4.694 -44.450 -3.288 1.00 20.61 417 ASN A N 1
ATOM 6230 C CA . ASN A 1 391 ? 5.907 -43.999 -2.624 1.00 21.09 417 ASN A CA 1
ATOM 6231 C C . ASN A 1 391 ? 6.250 -42.595 -3.108 1.00 21.42 417 ASN A C 1
ATOM 6232 O O . ASN A 1 391 ? 6.399 -42.389 -4.318 1.00 21.98 417 ASN A O 1
ATOM 6243 N N . PRO A 1 392 ? 6.379 -41.608 -2.219 1.00 20.83 418 PRO A N 1
ATOM 6244 C CA . PRO A 1 392 ? 6.557 -40.224 -2.673 1.00 21.29 418 PRO A CA 1
ATOM 6245 C C . PRO A 1 392 ? 7.976 -39.855 -3.075 1.00 21.46 418 PRO A C 1
ATOM 6246 O O . PRO A 1 392 ? 8.201 -38.700 -3.453 1.00 21.83 418 PRO A O 1
ATOM 6257 N N . LEU A 1 393 ? 8.938 -40.778 -3.018 1.00 21.56 419 LEU A N 1
ATOM 6258 C CA . LEU A 1 393 ? 10.298 -40.437 -3.423 1.00 21.37 419 LEU A CA 1
ATOM 6259 C C . LEU A 1 393 ? 10.371 -40.037 -4.890 1.00 20.83 419 LEU A C 1
ATOM 6260 O O . LEU A 1 393 ? 11.301 -39.322 -5.282 1.00 21.73 419 LEU A O 1
ATOM 6276 N N . VAL A 1 394 ? 9.414 -40.481 -5.710 1.00 19.36 420 VAL A N 1
ATOM 6277 C CA . VAL A 1 394 ? 9.416 -40.144 -7.132 1.00 19.66 420 VAL A CA 1
ATOM 6278 C C . VAL A 1 394 ? 8.797 -38.788 -7.423 1.00 20.71 420 VAL A C 1
ATOM 6279 O O . VAL A 1 394 ? 8.923 -38.292 -8.549 1.00 20.60 420 VAL A O 1
ATOM 6292 N N . LEU A 1 395 ? 8.138 -38.169 -6.444 1.00 20.96 421 LEU A N 1
ATOM 6293 C CA . LEU A 1 395 ? 7.3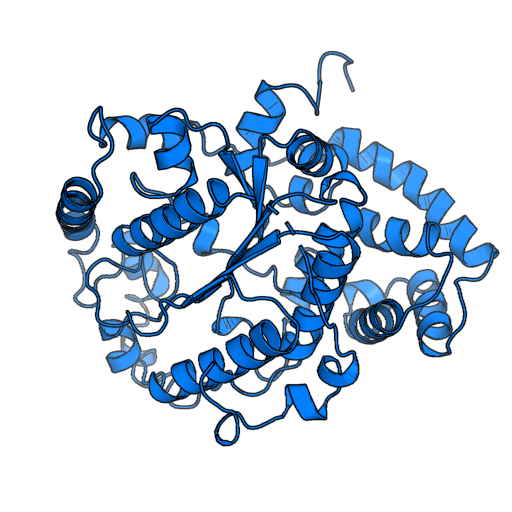80 -36.958 -6.706 1.00 21.48 421 LEU A CA 1
ATOM 6294 C C . LEU A 1 395 ? 8.293 -35.731 -6.754 1.00 22.68 421 LEU A C 1
ATOM 6295 O O . LEU A 1 395 ? 9.343 -35.701 -6.106 1.00 22.38 421 LEU A O 1
ATOM 6311 N N . PRO A 1 396 ? 7.914 -34.708 -7.514 1.00 23.72 422 PRO A N 1
ATOM 6312 C CA . PRO A 1 396 ? 8.658 -33.447 -7.488 1.00 25.52 422 PRO A CA 1
ATOM 6313 C C . PRO A 1 396 ? 8.352 -32.663 -6.220 1.00 28.50 422 PRO A C 1
ATOM 6314 O O . PRO A 1 396 ? 7.413 -32.958 -5.479 1.00 28.25 422 PRO A O 1
ATOM 6325 N N . GLN A 1 397 ? 9.168 -31.642 -5.983 1.00 32.91 423 GLN A N 1
ATOM 6326 C CA . GLN A 1 397 ? 9.038 -30.790 -4.804 1.00 38.90 423 GLN A CA 1
ATOM 6327 C C . GLN A 1 397 ? 8.287 -29.526 -5.209 1.00 43.50 423 GLN A C 1
ATOM 6328 O O . GLN A 1 397 ? 8.878 -28.578 -5.732 1.00 44.54 423 GLN A O 1
ATOM 6342 N N . PHE A 1 398 ? 6.976 -29.523 -4.972 1.00 47.07 424 PHE A N 1
ATOM 6343 C CA . PHE A 1 398 ? 6.143 -28.350 -5.218 1.00 51.47 424 PHE A CA 1
ATOM 6344 C C . PHE A 1 398 ? 5.976 -27.546 -3.931 1.00 54.52 424 PHE A C 1
ATOM 6345 O O . PHE A 1 398 ? 6.235 -28.045 -2.835 1.00 54.77 424 PHE A O 1
#

Sequence (394 aa):
GAMAINLTSEKTLKEASTSMAPNVLKGNVIKNKAVASGKYVPFFGSSELSRFSAFHPSVLSEKYQRNYRPFLLGEAGTQSLTQAMVIHSMGDAIANKKAVFILSPQWFVKKGVPNDSFGAHYSQLQTYQWLANLTELTSGDQYLAQRLTKFPVVQKDKVLMETLANLQAGQLPQRSQRDYFIMNLRFLNREDELFSQIGMVSREPIVEKDMKQLPATYNFNELDQLAGKIAAKAINNNKFEISNGFYRQRIKPVLPKLAHSQKKWDYRFSPEYGDFQAALEQLAEKNVDVLFVIPPVNKRWSDYTGLSQDMLQQVARKLKYQLQEQGFTNIADFSTCSNERYFMADTIHLGWRGWLAVDRQVDEFMKQPLAYQIDDRFYQTDWQQQNPLVLPQF

Foldseek 3Di:
DDPVPDCLDPVNLLQQQFQLQLLLLLFADNVLSNLLVLQEAEEADEALSNQDFCLFQQLVCVLQVHSHHYRYHYYHLCALLSVLLSLLSSPLSQFPGAHEYEDFLVQQFQAGRDLVSCLVRPHLLSLLVCQLPDDAADLLLLLSLVVQCVHPSQVVPVLSVVQSVQSVVVHRGDPVSSVVSVVVNVVSNVCSSVPSCVPGGGCVVVSVVNSVQDDSDDDLVVQLVSLQVVLCVQQPVDDQSAGPVCCVVPCVVCVVVQFLQCLPTASQFHLSLLSNLSNVVSCVVSPYQYAYEYAAFAPSSCNGNNHDLVRVVLNVQLVVCLQVVFWNDRYHYHRVVNDPRSQANHGRHGHRNVSNSVSVSVVVVNPDPGRTHRDNCSNDNCSSGPRSPPGDRD

Organism: Enterococcus faecalis (strain ATCC 700802 / V583) (NCBI:txid226185)

Radius of gyration: 21.01 Å; Cα contacts (8 Å, |Δi|>4): 686; chains: 1; bounding box: 54×48×46 Å

B-factor: mean 31.07, std 13.06, range [11.68, 99.49]

Solvent-accessible surface area: 17551 Å² total; per-residue (Å²): 77,67,193,98,98,79,6,52,31,149,121,18,13,66,43,1,5,6,9,16,7,49,56,5,6,60,5,13,48,3,0,27,102,0,1,48,56,44,140,24,4,0,0,0,0,7,24,6,0,32,47,34,16,1,0,0,1,4,0,0,0,22,52,39,134,36,137,8,45,1,1,2,3,2,47,68,20,0,16,0,2,10,0,0,14,2,1,53,5,6,23,114,14,0,19,114,57,40,0,0,0,0,0,11,7,39,10,0,51,167,181,2,6,71,75,123,26,8,24,60,10,30,10,66,12,2,3,1,49,1,0,3,97,21,116,138,44,54,51,1,8,55,16,2,0,56,22,3,19,110,5,69,32,0,75,157,20,144,45,0,52,105,0,0,55,32,0,76,78,39,113,71,17,98,209,79,12,107,65,72,0,63,124,41,19,188,142,28,74,127,81,9,65,69,104,6,58,107,64,37,112,19,52,12,92,78,1,93,149,18,43,177,88,11,32,93,102,86,74,34,107,84,0,31,131,48,0,11,146,38,0,45,161,37,12,109,64,26,155,9,14,0,26,34,25,29,20,140,135,141,10,132,93,46,46,109,160,41,29,117,48,25,126,192,122,49,8,61,50,0,26,0,0,0,0,0,0,1,0,0,11,9,0,18,94,68,54,0,24,2,9,0,0,2,6,3,1,10,72,93,9,3,99,51,0,23,10,39,24,115,17,8,61,39,1,3,51,0,0,45,45,0,0,51,75,0,26,4,86,33,34,8,36,27,5,100,32,16,112,71,124,39,8,9,10,3,11,62,10,0,2,23,48,0,0,0,13,0,0,89,58,0,23,88,2,41,159,80,173,112,92,42,131,57,33,65,159,15,18,86,91,94,22,17,91,58,47,0,114,99,20,59,149,112

InterPro domains:
  IPR006998 DltD [PF04914] (44-393)
  IPR006998 DltD [PTHR40039] (9-397)
  IPR023896 D-alanyl-lipoteichoic acid biosynthesis DltD, Firmicutes [PIRSF021438] (4-394)
  IPR023896 D-alanyl-lipoteichoic acid biosynthesis DltD, Firmicutes [TIGR04092] (11-392)

Secondary structure (DSSP, 8-state):
--TT--TTSHHHHHHHHTT--HHHHH-SHHHHHHHHTSSEEEEE-SGGGG---TTSHHHHHHHTT-S-EEEEE--TT--HHHHHHHHHHHGGGSTT-EEEEE--GGG--TT-S-HHHHHHH--HHHHHHHHHT--S--HHHHHHHHHHTTSHHHHT-HHHHHHHHHHHTT-PPPHHHHHHHHHHHHHHHHHHHHHTTTT----HHHHHHHHTTS-SS--HHHHHHHHHHHHHHTTTTSSS---HHHIIIIIGGGHHHHTTTTTT---SS-THHHHHHHHHHHHHHTT-EEEEEE----HHHHHHH---HHHHHHHHHHHHHHHHTTT---EEE-TT-TT-TT-BSSSSSB-HHHHHHHHHHHHHHHH--------GGGGSHHHHT--GGGS---

Nearest PDB structures (foldseek):
  6o93-assembly1_A  TM=1.003E+00  e=2.537E-72  Enterococcus faecalis V583
  6pfx-assembly2_B  TM=9.759E-01  e=3.449E-43  Enterococcus faecium TX0133a04
  6pfx-assembly1_A  TM=9.755E-01  e=4.247E-43  Enterococcus faecium TX0133a04
  7dxm-assembly1_A  TM=9.440E-01  e=3.310E-33  Streptococcus thermophilus LMG 18311
  3bma-assembly1_D-2  TM=9.288E-01  e=1.197E-31  Streptococcus pneumoniae R6